Protein AF-A0A967BHJ8-F1 (afdb_monomer_lite)

Secondary structure (DSSP, 8-state):
-EEEPPEEE--TTSPPEEE--EEE-SSPPBHHHHHHHHHTTTTT-GGG--S-EEETTEEEPHHHHHHHSB-TTSSBS-TT-BTTBPPTT-TTSBP-S--HHHHHHHHHHTT-BPPPHHHHHHHS-STT-HHHHHTS--SSSS---TT-SS-B-TTS-BSTTTSSEEEEEEE-SSSEEEES--TTS-GGGGG--EEE-TT---TTEE---EE-SSPPPHHHHS---------TT--PPPHHHHHHHHHTT---------EEEEEE---SSEEEEEEEEE-SSTT-EEEEEEEEESSSPSSEEEEEEE--GGGGT-SSGGG---HHHHHHHHHT-EEEEEE-TTSGGGTTTSPPPPSHHHHHHHHHHHHHHHHHHHHHHHT-TTEEEEEEEEEEETHHHHTHHHHHHH----SEEEEES----HHHHTTS-GGG-GGGTGGG--S-EEEEEETT-SSS-IIIIIHHHHHH--S-GGGEEEEEESBSSSBS-HHHHHHHHHHHHHHHH-PPP-

Radius of gyration: 25.32 Å; chains: 1; bounding box: 64×52×64 Å

Foldseek 3Di:
DFKQAWDWDDDQPGDTDTDHIWFWDQWFAFQLLLLVCVVVVLLPDCVLQPDFDADPVGTDDSVRLQQLQADPDSHHDAPPDPPSGRDPPRRQWHFARDFLRSQSSSCSVVVFGFAFPGRLCSQAPPPPQPPLLVQAQAQDPAADGIPPTPNATPRGRTRLAARAWAFHQAAEPAATWTARHYNNHDRCRNVDTAGDHRSGGPRRYGHITIHGPDDDDCVSRYHDYPPFFQLVPPDADDPVVVVVLLVLLDADDDFFCKDFPDWDPPDPFWIKTWMWTAFRDDRDIKIKIKTAGDVAAFLFQEEEEDEAPCQLQAQAPVPDDDPPQVVQSVQRHMYMYIQQQSGHVNVRNHDDDDDQVSVSVSVSRRLRSVVSVLVVLVVDPRHDQQRYEYEYEHVRLQQVLVNQLNDPSHQEYERFLYWHFPSPQVRHDSSRHSLNRQLSRAHQYEYEFECAAPRAHCRRIVCSSQVSHVYPPVRYDYHYAHDYSGHPPVVVVVVVVQVRSCVRNNRRDD

Sequence (510 aa):
MLHVPAGQYGFRNEEPVDVPAFWLDKYEVSNRQYKEFVAAGGYENRDYWKHVFEDEDGDLSWEETMARFVDSTGRSGPANWSLGTYPEGKDDYPVGGVSWYEAAAYAEFAGKSLPTVYHWRLAAPWTPFGDMLLQSNFGSDGPVEIGSLRGIGQYGHFDMAGNVNEWCWNRAEDGRYLLGGSWEEPSYTFSHNYARSPLERQPDMGFRCTVYPTPPTTELTNSVGAERHDFAGVEPVSDEAFAIYRGLFEYEPLDLEARVESVDDSSRYWRRETVSFRAAYGDERVLAHIFLPRDISPPYQTVVYSPSAVAYLHSSIEAMRSDLAFFIPRSGRALVWPAYEGTLERGGGGNRPGGNRARRDLYIHKVNDLQRTLDYLETRDDIDSDKL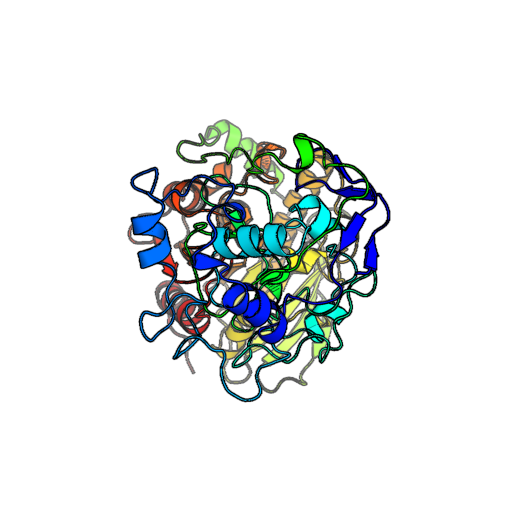AYMGLSAGSEYGPLYTGIEKRFQAVALVAGGFDDSHMLDESAEMNPWNYAPRVTTPTLMINGLSDYGLPVDTAQKPMFDLLGVPPEHKRHVLLEGGHVPNDLNSVMREILDWYDLYLGPVRR

Structure (mmCIF, N/CA/C/O backbone):
data_AF-A0A967BHJ8-F1
#
_entry.id   AF-A0A967BHJ8-F1
#
loop_
_atom_site.group_PDB
_atom_site.id
_atom_site.type_symbol
_atom_site.label_atom_id
_atom_site.label_alt_id
_atom_site.label_comp_id
_atom_site.label_asym_id
_atom_site.label_entity_id
_atom_site.label_seq_id
_atom_site.pdbx_PDB_ins_code
_atom_site.Cartn_x
_atom_site.Cartn_y
_atom_site.Cartn_z
_atom_site.occupancy
_atom_site.B_iso_or_equiv
_atom_site.auth_seq_id
_atom_site.auth_comp_id
_atom_site.auth_asym_id
_atom_site.auth_atom_id
_atom_site.pdbx_PDB_model_num
ATOM 1 N N . MET A 1 1 ? 2.381 -5.930 -32.961 1.00 94.06 1 MET A N 1
ATOM 2 C CA . MET A 1 1 ? 2.162 -4.717 -32.149 1.00 94.06 1 MET A CA 1
ATOM 3 C C . MET A 1 1 ? 0.714 -4.291 -32.256 1.00 94.06 1 MET A C 1
ATOM 5 O O . MET A 1 1 ? 0.075 -4.610 -33.255 1.00 94.06 1 MET A O 1
ATOM 9 N N . LEU A 1 2 ? 0.208 -3.611 -31.238 1.00 96.69 2 LEU A N 1
ATOM 10 C CA . LEU A 1 2 ? -1.142 -3.069 -31.158 1.00 96.69 2 LEU A CA 1
ATOM 11 C C . LEU A 1 2 ? -1.062 -1.550 -31.013 1.00 96.69 2 LEU A C 1
ATOM 13 O O . LEU A 1 2 ? -0.107 -1.027 -30.445 1.00 96.69 2 LEU A O 1
ATOM 17 N N . HIS A 1 3 ? -2.047 -0.857 -31.573 1.00 96.69 3 HIS A N 1
ATOM 18 C CA . HIS A 1 3 ? -2.125 0.596 -31.525 1.00 96.69 3 HIS A CA 1
ATOM 19 C C . HIS A 1 3 ? -2.747 1.046 -30.202 1.00 96.69 3 HIS A C 1
ATOM 21 O O . HIS A 1 3 ? -3.874 0.653 -29.890 1.00 96.69 3 HIS A O 1
ATOM 27 N N . VAL A 1 4 ? -2.049 1.914 -29.475 1.00 95.44 4 VAL A N 1
ATOM 28 C CA . VAL A 1 4 ? -2.572 2.611 -28.297 1.00 95.44 4 VAL A CA 1
ATOM 29 C C . VAL A 1 4 ? -2.883 4.052 -28.707 1.00 95.44 4 VAL A C 1
ATOM 31 O O . VAL A 1 4 ? -1.985 4.749 -29.190 1.00 95.44 4 VAL A O 1
ATOM 34 N N . PRO A 1 5 ? -4.146 4.504 -28.591 1.00 94.25 5 PRO A N 1
ATOM 35 C CA . PRO A 1 5 ? -4.511 5.872 -28.931 1.00 94.25 5 PRO A CA 1
ATOM 36 C C . PRO A 1 5 ? -3.824 6.873 -28.001 1.00 94.25 5 PRO A C 1
ATOM 38 O O . PRO A 1 5 ? -3.446 6.539 -26.880 1.00 94.25 5 PRO A O 1
ATOM 41 N N . ALA A 1 6 ? -3.699 8.113 -28.473 1.00 94.44 6 ALA A N 1
ATOM 42 C CA . ALA A 1 6 ? -3.206 9.202 -27.646 1.00 94.44 6 ALA A CA 1
ATOM 43 C C . ALA A 1 6 ? -4.105 9.391 -26.415 1.00 94.44 6 ALA A C 1
ATOM 45 O O . ALA A 1 6 ? -5.324 9.201 -26.486 1.00 94.44 6 ALA A O 1
ATOM 46 N N . GLY A 1 7 ? -3.500 9.795 -25.308 1.00 92.12 7 GLY A N 1
ATOM 47 C CA . GLY A 1 7 ? -4.186 10.017 -24.044 1.00 92.12 7 GLY A CA 1
ATOM 48 C C . GLY A 1 7 ? -3.348 10.874 -23.113 1.00 92.12 7 GLY A C 1
ATOM 49 O O . GLY A 1 7 ? -2.358 11.470 -23.528 1.00 92.12 7 GLY A O 1
ATOM 50 N N . GLN A 1 8 ? -3.750 10.919 -21.851 1.00 89.19 8 GLN A N 1
ATOM 51 C CA . GLN A 1 8 ? -3.009 11.603 -20.802 1.00 89.19 8 GLN A CA 1
ATOM 52 C C . GLN A 1 8 ? -2.720 10.629 -19.671 1.00 89.19 8 GLN A C 1
ATOM 54 O O . GLN A 1 8 ? -3.568 9.799 -19.330 1.00 89.19 8 GLN A O 1
ATOM 59 N N . TYR A 1 9 ? -1.529 10.736 -19.094 1.00 84.31 9 TYR A N 1
ATOM 60 C CA . TYR A 1 9 ? -1.168 10.006 -17.888 1.00 84.31 9 TYR A CA 1
ATOM 61 C C . TYR A 1 9 ? -0.362 10.912 -16.964 1.00 84.31 9 TYR A C 1
ATOM 63 O O . TYR A 1 9 ? 0.607 11.530 -17.395 1.00 84.31 9 TYR A O 1
ATOM 71 N N . GLY A 1 10 ? -0.764 10.973 -15.699 1.00 75.00 10 GLY A N 1
ATOM 72 C CA . GLY A 1 10 ? -0.022 11.642 -14.637 1.00 75.00 10 GLY A CA 1
ATOM 73 C C . GLY A 1 10 ? 0.245 10.661 -13.508 1.00 75.00 10 GLY A C 1
ATOM 74 O O . GLY A 1 10 ? -0.606 9.818 -13.198 1.00 75.00 10 GLY A O 1
ATOM 75 N N . PHE A 1 11 ? 1.421 10.765 -12.896 1.00 69.25 11 PHE A N 1
ATOM 76 C CA . PHE A 1 11 ? 1.646 10.146 -11.597 1.00 69.25 11 PHE A CA 1
ATOM 77 C C . PHE A 1 11 ? 0.782 10.834 -10.535 1.00 69.25 11 PHE A C 1
ATOM 79 O O . PHE A 1 11 ? 0.251 11.927 -10.737 1.00 69.25 11 PHE A O 1
ATOM 86 N N . ARG A 1 12 ? 0.569 10.159 -9.404 1.00 54.91 12 ARG A N 1
ATOM 87 C CA . ARG A 1 12 ? -0.227 10.716 -8.305 1.00 54.91 12 ARG A CA 1
ATOM 88 C C . ARG A 1 12 ? 0.450 12.016 -7.836 1.00 54.91 12 ARG A C 1
ATOM 90 O O . ARG A 1 12 ? 1.607 11.966 -7.452 1.00 54.91 12 ARG A O 1
ATOM 97 N N . ASN A 1 13 ? -0.281 13.134 -7.886 1.00 49.84 13 ASN A N 1
ATOM 98 C CA . ASN A 1 13 ? 0.173 14.511 -7.599 1.00 49.84 13 ASN A CA 1
ATOM 99 C C . ASN A 1 13 ? 1.060 15.184 -8.659 1.00 49.84 13 ASN A C 1
ATOM 101 O O . ASN A 1 13 ? 1.624 16.242 -8.395 1.00 49.84 13 ASN A O 1
ATOM 105 N N . GLU A 1 14 ? 1.128 14.636 -9.869 1.00 64.31 14 GLU A N 1
ATOM 106 C CA . GLU A 1 14 ? 1.713 15.321 -11.022 1.00 64.31 14 GLU A CA 1
ATOM 107 C C . GLU A 1 14 ? 0.614 15.734 -12.006 1.00 64.31 14 GLU A C 1
ATOM 109 O O . GLU A 1 14 ? -0.408 15.053 -12.152 1.00 64.31 14 GLU A O 1
ATOM 114 N N . GLU A 1 15 ? 0.818 16.859 -12.693 1.00 71.88 15 GLU A N 1
ATOM 115 C CA . GLU A 1 15 ? -0.051 17.236 -13.806 1.00 71.88 15 GLU A CA 1
ATOM 116 C C . GLU A 1 15 ? 0.023 16.153 -14.898 1.00 71.88 15 GLU A C 1
ATOM 118 O O . GLU A 1 15 ? 1.123 15.722 -15.258 1.00 71.88 15 GLU A O 1
ATOM 123 N N . PRO A 1 16 ? -1.118 15.675 -15.428 1.00 82.81 16 PRO A N 1
ATOM 124 C CA . PRO A 1 16 ? -1.109 14.674 -16.482 1.00 82.81 16 PRO A CA 1
ATOM 125 C C . PRO A 1 16 ? -0.344 15.149 -17.716 1.00 82.81 16 PRO A C 1
ATOM 127 O O . PRO A 1 16 ? -0.600 16.229 -18.247 1.00 82.81 16 PRO A O 1
ATOM 130 N N . VAL A 1 17 ? 0.544 14.293 -18.212 1.00 87.56 17 VAL A N 1
ATOM 131 C CA . VAL A 1 17 ? 1.332 14.548 -19.417 1.00 87.56 17 VAL A CA 1
ATOM 132 C C . VAL A 1 17 ? 0.597 13.995 -20.633 1.00 87.56 17 VAL A C 1
ATOM 134 O O . VAL A 1 17 ? 0.037 12.894 -20.590 1.00 87.56 17 VAL A O 1
ATOM 137 N N . ASP A 1 18 ? 0.620 14.741 -21.739 1.00 93.50 18 ASP A N 1
ATOM 138 C CA . ASP A 1 18 ? 0.126 14.266 -23.030 1.00 93.50 18 ASP A CA 1
ATOM 139 C C . ASP A 1 18 ? 1.018 13.139 -23.566 1.00 93.50 18 ASP A C 1
ATOM 141 O O . ASP A 1 18 ? 2.214 13.309 -23.812 1.00 93.50 18 ASP A O 1
ATOM 145 N N . VAL A 1 19 ? 0.409 11.981 -23.811 1.00 95.25 19 VAL A N 1
ATOM 146 C CA . VAL A 1 19 ? 1.059 10.806 -24.390 1.00 95.25 19 VAL A CA 1
ATOM 147 C C . VAL A 1 19 ? 0.528 10.621 -25.816 1.00 95.25 19 VAL A C 1
ATOM 149 O O . VAL A 1 19 ? -0.636 10.241 -25.994 1.00 95.25 19 VAL A O 1
ATOM 152 N N . PRO A 1 20 ? 1.335 10.891 -26.861 1.00 95.88 20 PRO A N 1
ATOM 153 C CA . PRO A 1 20 ? 0.940 10.655 -28.247 1.00 95.88 20 PRO A CA 1
ATOM 154 C C . PRO A 1 20 ? 0.624 9.182 -28.522 1.00 95.88 20 PRO A C 1
ATOM 156 O O . PRO A 1 20 ? 1.089 8.289 -27.820 1.00 95.88 20 PRO A O 1
ATOM 159 N N . ALA A 1 21 ? -0.135 8.915 -29.586 1.00 96.88 21 ALA A N 1
ATOM 160 C CA . ALA A 1 21 ? -0.437 7.547 -29.998 1.00 96.88 21 ALA A CA 1
ATOM 161 C C . ALA A 1 21 ? 0.841 6.780 -30.378 1.00 96.88 21 ALA A C 1
ATOM 163 O O . ALA A 1 21 ? 1.741 7.324 -31.025 1.00 96.88 21 ALA A O 1
ATOM 164 N N . PHE A 1 22 ? 0.897 5.498 -30.024 1.00 97.69 22 PHE A N 1
ATOM 165 C CA . PHE A 1 22 ? 2.076 4.651 -30.204 1.00 97.69 22 PHE A CA 1
ATOM 166 C C . PHE A 1 22 ? 1.687 3.196 -30.477 1.00 97.69 22 PHE A C 1
ATOM 168 O O . PHE A 1 22 ? 0.515 2.816 -30.416 1.00 97.69 22 PHE A O 1
ATOM 175 N N . TRP A 1 23 ? 2.681 2.374 -30.807 1.00 98.31 23 TRP A N 1
ATOM 176 C CA . TRP A 1 23 ? 2.507 0.942 -31.020 1.00 98.31 23 TRP A CA 1
ATOM 177 C C . TRP A 1 23 ? 3.265 0.168 -29.956 1.00 98.31 23 TRP A C 1
ATOM 179 O O . TRP A 1 23 ? 4.470 0.338 -29.837 1.00 98.31 23 TRP A O 1
ATOM 189 N N . LEU A 1 24 ? 2.596 -0.729 -29.240 1.00 98.19 24 LEU A N 1
ATOM 190 C CA . LEU A 1 24 ? 3.217 -1.575 -28.218 1.00 98.19 24 LEU A CA 1
ATOM 191 C C . LEU A 1 24 ? 3.176 -3.042 -28.653 1.00 98.19 24 LEU A C 1
ATOM 193 O O . LEU A 1 24 ? 2.256 -3.480 -29.354 1.00 98.19 24 LEU A O 1
ATOM 197 N N . ASP A 1 25 ? 4.197 -3.821 -28.308 1.00 98.25 25 ASP A N 1
ATOM 198 C CA . ASP A 1 25 ? 4.182 -5.257 -28.562 1.00 98.25 25 ASP A CA 1
ATOM 199 C C . ASP A 1 25 ? 2.998 -5.927 -27.854 1.00 98.25 25 ASP A C 1
ATOM 201 O O . ASP A 1 25 ? 2.635 -5.605 -26.724 1.00 98.25 25 ASP A O 1
ATOM 205 N N . LYS A 1 26 ? 2.358 -6.857 -28.575 1.00 96.88 26 LYS A N 1
ATOM 206 C CA . LYS A 1 26 ? 1.151 -7.547 -28.098 1.00 96.88 26 LYS A CA 1
ATOM 207 C C . LYS A 1 26 ? 1.446 -8.414 -26.867 1.00 96.88 26 LYS A C 1
ATOM 209 O O . LYS A 1 26 ? 0.574 -8.555 -26.014 1.00 96.88 26 LYS A O 1
ATOM 214 N N . TYR A 1 27 ? 2.652 -8.968 -26.824 1.00 97.50 27 TYR A N 1
ATOM 215 C CA . TYR A 1 27 ? 3.169 -9.888 -25.821 1.00 97.50 27 TYR A CA 1
ATOM 216 C C . TYR A 1 27 ? 4.530 -9.388 -25.332 1.00 97.50 27 TYR A C 1
ATOM 218 O O . TYR A 1 27 ? 5.153 -8.556 -26.001 1.00 97.50 27 TYR A O 1
ATOM 226 N N . GLU A 1 28 ? 4.997 -9.936 -24.216 1.00 98.31 28 GLU A N 1
ATOM 227 C CA . GLU A 1 28 ? 6.398 -9.854 -23.796 1.00 98.31 28 GLU A CA 1
ATOM 228 C C . GLU A 1 28 ? 7.326 -10.433 -24.879 1.00 98.31 28 GLU A C 1
ATOM 230 O O . GLU A 1 28 ? 6.911 -11.245 -25.716 1.00 98.31 28 GLU A O 1
ATOM 235 N N . VAL A 1 29 ? 8.597 -10.022 -24.880 1.00 98.75 29 VAL A N 1
ATOM 236 C CA . VAL A 1 29 ? 9.601 -10.636 -25.760 1.00 98.75 29 VAL A CA 1
ATOM 237 C C . VAL A 1 29 ? 9.790 -12.094 -25.346 1.00 98.75 29 VAL A C 1
ATOM 239 O O . VAL A 1 29 ? 10.096 -12.384 -24.196 1.00 98.75 29 VAL A O 1
ATOM 242 N N . SER A 1 30 ? 9.618 -13.022 -26.284 1.00 98.75 30 SER A N 1
ATOM 243 C CA . SER A 1 30 ? 9.802 -14.456 -26.029 1.00 98.75 30 SER A CA 1
ATOM 244 C C . SER A 1 30 ? 11.276 -14.862 -25.988 1.00 98.75 30 SER A C 1
ATOM 246 O O . SER A 1 30 ? 12.132 -14.240 -26.628 1.00 98.75 30 SER A O 1
ATOM 248 N N . ASN A 1 31 ? 11.572 -15.984 -25.328 1.00 98.75 31 ASN A N 1
ATOM 249 C CA . ASN A 1 31 ? 12.895 -16.610 -25.368 1.00 98.75 31 ASN A CA 1
ATOM 250 C C . ASN A 1 31 ? 13.366 -16.886 -26.802 1.00 98.75 31 ASN A C 1
ATOM 252 O O . ASN A 1 31 ? 14.536 -16.670 -27.123 1.00 98.75 31 ASN A O 1
ATOM 256 N N . ARG A 1 32 ? 12.460 -17.326 -27.683 1.00 98.62 32 ARG A N 1
ATOM 257 C CA . ARG A 1 32 ? 12.739 -17.539 -29.107 1.00 98.62 32 ARG A CA 1
ATOM 258 C C . ARG A 1 32 ? 13.212 -16.263 -29.800 1.00 98.62 32 ARG A C 1
ATOM 260 O O . ARG A 1 32 ? 14.236 -16.296 -30.474 1.00 98.62 32 ARG A O 1
ATOM 267 N N . GLN A 1 33 ? 12.518 -15.147 -29.598 1.00 98.75 33 GLN A N 1
ATOM 268 C CA . GLN A 1 33 ? 12.913 -13.858 -30.173 1.00 98.75 33 GLN A CA 1
ATOM 269 C C . GLN A 1 33 ? 14.242 -13.362 -29.593 1.00 98.75 33 GLN A C 1
ATOM 271 O O . GLN A 1 33 ? 15.132 -12.949 -30.333 1.00 98.75 33 GLN A O 1
ATOM 276 N N . TYR A 1 34 ? 14.432 -13.464 -28.276 1.00 98.81 34 TYR A N 1
ATOM 277 C CA . TYR A 1 34 ? 15.694 -13.069 -27.647 1.00 98.81 34 TYR A CA 1
ATOM 278 C C . TYR A 1 34 ? 16.874 -13.941 -28.112 1.00 98.81 34 TYR A C 1
ATOM 280 O O . TYR A 1 34 ? 18.003 -13.473 -28.260 1.00 98.81 34 TYR A O 1
ATOM 288 N N . LYS A 1 35 ? 16.624 -15.216 -28.429 1.00 98.56 35 LYS A N 1
ATOM 289 C CA . LYS A 1 35 ? 17.639 -16.117 -28.985 1.00 98.56 35 LYS A CA 1
ATOM 290 C C . LYS A 1 35 ? 18.116 -15.674 -30.367 1.00 98.56 35 LYS A C 1
ATOM 292 O O . LYS A 1 35 ? 19.287 -15.885 -30.677 1.00 98.56 35 LYS A O 1
ATOM 297 N N . GLU A 1 36 ? 17.258 -15.052 -31.173 1.00 98.62 36 GLU A N 1
ATOM 298 C CA . GLU A 1 36 ? 17.650 -14.460 -32.459 1.00 98.62 36 GLU A CA 1
ATOM 299 C C . GLU A 1 36 ? 18.644 -13.308 -32.257 1.00 98.62 36 GLU A C 1
ATOM 301 O O . GLU A 1 36 ? 19.649 -13.249 -32.963 1.00 98.62 36 GLU A O 1
ATOM 306 N N . PHE A 1 37 ? 18.431 -12.462 -31.242 1.00 98.62 37 PHE A N 1
ATOM 307 C CA . PHE A 1 37 ? 19.374 -11.407 -30.846 1.00 98.62 37 PHE A CA 1
ATOM 308 C C . PHE A 1 37 ? 20.732 -11.981 -30.418 1.00 98.62 37 PHE A C 1
ATOM 310 O O . PHE A 1 37 ? 21.772 -11.563 -30.929 1.00 98.62 37 PHE A O 1
ATOM 317 N N . VAL A 1 38 ? 20.735 -12.997 -29.548 1.00 98.31 38 VAL A N 1
ATOM 318 C CA . VAL A 1 38 ? 21.971 -13.690 -29.137 1.00 98.31 38 VAL A CA 1
ATOM 319 C C . VAL A 1 38 ? 22.689 -14.283 -30.357 1.00 98.31 38 VAL A C 1
ATOM 321 O O . VAL A 1 38 ? 23.889 -14.091 -30.530 1.00 98.31 38 VAL A O 1
ATOM 324 N N . ALA A 1 39 ? 21.960 -14.976 -31.237 1.00 97.62 39 ALA A N 1
ATOM 325 C CA . ALA A 1 39 ? 22.525 -15.611 -32.429 1.00 97.62 39 ALA A CA 1
ATOM 326 C C . ALA A 1 39 ? 23.065 -14.604 -33.461 1.00 97.62 39 ALA A C 1
ATOM 328 O O . ALA A 1 39 ? 23.966 -14.943 -34.228 1.00 97.62 39 ALA A O 1
ATOM 329 N N . ALA A 1 40 ? 22.542 -13.376 -33.468 1.00 97.88 40 ALA A N 1
ATOM 330 C CA . ALA A 1 40 ? 23.008 -12.278 -34.309 1.00 97.88 40 ALA A CA 1
ATOM 331 C C . ALA A 1 40 ? 24.256 -11.558 -33.756 1.00 97.88 40 ALA A C 1
ATOM 333 O O . ALA A 1 40 ? 24.681 -10.555 -34.329 1.00 97.88 40 ALA A O 1
ATOM 334 N N . GLY A 1 41 ? 24.857 -12.061 -32.673 1.00 97.25 41 GLY A N 1
ATOM 335 C CA . GLY A 1 41 ? 26.022 -11.445 -32.038 1.00 97.25 41 GLY A CA 1
ATOM 336 C C . GLY A 1 41 ? 25.655 -10.270 -31.131 1.00 97.25 41 GLY A C 1
ATOM 337 O O . GLY A 1 41 ? 26.396 -9.290 -31.048 1.00 97.25 41 GLY A O 1
ATOM 338 N N . GLY A 1 42 ? 24.476 -10.323 -30.504 1.00 97.56 42 GLY A N 1
ATOM 339 C CA . GLY A 1 42 ? 23.935 -9.237 -29.689 1.00 97.56 42 GLY A CA 1
ATOM 340 C C . GLY A 1 42 ? 24.849 -8.776 -28.550 1.00 97.56 42 GLY A C 1
ATOM 341 O O . GLY A 1 42 ? 24.885 -7.587 -28.247 1.00 97.56 42 GLY A O 1
ATOM 342 N N . TYR A 1 43 ? 25.635 -9.688 -27.968 1.00 97.50 43 TYR A N 1
ATOM 343 C CA . TYR A 1 43 ? 26.561 -9.402 -26.861 1.00 97.50 43 TYR A CA 1
ATOM 344 C C . TYR A 1 43 ? 27.967 -9.016 -27.337 1.00 97.50 43 TYR A C 1
ATOM 346 O O . TYR A 1 43 ? 28.783 -8.529 -26.562 1.00 97.50 43 TYR A O 1
ATOM 354 N N . GLU A 1 44 ? 28.267 -9.216 -28.616 1.00 96.69 44 GLU A N 1
ATOM 355 C CA . GLU A 1 44 ? 29.546 -8.877 -29.233 1.00 96.69 44 GLU A CA 1
ATOM 356 C C . GLU A 1 44 ? 29.474 -7.550 -29.997 1.00 96.69 44 GLU A C 1
ATOM 358 O O . GLU A 1 44 ? 30.488 -6.865 -30.168 1.00 96.69 44 GLU A O 1
ATOM 363 N N . ASN A 1 45 ? 28.282 -7.167 -30.454 1.00 96.94 45 ASN A N 1
ATOM 364 C CA . ASN A 1 45 ? 28.073 -5.958 -31.229 1.00 96.94 45 ASN A CA 1
ATOM 365 C C . ASN A 1 45 ? 27.758 -4.750 -30.334 1.00 96.94 45 ASN A C 1
ATOM 367 O O . ASN A 1 45 ? 26.610 -4.520 -29.955 1.00 96.94 45 ASN A O 1
ATOM 371 N N . ARG A 1 46 ? 28.778 -3.922 -30.081 1.00 96.38 46 ARG A N 1
ATOM 372 C CA . ARG A 1 46 ? 28.668 -2.675 -29.300 1.00 96.38 46 ARG A CA 1
ATOM 373 C C . ARG A 1 46 ? 27.658 -1.676 -29.857 1.00 96.38 46 ARG A C 1
ATOM 375 O O . ARG A 1 46 ? 27.174 -0.839 -29.101 1.00 96.38 46 ARG A O 1
ATOM 382 N N . ASP A 1 47 ? 27.313 -1.752 -31.143 1.00 96.69 47 ASP A N 1
ATOM 383 C CA . ASP A 1 47 ? 26.381 -0.799 -31.745 1.00 96.69 47 ASP A CA 1
ATOM 384 C C . ASP A 1 47 ? 24.979 -0.885 -31.138 1.00 96.69 47 ASP A C 1
ATOM 386 O O . ASP A 1 47 ? 24.256 0.106 -31.199 1.00 96.69 47 ASP A O 1
ATOM 390 N N . TYR A 1 48 ? 24.599 -2.005 -30.520 1.00 97.44 48 TYR A N 1
ATOM 391 C CA . TYR A 1 48 ? 23.305 -2.133 -29.843 1.00 97.44 48 TYR A CA 1
ATOM 392 C C . TYR A 1 48 ? 23.277 -1.492 -28.452 1.00 97.44 48 TYR A C 1
ATOM 394 O O . TYR A 1 48 ? 22.212 -1.243 -27.905 1.00 97.44 48 TYR A O 1
ATOM 402 N N . TRP A 1 49 ? 24.427 -1.165 -27.873 1.00 97.38 49 TRP A N 1
ATOM 403 C CA . TRP A 1 49 ? 24.519 -0.798 -26.466 1.00 97.38 49 TRP A CA 1
ATOM 404 C C . TRP A 1 49 ? 24.791 0.694 -26.331 1.00 97.38 49 TRP A C 1
ATOM 406 O O . TRP A 1 49 ? 25.930 1.154 -26.277 1.00 97.38 49 TRP A O 1
ATOM 416 N N . LYS A 1 50 ? 23.704 1.466 -26.344 1.00 95.81 50 LYS A N 1
ATOM 417 C CA . LYS A 1 50 ? 23.738 2.934 -26.440 1.00 95.81 50 LYS A CA 1
ATOM 418 C C . LYS A 1 50 ? 23.866 3.664 -25.103 1.00 95.81 50 LYS A C 1
ATOM 420 O O . LYS A 1 50 ? 23.965 4.889 -25.098 1.00 95.81 50 LYS A O 1
ATOM 425 N N . HIS A 1 51 ? 23.835 2.944 -23.989 1.00 93.75 51 HIS A N 1
ATOM 426 C CA . HIS A 1 51 ? 23.750 3.524 -22.652 1.00 93.75 51 HIS A CA 1
ATOM 427 C C . HIS A 1 51 ? 25.036 3.306 -21.859 1.00 93.75 51 HIS A C 1
ATOM 429 O O . HIS A 1 51 ? 25.690 2.277 -22.008 1.00 93.75 51 HIS A O 1
ATOM 435 N N . VAL A 1 52 ? 25.372 4.279 -21.009 1.00 91.62 52 VAL A N 1
ATOM 436 C CA . VAL A 1 52 ? 26.456 4.146 -20.030 1.00 91.62 52 VAL A CA 1
ATOM 437 C C . VAL A 1 52 ? 26.028 3.132 -18.973 1.00 91.62 52 VAL A C 1
ATOM 439 O O . VAL A 1 52 ? 24.900 3.186 -18.472 1.00 91.62 52 VAL A O 1
ATOM 442 N N . PHE A 1 53 ? 26.907 2.175 -18.692 1.00 93.94 53 PHE A N 1
ATOM 443 C CA . PHE A 1 53 ? 26.702 1.179 -17.649 1.00 93.94 53 PHE A CA 1
ATOM 444 C C . PHE A 1 53 ?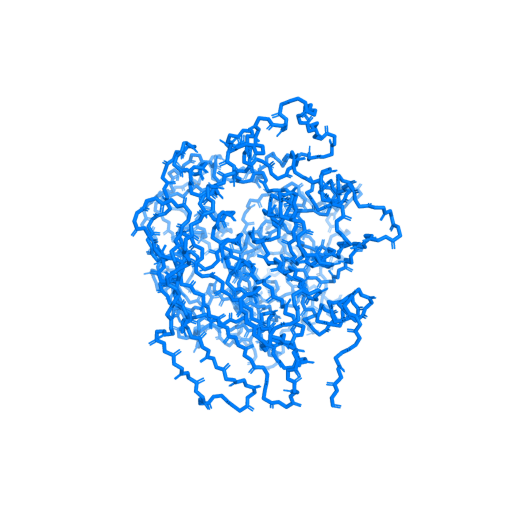 27.104 1.770 -16.310 1.00 93.94 53 PHE A C 1
ATOM 446 O O . PHE A 1 53 ? 28.169 2.368 -16.220 1.00 93.94 53 PHE A O 1
ATOM 453 N N . GLU A 1 54 ? 26.274 1.596 -15.292 1.00 87.56 54 GLU A N 1
ATOM 454 C CA . GLU A 1 54 ? 26.482 2.182 -13.970 1.00 87.56 54 GLU A CA 1
ATOM 455 C C . GLU A 1 54 ? 26.117 1.143 -12.900 1.00 87.56 54 GLU A C 1
ATOM 457 O O . GLU A 1 54 ? 25.124 0.419 -13.048 1.00 87.56 54 GLU A O 1
ATOM 462 N N . ASP A 1 55 ? 26.909 1.072 -11.831 1.00 82.88 55 ASP A N 1
ATOM 463 C CA . ASP A 1 55 ? 26.534 0.450 -10.559 1.00 82.88 55 ASP A CA 1
ATOM 464 C C . ASP A 1 55 ? 26.664 1.442 -9.390 1.00 82.88 55 ASP A C 1
ATOM 466 O O . ASP A 1 55 ? 26.742 2.654 -9.588 1.00 82.88 55 ASP A O 1
ATOM 470 N N . GLU A 1 56 ? 26.616 0.933 -8.160 1.00 74.75 56 GLU A N 1
ATOM 471 C CA . GLU A 1 56 ? 26.736 1.733 -6.938 1.00 74.75 56 GLU A CA 1
ATOM 472 C C . GLU A 1 56 ? 28.097 2.442 -6.792 1.00 74.75 56 GLU A C 1
ATOM 474 O O . GLU A 1 56 ? 28.168 3.484 -6.137 1.00 74.75 56 GLU A O 1
ATOM 479 N N . ASP A 1 57 ? 29.150 1.936 -7.447 1.00 79.06 57 ASP A N 1
ATOM 480 C CA . ASP A 1 57 ? 30.509 2.486 -7.413 1.00 79.06 57 ASP A CA 1
ATOM 481 C C . ASP A 1 57 ? 30.812 3.421 -8.608 1.00 79.06 57 ASP A C 1
ATOM 483 O O . ASP A 1 57 ? 31.856 4.087 -8.628 1.00 79.06 57 ASP A O 1
ATOM 487 N N . GLY A 1 58 ? 29.898 3.519 -9.584 1.00 84.75 58 GLY A N 1
ATOM 488 C CA . GLY A 1 58 ? 29.961 4.436 -10.727 1.00 84.75 58 GLY A CA 1
ATOM 489 C C . GLY A 1 58 ? 29.931 3.744 -12.094 1.00 84.75 58 GLY A C 1
ATOM 490 O O . GLY A 1 58 ? 29.340 2.679 -12.264 1.00 84.75 58 GLY A O 1
ATOM 491 N N . ASP A 1 59 ? 30.537 4.389 -13.094 1.00 92.69 59 ASP A N 1
ATOM 492 C CA . ASP A 1 59 ? 30.537 3.914 -14.481 1.00 92.69 59 ASP A CA 1
ATOM 493 C C . ASP A 1 59 ? 31.317 2.596 -14.638 1.00 92.69 59 ASP A C 1
ATOM 495 O O . ASP A 1 59 ? 32.473 2.478 -14.223 1.00 92.69 59 ASP A O 1
ATOM 499 N N . LEU A 1 60 ? 30.721 1.636 -15.343 1.00 92.94 60 LEU A N 1
ATOM 500 C CA . LEU A 1 60 ? 31.329 0.356 -15.694 1.00 92.94 60 LEU A CA 1
ATOM 501 C C . LEU A 1 60 ? 31.821 0.340 -17.139 1.00 92.94 60 LEU A C 1
ATOM 503 O O . LEU A 1 60 ? 31.176 0.845 -18.065 1.00 92.94 60 LEU A O 1
ATOM 507 N N . SER A 1 61 ? 32.954 -0.326 -17.366 1.00 95.12 61 SER A N 1
ATOM 508 C CA . SER A 1 61 ? 33.418 -0.594 -18.725 1.00 95.12 61 SER A CA 1
ATOM 509 C C . SER A 1 61 ? 32.539 -1.626 -19.434 1.00 95.12 61 SER A C 1
ATOM 511 O O . SER A 1 61 ? 31.822 -2.432 -18.830 1.00 95.12 61 SER A O 1
ATOM 513 N N . TRP A 1 62 ? 32.640 -1.632 -20.763 1.00 93.88 62 TRP A N 1
ATOM 514 C CA . TRP A 1 62 ? 32.023 -2.648 -21.609 1.00 93.88 62 TRP A CA 1
ATOM 515 C C . TRP A 1 62 ? 32.437 -4.063 -21.191 1.00 93.88 62 TRP A C 1
ATOM 517 O O . TRP A 1 62 ? 31.603 -4.956 -21.071 1.00 93.88 62 TRP A O 1
ATOM 527 N N . GLU A 1 63 ? 33.736 -4.269 -20.980 1.00 94.94 63 GLU A N 1
ATOM 528 C CA . GLU A 1 63 ? 34.319 -5.565 -20.657 1.00 94.94 63 GLU A CA 1
ATOM 529 C C . GLU A 1 63 ? 33.833 -6.082 -19.300 1.00 94.94 63 GLU A C 1
ATOM 531 O O . GLU A 1 63 ? 33.450 -7.248 -19.197 1.00 94.94 63 GLU A O 1
ATOM 536 N N . GLU A 1 64 ? 33.795 -5.217 -18.282 1.00 94.94 64 GLU A N 1
ATOM 537 C CA . GLU A 1 64 ? 33.255 -5.554 -16.960 1.00 94.94 64 GLU A CA 1
ATOM 538 C C . GLU A 1 64 ? 31.773 -5.912 -17.043 1.00 94.94 64 GLU A C 1
ATOM 540 O O . GLU A 1 64 ? 31.339 -6.905 -16.461 1.00 94.94 64 GLU A O 1
ATOM 545 N N . THR A 1 65 ? 31.005 -5.145 -17.814 1.00 94.81 65 THR A N 1
ATOM 546 C CA . THR A 1 65 ? 29.565 -5.359 -17.962 1.00 94.81 65 THR A CA 1
ATOM 547 C C . THR A 1 65 ? 29.263 -6.668 -18.689 1.00 94.81 65 THR A C 1
ATOM 549 O O . THR A 1 65 ? 28.488 -7.487 -18.197 1.00 94.81 65 THR A O 1
ATOM 552 N N . MET A 1 66 ? 29.915 -6.935 -19.825 1.00 96.44 66 MET A N 1
ATOM 553 C CA . MET A 1 66 ? 29.701 -8.184 -20.565 1.00 96.44 66 MET A CA 1
ATOM 554 C C . MET A 1 66 ? 30.143 -9.419 -19.770 1.00 96.44 66 MET A C 1
ATOM 556 O O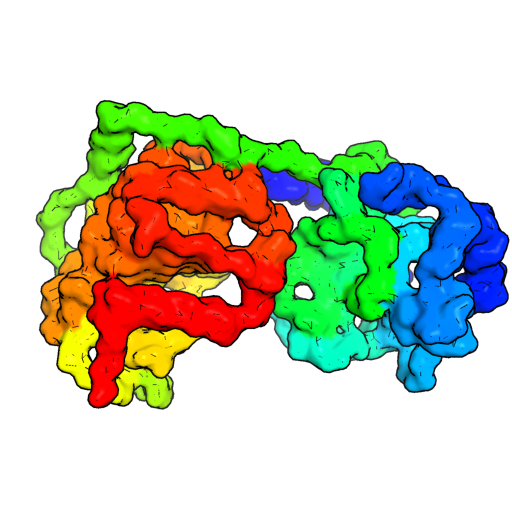 . MET A 1 66 ? 29.549 -10.483 -19.926 1.00 96.44 66 MET A O 1
ATOM 560 N N . ALA A 1 67 ? 31.136 -9.287 -18.883 1.00 95.56 67 ALA A N 1
ATOM 561 C CA . ALA A 1 67 ? 31.518 -10.359 -17.965 1.00 95.56 67 ALA A CA 1
ATOM 562 C C . ALA A 1 67 ? 30.437 -10.655 -16.906 1.00 95.56 67 ALA A C 1
ATOM 564 O O . ALA A 1 67 ? 30.350 -11.791 -16.438 1.00 95.56 67 ALA A O 1
ATOM 565 N N . ARG A 1 68 ? 29.604 -9.665 -16.547 1.00 95.12 68 ARG A N 1
ATOM 566 C CA . ARG A 1 68 ? 28.425 -9.846 -15.680 1.00 95.12 68 ARG A CA 1
ATOM 567 C C . ARG A 1 68 ? 27.233 -10.425 -16.450 1.00 95.12 68 ARG A C 1
ATOM 569 O O . ARG A 1 68 ? 26.420 -11.138 -15.866 1.00 95.12 68 ARG A O 1
ATOM 576 N N . PHE A 1 69 ? 27.123 -10.153 -17.751 1.00 97.69 69 PHE A N 1
ATOM 577 C CA . PHE A 1 69 ? 25.977 -10.564 -18.564 1.00 97.69 69 PHE A CA 1
ATOM 578 C C . PHE A 1 69 ? 26.122 -11.958 -19.176 1.00 97.69 69 PHE A C 1
ATOM 580 O O . PHE A 1 69 ? 26.092 -12.158 -20.395 1.00 97.69 69 PHE A O 1
ATOM 587 N N . VAL A 1 70 ? 26.256 -12.937 -18.284 1.00 98.19 70 VAL A N 1
ATOM 588 C CA . VAL A 1 70 ? 26.417 -14.349 -18.620 1.00 98.19 70 VAL A CA 1
ATOM 589 C C . VAL A 1 70 ? 25.319 -15.218 -18.012 1.00 98.19 70 VAL A C 1
ATOM 591 O O . VAL A 1 70 ? 24.763 -14.931 -16.952 1.00 98.19 70 VAL A O 1
ATOM 594 N N . ASP A 1 71 ? 25.014 -16.301 -18.707 1.00 97.75 71 ASP A N 1
ATOM 595 C CA . ASP A 1 71 ? 24.118 -17.359 -18.288 1.00 97.75 71 ASP A CA 1
ATOM 596 C C . ASP A 1 71 ? 24.720 -18.207 -17.156 1.00 97.75 71 ASP A C 1
ATOM 598 O O . ASP A 1 71 ? 25.878 -18.040 -16.756 1.00 97.75 71 ASP A O 1
ATOM 602 N N . SER A 1 72 ? 23.954 -19.186 -16.670 1.00 96.06 72 SER A N 1
ATOM 603 C CA . SER A 1 72 ? 24.370 -20.088 -15.581 1.00 96.06 72 SER A CA 1
ATOM 604 C C . SER A 1 72 ? 25.649 -20.899 -15.854 1.00 96.06 72 SER A C 1
ATOM 606 O O . SER A 1 72 ? 26.192 -21.530 -14.946 1.00 96.06 72 SER A O 1
ATOM 608 N N . THR A 1 73 ? 26.144 -20.905 -17.094 1.00 96.69 73 THR A N 1
ATOM 609 C CA . THR A 1 73 ? 27.347 -21.625 -17.533 1.00 96.69 73 THR A CA 1
ATOM 610 C C . THR A 1 73 ? 28.508 -20.699 -17.890 1.00 96.69 73 THR A C 1
ATOM 612 O O . THR A 1 73 ? 29.556 -21.179 -18.325 1.00 96.69 73 THR A O 1
ATOM 615 N N . GLY A 1 74 ? 28.343 -19.386 -17.702 1.00 96.31 74 GLY A N 1
ATOM 616 C CA . GLY A 1 74 ? 29.354 -18.378 -18.011 1.00 96.31 74 GLY A CA 1
ATOM 617 C C . GLY A 1 74 ? 29.406 -17.967 -19.485 1.00 96.31 74 GLY A C 1
ATOM 618 O O . GLY A 1 74 ? 30.406 -17.399 -19.918 1.00 96.31 74 GLY A O 1
ATOM 619 N N . ARG A 1 75 ? 28.373 -18.269 -20.282 1.00 96.38 75 ARG A N 1
ATOM 620 C CA . ARG A 1 75 ? 28.262 -17.826 -21.686 1.00 96.38 75 ARG A CA 1
ATOM 621 C C . ARG A 1 75 ? 27.370 -16.602 -21.780 1.00 96.38 75 ARG A C 1
ATOM 623 O O . ARG A 1 75 ? 26.440 -16.487 -21.003 1.00 96.38 75 ARG A O 1
ATOM 630 N N . SER A 1 76 ? 27.583 -15.727 -22.754 1.00 96.62 76 SER A N 1
ATOM 631 C CA . SER A 1 76 ? 26.727 -14.551 -22.945 1.00 96.62 76 SER A CA 1
ATOM 632 C C . SER A 1 76 ? 25.249 -14.926 -23.121 1.00 96.62 76 SER A C 1
ATOM 634 O O . SER A 1 76 ? 24.918 -15.807 -23.922 1.00 96.62 76 SER A O 1
ATOM 636 N N . GLY A 1 77 ? 24.369 -14.266 -22.365 1.00 97.19 77 GLY A N 1
ATOM 637 C CA . GLY A 1 77 ? 22.929 -14.519 -22.393 1.00 97.19 77 GLY A CA 1
ATOM 638 C C . GLY A 1 77 ? 22.203 -14.185 -21.081 1.00 97.19 77 GLY A C 1
ATOM 639 O O . GLY A 1 77 ? 22.840 -13.772 -20.103 1.00 97.19 77 GLY A O 1
ATOM 640 N N . PRO A 1 78 ? 20.871 -14.386 -21.048 1.00 98.31 78 PRO A N 1
ATOM 641 C CA . PRO A 1 78 ? 20.050 -14.223 -19.848 1.00 98.31 78 PRO A CA 1
ATOM 642 C C . PRO A 1 78 ? 20.508 -15.111 -18.683 1.00 98.31 78 PRO A C 1
ATOM 644 O O . PRO A 1 78 ? 20.983 -16.230 -18.885 1.00 98.31 78 PRO A O 1
ATOM 647 N N . ALA A 1 79 ? 20.352 -14.635 -17.446 1.00 97.44 79 ALA A N 1
ATOM 648 C CA . ALA A 1 79 ? 20.921 -15.274 -16.251 1.00 97.44 79 ALA A CA 1
ATOM 649 C C . ALA A 1 79 ? 20.348 -16.669 -15.974 1.00 97.44 79 ALA A C 1
ATOM 651 O O . ALA A 1 79 ? 21.041 -17.555 -15.476 1.00 97.44 79 ALA A O 1
ATOM 652 N N . ASN A 1 80 ? 19.079 -16.865 -16.318 1.00 92.81 80 ASN A N 1
ATOM 653 C CA . ASN A 1 80 ? 18.335 -18.108 -16.139 1.00 92.81 80 ASN A CA 1
ATOM 654 C C . ASN A 1 80 ? 18.502 -19.093 -17.315 1.00 92.81 80 ASN A C 1
ATOM 656 O O . ASN A 1 80 ? 17.885 -20.159 -17.311 1.00 92.81 80 ASN A O 1
ATOM 660 N N . TRP A 1 81 ? 19.310 -18.762 -18.324 1.00 97.88 81 TRP A N 1
ATOM 661 C CA . TRP A 1 81 ? 19.639 -19.669 -19.424 1.00 97.88 81 TRP A CA 1
ATOM 662 C C . TRP A 1 81 ? 20.823 -20.574 -19.072 1.00 97.88 81 TRP A C 1
ATOM 664 O O . TRP A 1 81 ? 21.510 -20.393 -18.062 1.00 97.88 81 TRP A O 1
ATOM 674 N N . SER A 1 82 ? 21.064 -21.582 -19.909 1.00 97.12 82 SER A N 1
ATOM 675 C CA . SER A 1 82 ? 22.196 -22.496 -19.767 1.00 97.12 82 SER A CA 1
ATOM 676 C C . SER A 1 82 ? 22.756 -22.882 -21.129 1.00 97.12 82 SER A C 1
ATOM 678 O O . SER A 1 82 ? 22.007 -23.089 -22.084 1.00 97.12 82 SER A O 1
ATOM 680 N N . LEU A 1 83 ? 24.082 -23.007 -21.231 1.00 95.31 83 LEU A N 1
ATOM 681 C CA . LEU A 1 83 ? 24.775 -23.390 -22.464 1.00 95.31 83 LEU A CA 1
ATOM 682 C C . LEU A 1 83 ? 24.411 -22.490 -23.665 1.00 95.31 83 LEU A C 1
ATOM 684 O O . LEU A 1 83 ? 24.398 -22.928 -24.816 1.00 95.31 83 LEU A O 1
ATOM 688 N N . GLY A 1 84 ? 24.141 -21.214 -23.388 1.00 94.31 84 GLY A N 1
ATOM 689 C CA . GLY A 1 84 ? 23.763 -20.175 -24.335 1.00 94.31 84 GLY A CA 1
ATOM 690 C C . GLY A 1 84 ? 22.317 -20.261 -24.816 1.00 94.31 84 GLY A C 1
ATOM 691 O O . GLY A 1 84 ? 22.008 -19.667 -25.847 1.00 94.31 84 GLY A O 1
ATOM 692 N N . THR A 1 85 ? 21.432 -21.029 -24.172 1.00 97.19 85 THR A N 1
ATOM 693 C CA . THR A 1 85 ? 20.048 -21.227 -24.631 1.00 97.19 85 THR A CA 1
ATOM 694 C C . THR A 1 85 ? 19.034 -21.320 -23.487 1.00 97.19 85 THR A C 1
ATOM 696 O O . THR A 1 85 ? 19.385 -21.640 -22.353 1.00 97.19 85 THR A O 1
ATOM 699 N N . TYR A 1 86 ? 17.768 -21.039 -23.798 1.00 96.81 86 TYR A N 1
ATOM 700 C CA . TYR A 1 86 ? 16.641 -21.206 -22.877 1.00 96.81 86 TYR A CA 1
ATOM 701 C C . TYR A 1 86 ? 16.317 -22.693 -22.629 1.00 96.81 86 TYR A C 1
ATOM 703 O O . TYR A 1 86 ? 16.701 -23.543 -23.441 1.00 96.81 86 TYR A O 1
ATOM 711 N N . PRO A 1 87 ? 15.599 -23.028 -21.537 1.00 94.44 87 PRO A N 1
ATOM 712 C CA . PRO A 1 87 ? 15.169 -24.400 -21.259 1.00 94.44 87 PRO A CA 1
ATOM 713 C C . PRO A 1 87 ? 14.307 -25.005 -22.379 1.00 94.44 87 PRO A C 1
ATOM 715 O O . PRO A 1 87 ? 13.500 -24.317 -22.997 1.00 94.44 87 PRO A O 1
ATOM 718 N N . GLU A 1 88 ? 14.442 -26.309 -22.622 1.00 95.25 88 GLU A N 1
ATOM 719 C CA . GLU A 1 88 ? 13.699 -27.009 -23.679 1.00 95.25 88 GLU A CA 1
ATOM 720 C C . GLU A 1 88 ? 12.173 -26.843 -23.525 1.00 95.25 88 GLU A C 1
ATOM 722 O O . GLU A 1 88 ? 11.626 -26.987 -22.430 1.00 95.25 88 GLU A O 1
ATOM 727 N N . GLY A 1 89 ? 11.485 -26.524 -24.628 1.00 96.56 89 GLY A N 1
ATOM 728 C CA . GLY A 1 89 ? 10.034 -26.307 -24.655 1.00 96.56 89 GLY A CA 1
ATOM 729 C C . GLY A 1 89 ? 9.571 -24.961 -24.084 1.00 96.56 89 GLY A C 1
ATOM 730 O O . GLY A 1 89 ? 8.376 -24.786 -23.841 1.00 96.56 89 GLY A O 1
ATOM 731 N N . LYS A 1 90 ? 10.494 -24.021 -23.832 1.00 97.38 90 LYS A N 1
ATOM 732 C CA . LYS A 1 90 ? 10.202 -22.662 -23.339 1.00 97.38 90 LYS A CA 1
ATOM 733 C C . LYS A 1 90 ? 10.361 -21.579 -24.410 1.00 97.38 90 LYS A C 1
ATOM 735 O O . LYS A 1 90 ? 10.539 -20.408 -24.081 1.00 97.38 90 LYS A O 1
ATOM 740 N N . ASP A 1 91 ? 10.283 -21.964 -25.679 1.00 98.06 91 ASP A N 1
ATOM 741 C CA . ASP A 1 91 ? 10.454 -21.103 -26.853 1.00 98.06 91 ASP A CA 1
ATOM 742 C C . ASP A 1 91 ? 9.521 -19.883 -26.799 1.00 98.06 91 ASP A C 1
ATOM 744 O O . ASP A 1 91 ? 9.962 -18.751 -27.005 1.00 98.06 91 ASP A O 1
ATOM 748 N N . ASP A 1 92 ? 8.257 -20.129 -26.443 1.00 98.19 92 ASP A N 1
ATOM 749 C CA . ASP A 1 92 ? 7.168 -19.145 -26.398 1.00 98.19 92 ASP A CA 1
ATOM 750 C C . ASP A 1 92 ? 6.843 -18.661 -24.982 1.00 98.19 92 ASP A C 1
ATOM 752 O O . ASP A 1 92 ? 5.770 -18.141 -24.706 1.00 98.19 92 ASP A O 1
ATOM 756 N N . TYR A 1 93 ? 7.796 -18.797 -24.067 1.00 98.44 93 TYR A N 1
ATOM 757 C CA . TYR A 1 93 ? 7.729 -18.173 -22.749 1.00 98.44 93 TYR A CA 1
ATOM 758 C C . TYR A 1 93 ? 8.417 -16.811 -22.810 1.00 98.44 93 TYR A C 1
ATOM 760 O O . TYR A 1 93 ? 9.329 -16.643 -23.634 1.00 98.44 93 TYR A O 1
ATOM 768 N N . PRO A 1 94 ? 8.022 -15.846 -21.961 1.00 98.44 94 PRO A N 1
ATOM 769 C CA . PRO A 1 94 ? 8.723 -14.575 -21.892 1.00 98.44 94 PRO A CA 1
ATOM 770 C C . PRO A 1 94 ? 10.196 -14.812 -21.551 1.00 98.44 94 PRO A C 1
ATOM 772 O O . PRO A 1 94 ? 10.545 -15.718 -20.783 1.00 98.44 94 PRO A O 1
ATOM 775 N N . VAL A 1 95 ? 11.072 -14.000 -22.138 1.00 98.62 95 VAL A N 1
ATOM 776 C CA . VAL A 1 95 ? 12.448 -13.912 -21.670 1.00 98.62 95 VAL A CA 1
ATOM 777 C C . VAL A 1 95 ? 12.436 -13.237 -20.301 1.00 98.62 95 VAL A C 1
ATOM 779 O O . VAL A 1 95 ? 11.858 -12.167 -20.125 1.00 98.62 95 VAL A O 1
ATOM 782 N N . GLY A 1 96 ? 13.064 -13.896 -19.338 1.00 97.00 96 GLY A N 1
ATOM 783 C CA . GLY A 1 96 ? 13.342 -13.362 -18.011 1.00 97.00 96 GLY A CA 1
ATOM 784 C C . GLY A 1 96 ? 14.843 -13.409 -17.740 1.00 97.00 96 GLY A C 1
ATOM 785 O O . GLY A 1 96 ? 15.597 -13.913 -18.575 1.00 97.00 96 GLY A O 1
ATOM 786 N N . GLY A 1 97 ? 15.303 -12.929 -16.586 1.00 96.75 97 GLY A N 1
ATOM 787 C CA . GLY A 1 97 ? 16.727 -12.970 -16.245 1.00 96.75 97 GLY A CA 1
ATOM 788 C C . GLY A 1 97 ? 17.583 -11.995 -17.054 1.00 96.75 97 GLY A C 1
ATOM 789 O O . GLY A 1 97 ? 18.772 -12.257 -17.258 1.00 96.75 97 GLY A O 1
ATOM 790 N N . VAL A 1 98 ? 16.984 -10.910 -17.548 1.00 98.44 98 VAL A N 1
ATOM 791 C CA . VAL A 1 98 ? 17.658 -9.886 -18.357 1.00 98.44 98 VAL A CA 1
ATOM 792 C C . VAL A 1 98 ? 17.678 -8.546 -17.635 1.00 98.44 98 VAL A C 1
ATOM 794 O O . VAL A 1 98 ? 16.715 -8.159 -16.975 1.00 98.44 98 VAL A O 1
ATOM 797 N N . SER A 1 99 ? 18.792 -7.837 -17.779 1.00 98.38 99 SER A N 1
ATOM 798 C CA . SER A 1 99 ? 18.974 -6.492 -17.238 1.00 98.38 99 SER A CA 1
ATOM 799 C C . SER A 1 99 ? 18.243 -5.447 -18.077 1.00 98.38 99 SER A C 1
ATOM 801 O O . SER A 1 99 ? 17.885 -5.690 -19.236 1.00 98.38 99 SER A O 1
ATOM 803 N N . TRP A 1 100 ? 18.094 -4.238 -17.533 1.00 98.31 100 TRP A N 1
ATOM 804 C CA . TRP A 1 100 ? 17.582 -3.105 -18.303 1.00 98.31 100 TRP A CA 1
ATOM 805 C C . TRP A 1 100 ? 18.463 -2.817 -19.529 1.00 98.31 100 TRP A C 1
ATOM 807 O O . TRP A 1 100 ? 17.960 -2.541 -20.618 1.00 98.31 100 TRP A O 1
ATOM 817 N N . TYR A 1 101 ? 19.785 -2.933 -19.371 1.00 98.50 101 TYR A N 1
ATOM 818 C CA . TYR A 1 101 ? 20.746 -2.725 -20.454 1.00 98.50 101 TYR A CA 1
ATOM 819 C C . TYR A 1 101 ? 20.605 -3.757 -21.575 1.00 98.50 101 TYR A C 1
ATOM 821 O O . TYR A 1 101 ? 20.647 -3.396 -22.749 1.00 98.50 101 TYR A O 1
ATOM 829 N N . GLU A 1 102 ? 20.401 -5.026 -21.222 1.00 98.75 102 GLU A N 1
ATOM 830 C CA . GLU A 1 102 ? 20.123 -6.102 -22.178 1.00 98.75 102 GLU A CA 1
ATOM 831 C C . GLU A 1 102 ? 18.799 -5.891 -22.917 1.00 98.75 102 GLU A C 1
ATOM 833 O O . GLU A 1 102 ? 18.743 -6.030 -24.140 1.00 98.75 102 GLU A O 1
ATOM 838 N N . ALA A 1 103 ? 17.748 -5.494 -22.196 1.00 98.81 103 ALA A N 1
ATOM 839 C CA . ALA A 1 103 ? 16.452 -5.165 -22.780 1.00 98.81 103 ALA A CA 1
ATOM 840 C C . ALA A 1 103 ? 16.551 -3.981 -23.763 1.00 98.81 103 ALA A C 1
ATOM 842 O O . ALA A 1 103 ? 15.996 -4.032 -24.865 1.00 98.81 103 ALA A O 1
ATOM 843 N N . ALA A 1 104 ? 17.304 -2.936 -23.403 1.00 98.62 104 ALA A N 1
ATOM 844 C CA . ALA A 1 104 ? 17.567 -1.791 -24.270 1.00 98.62 104 ALA A CA 1
ATOM 845 C C . ALA A 1 104 ? 18.380 -2.187 -25.515 1.00 98.62 104 ALA A C 1
ATOM 847 O O . ALA A 1 104 ? 18.023 -1.795 -26.626 1.00 98.62 104 ALA A O 1
ATOM 848 N N . ALA A 1 105 ? 19.414 -3.021 -25.362 1.00 98.75 105 ALA A N 1
ATOM 849 C CA . ALA A 1 105 ? 20.216 -3.502 -26.486 1.00 98.75 105 ALA A CA 1
ATOM 850 C C . ALA A 1 105 ? 19.409 -4.377 -27.456 1.00 98.75 105 ALA A C 1
ATOM 852 O O . ALA A 1 105 ? 19.520 -4.230 -28.676 1.00 98.75 105 ALA A O 1
ATOM 853 N N . TYR A 1 106 ? 18.534 -5.240 -26.935 1.00 98.88 106 TYR A N 1
ATOM 854 C CA . TYR A 1 106 ? 17.587 -5.970 -27.771 1.00 98.88 106 TYR A CA 1
ATOM 855 C C . TYR A 1 106 ? 16.642 -5.015 -28.515 1.00 98.88 106 TYR A C 1
ATOM 857 O O . TYR A 1 106 ? 16.372 -5.217 -29.700 1.00 98.88 106 TYR A O 1
ATOM 865 N N . ALA A 1 107 ? 16.121 -3.981 -27.844 1.00 98.62 107 ALA A N 1
ATOM 866 C CA . ALA A 1 107 ? 15.219 -3.024 -28.479 1.00 98.62 107 ALA A CA 1
ATOM 867 C C . ALA A 1 107 ? 15.906 -2.311 -29.657 1.00 98.62 107 ALA A C 1
ATOM 869 O O . ALA A 1 107 ? 15.312 -2.222 -30.732 1.00 98.62 107 ALA A O 1
ATOM 870 N N . GLU A 1 108 ? 17.173 -1.917 -29.500 1.00 98.44 108 GLU A N 1
ATOM 871 C CA . GLU A 1 108 ? 18.008 -1.371 -30.580 1.00 98.44 108 GLU A CA 1
ATOM 872 C C . GLU A 1 108 ? 18.192 -2.373 -31.729 1.00 98.44 108 GLU A C 1
ATOM 874 O O . GLU A 1 108 ? 17.971 -2.031 -32.893 1.00 98.44 108 GLU A O 1
ATOM 879 N N . PHE A 1 109 ? 18.518 -3.634 -31.422 1.00 98.69 109 PHE A N 1
ATOM 880 C CA . PHE A 1 109 ? 18.608 -4.708 -32.419 1.00 98.69 109 PHE A CA 1
ATOM 881 C C . PHE A 1 109 ? 17.301 -4.885 -33.207 1.00 98.69 109 PHE A C 1
ATOM 883 O O . PHE A 1 109 ? 17.320 -5.047 -34.428 1.00 98.69 109 PHE A O 1
ATOM 890 N N . ALA A 1 110 ? 16.161 -4.815 -32.521 1.00 98.38 110 ALA A N 1
ATOM 891 C CA . ALA A 1 110 ? 14.841 -4.966 -33.119 1.00 98.38 110 ALA A CA 1
ATOM 892 C C . ALA A 1 110 ? 14.350 -3.707 -33.862 1.00 98.38 110 ALA A C 1
ATOM 894 O O . ALA A 1 110 ? 13.274 -3.750 -34.467 1.00 98.38 110 ALA A O 1
ATOM 895 N N . GLY A 1 111 ? 15.092 -2.591 -33.817 1.00 97.56 111 GLY A N 1
ATOM 896 C CA . GLY A 1 111 ? 14.659 -1.302 -34.365 1.00 97.56 111 GLY A CA 1
ATOM 897 C C . GLY A 1 111 ? 13.451 -0.713 -33.626 1.00 97.56 111 GLY A C 1
ATOM 898 O O . GLY A 1 111 ? 12.567 -0.118 -34.247 1.00 97.56 111 GLY A O 1
ATOM 899 N N . LYS A 1 112 ? 13.379 -0.939 -32.314 1.00 97.94 112 LYS A N 1
ATOM 900 C CA . LYS A 1 112 ? 12.298 -0.534 -31.408 1.00 97.94 112 LYS A CA 1
ATOM 901 C C . LYS A 1 112 ? 12.866 0.250 -30.217 1.00 97.94 112 LYS A C 1
ATOM 903 O O . LYS A 1 112 ? 14.039 0.601 -30.181 1.00 97.94 112 LYS A O 1
ATOM 908 N N . SER A 1 113 ? 12.031 0.525 -29.221 1.00 98.06 113 SER A N 1
ATOM 909 C CA . SER A 1 113 ? 12.444 1.106 -27.939 1.00 98.06 113 SER A CA 1
ATOM 910 C C . SER A 1 113 ? 11.763 0.390 -26.773 1.00 98.06 113 SER A C 1
ATOM 912 O O . SER A 1 113 ? 10.793 -0.345 -26.974 1.00 98.06 113 SER A O 1
ATOM 914 N N . LEU A 1 114 ? 12.236 0.618 -25.546 1.00 98.25 114 LEU A N 1
ATOM 915 C CA . LEU A 1 114 ? 11.462 0.292 -24.345 1.00 98.25 114 LEU A CA 1
ATOM 916 C C . LEU A 1 114 ? 10.317 1.308 -24.162 1.00 98.25 114 LEU A C 1
ATOM 918 O O . LEU A 1 114 ? 10.483 2.486 -24.511 1.00 98.25 114 LEU A O 1
ATOM 922 N N . PRO A 1 115 ? 9.147 0.889 -23.646 1.00 97.69 115 PRO A N 1
ATOM 923 C CA . PRO A 1 115 ? 8.087 1.823 -23.290 1.00 97.69 115 PRO A CA 1
ATOM 924 C C . PRO A 1 115 ? 8.561 2.752 -22.177 1.00 97.69 115 PRO A C 1
ATOM 926 O O . PRO A 1 115 ? 9.238 2.328 -21.245 1.00 97.69 115 PRO A O 1
ATOM 929 N N . THR A 1 116 ? 8.199 4.031 -22.254 1.00 96.31 116 THR A N 1
ATOM 930 C CA . THR A 1 116 ? 8.271 4.884 -21.062 1.00 96.31 116 THR A CA 1
ATOM 931 C C . THR A 1 116 ? 7.182 4.456 -20.080 1.00 96.31 116 THR A C 1
ATOM 933 O O . THR A 1 116 ? 6.182 3.856 -20.482 1.00 96.31 116 THR A O 1
ATOM 936 N N . VAL A 1 117 ? 7.340 4.789 -18.804 1.00 92.94 117 VAL A N 1
ATOM 937 C CA . VAL A 1 117 ? 6.338 4.505 -17.765 1.00 92.94 117 VAL A CA 1
ATOM 938 C C . VAL A 1 117 ? 4.960 5.069 -18.122 1.00 92.94 117 VAL A C 1
ATOM 940 O O . VAL A 1 117 ? 3.950 4.408 -17.904 1.00 92.94 117 VAL A O 1
ATOM 943 N N . TYR A 1 118 ? 4.922 6.239 -18.764 1.00 93.62 118 TYR A N 1
ATOM 944 C CA . TYR A 1 118 ? 3.702 6.879 -19.255 1.00 93.62 118 TYR A CA 1
ATOM 945 C C . TYR A 1 118 ? 3.020 6.051 -20.349 1.00 93.62 118 TYR A C 1
ATOM 947 O O . TYR A 1 118 ? 1.818 5.802 -20.285 1.00 93.62 118 TYR A O 1
ATOM 955 N N . HIS A 1 119 ? 3.786 5.579 -21.339 1.00 95.50 119 HIS A N 1
ATOM 956 C CA . HIS A 1 119 ? 3.257 4.726 -22.403 1.00 95.50 119 HIS A CA 1
ATOM 957 C C . HIS A 1 119 ? 2.784 3.379 -21.844 1.00 95.50 119 HIS A C 1
ATOM 959 O O . HIS A 1 119 ? 1.693 2.919 -22.175 1.00 95.50 119 HIS A O 1
ATOM 965 N N . TRP A 1 120 ? 3.569 2.762 -20.957 1.00 94.94 120 TRP A N 1
ATOM 966 C CA . TRP A 1 120 ? 3.209 1.493 -20.331 1.00 94.94 120 TRP A CA 1
ATOM 967 C C . TRP A 1 120 ? 1.896 1.612 -19.551 1.00 94.94 120 TRP A C 1
ATOM 969 O O . TRP A 1 120 ? 0.957 0.851 -19.787 1.00 94.94 120 TRP A O 1
ATOM 979 N N . ARG A 1 121 ? 1.781 2.635 -18.694 1.00 90.06 121 ARG A N 1
ATOM 980 C CA . ARG A 1 121 ? 0.585 2.879 -17.878 1.00 90.06 121 ARG A CA 1
ATOM 981 C C . ARG A 1 121 ? -0.627 3.298 -18.693 1.00 90.06 121 ARG A C 1
ATOM 983 O O . ARG A 1 121 ? -1.742 2.933 -18.333 1.00 90.06 121 ARG A O 1
ATOM 990 N N . LEU A 1 122 ? -0.439 4.005 -19.806 1.00 90.38 122 LEU A N 1
ATOM 991 C CA . LEU A 1 122 ? -1.547 4.288 -20.711 1.00 90.38 122 LEU A CA 1
ATOM 992 C C . LEU A 1 122 ? -2.062 3.008 -21.383 1.00 90.38 122 LEU A C 1
ATOM 994 O O . LEU A 1 122 ? -3.264 2.889 -21.595 1.00 90.38 122 LEU A O 1
ATOM 998 N N . ALA A 1 123 ? -1.188 2.043 -21.692 1.00 90.94 123 ALA A N 1
ATOM 999 C CA . ALA A 1 123 ? -1.575 0.756 -22.274 1.00 90.94 123 ALA A CA 1
ATOM 1000 C C . ALA A 1 123 ? -2.188 -0.226 -21.254 1.00 90.94 123 ALA A C 1
ATOM 1002 O O . ALA A 1 123 ? -3.033 -1.044 -21.636 1.00 90.94 123 ALA A O 1
ATOM 1003 N N . ALA A 1 124 ? -1.788 -0.114 -19.984 1.00 86.94 124 ALA A N 1
ATOM 1004 C CA . ALA A 1 124 ? -2.274 -0.886 -18.841 1.00 86.94 124 ALA A CA 1
ATOM 1005 C C . ALA A 1 124 ? -2.714 0.034 -17.677 1.00 86.94 124 ALA A C 1
ATOM 1007 O O . ALA A 1 124 ? -2.019 0.122 -16.658 1.00 86.94 124 ALA A O 1
ATOM 1008 N N . PRO A 1 125 ? -3.852 0.749 -17.820 1.00 74.12 125 PRO A N 1
ATOM 1009 C CA . PRO A 1 125 ? -4.340 1.643 -16.776 1.00 74.12 125 PRO A CA 1
ATOM 1010 C C . PRO A 1 125 ? -4.840 0.890 -15.537 1.00 74.12 125 PRO A C 1
ATOM 1012 O O . PRO A 1 125 ? -4.882 -0.332 -15.474 1.00 74.12 125 PRO A O 1
ATOM 1015 N N . TRP A 1 126 ? -5.235 1.651 -14.519 1.00 62.00 126 TRP A N 1
ATOM 1016 C CA . TRP A 1 126 ? -5.691 1.131 -13.227 1.00 62.00 126 TRP A CA 1
ATOM 1017 C C . TRP A 1 126 ? -7.173 0.726 -13.208 1.00 62.00 126 TRP A C 1
ATOM 1019 O O . TRP A 1 126 ? -7.602 -0.058 -12.364 1.00 62.00 126 TRP A O 1
ATOM 1029 N N . THR A 1 127 ? -7.981 1.249 -14.135 1.00 54.94 127 THR A N 1
ATOM 1030 C CA . THR A 1 127 ? -9.441 1.059 -14.184 1.00 54.94 127 THR A CA 1
ATOM 1031 C C . THR A 1 127 ? -9.917 0.643 -15.583 1.00 54.94 127 THR A C 1
ATOM 1033 O O . THR A 1 127 ? -9.517 1.302 -16.542 1.00 54.94 127 THR A O 1
ATOM 1036 N N . PRO A 1 128 ? -10.782 -0.390 -15.748 1.00 49.03 128 PRO A N 1
ATOM 1037 C CA . PRO A 1 128 ? -11.353 -1.341 -14.778 1.00 49.03 128 PRO A CA 1
ATOM 1038 C C . PRO A 1 128 ? -10.722 -2.756 -14.905 1.00 49.03 128 PRO A C 1
ATOM 1040 O O . PRO A 1 128 ? -11.028 -3.481 -15.847 1.00 49.03 128 PRO A O 1
ATOM 1043 N N . PHE A 1 129 ? -9.858 -3.168 -13.961 1.00 56.38 129 PHE A N 1
ATOM 1044 C CA . PHE A 1 129 ? -8.965 -4.344 -14.123 1.00 56.38 129 PHE A CA 1
ATOM 1045 C C . PHE A 1 129 ? -9.115 -5.473 -13.097 1.00 56.38 129 PHE A C 1
ATOM 1047 O O . PHE A 1 129 ? -8.308 -6.403 -13.109 1.00 56.38 129 PHE A O 1
ATOM 1054 N N . GLY A 1 130 ? -10.148 -5.452 -12.245 1.00 57.75 130 GLY A N 1
ATOM 1055 C CA . GLY A 1 130 ? -10.387 -6.554 -11.301 1.00 57.75 130 GLY A CA 1
ATOM 1056 C C . GLY A 1 130 ? -10.382 -7.925 -11.995 1.00 57.75 130 GLY A C 1
ATOM 1057 O O . GLY A 1 130 ? -9.739 -8.855 -11.520 1.00 57.75 130 GLY A O 1
ATOM 1058 N N . ASP A 1 131 ? -10.987 -8.014 -13.182 1.00 62.69 131 ASP A N 1
ATOM 1059 C CA . ASP A 1 131 ? -11.050 -9.256 -13.958 1.00 62.69 131 ASP A CA 1
ATOM 1060 C C . ASP A 1 131 ? -9.720 -9.632 -14.632 1.00 62.69 131 ASP A C 1
ATOM 1062 O O . ASP A 1 131 ? -9.425 -10.818 -14.757 1.00 62.69 131 ASP A O 1
ATOM 1066 N N . MET A 1 132 ? -8.897 -8.657 -15.045 1.00 75.06 132 MET A N 1
ATOM 1067 C CA . MET A 1 132 ? -7.586 -8.943 -15.647 1.00 75.06 132 MET A CA 1
ATOM 1068 C C . MET A 1 132 ? -6.653 -9.572 -14.616 1.00 75.06 132 MET A C 1
ATOM 1070 O O . MET A 1 132 ? -6.075 -10.617 -14.897 1.00 75.06 132 MET A O 1
ATOM 1074 N N . LEU A 1 133 ? -6.572 -8.992 -13.413 1.00 76.81 133 LEU A N 1
ATOM 1075 C CA . LEU A 1 133 ? -5.715 -9.503 -12.339 1.00 76.81 133 LEU A CA 1
ATOM 1076 C C . LEU A 1 133 ? -6.101 -10.926 -11.915 1.00 76.81 133 LEU A C 1
ATOM 1078 O O . LEU A 1 133 ? -5.224 -11.748 -11.672 1.00 76.81 133 LEU A O 1
ATOM 1082 N N . LEU A 1 134 ? -7.400 -11.248 -11.893 1.00 76.81 134 LEU A N 1
ATOM 1083 C CA . LEU A 1 134 ? -7.900 -12.600 -11.600 1.00 76.81 134 LEU A CA 1
ATOM 1084 C C . LEU A 1 134 ? -7.564 -13.635 -12.685 1.00 76.81 134 LEU A C 1
ATOM 1086 O O . LEU A 1 134 ? -7.680 -14.836 -12.443 1.00 76.81 134 LEU A O 1
ATOM 1090 N N . GLN A 1 135 ? -7.227 -13.184 -13.892 1.00 84.00 135 GLN A N 1
ATOM 1091 C CA . GLN A 1 135 ? -6.901 -14.024 -15.049 1.00 84.00 135 GLN A CA 1
ATOM 1092 C C . GLN A 1 135 ? -5.421 -13.916 -15.451 1.00 84.00 135 GLN A C 1
ATOM 1094 O O . GLN A 1 135 ? -5.039 -14.397 -16.523 1.00 84.00 135 GLN A O 1
ATOM 1099 N N . SER A 1 136 ? -4.623 -13.273 -14.601 1.00 89.38 136 SER A N 1
ATOM 1100 C CA . SER A 1 136 ? -3.191 -13.054 -14.745 1.00 89.38 136 SER A CA 1
ATOM 1101 C C . SER A 1 136 ? -2.386 -14.059 -13.928 1.00 89.38 136 SER A C 1
ATOM 1103 O O . SER A 1 136 ? -2.912 -14.735 -13.044 1.00 89.38 136 SER A O 1
ATOM 1105 N N . ASN A 1 137 ? -1.099 -14.173 -14.238 1.00 91.62 137 ASN A N 1
ATOM 1106 C CA . ASN A 1 137 ? -0.209 -15.137 -13.609 1.00 91.62 137 ASN A CA 1
ATOM 1107 C C . ASN A 1 137 ? 0.437 -14.518 -12.363 1.00 91.62 137 ASN A C 1
ATOM 1109 O O . ASN A 1 137 ? 1.519 -13.990 -12.473 1.00 91.62 137 ASN A O 1
ATOM 1113 N N . PHE A 1 138 ? -0.213 -14.539 -11.202 1.00 86.19 138 PHE A N 1
ATOM 1114 C CA . PHE A 1 138 ? 0.388 -14.084 -9.936 1.00 86.19 138 PHE A CA 1
ATOM 1115 C C . PHE A 1 138 ? 0.440 -15.232 -8.927 1.00 86.19 138 PHE A C 1
ATOM 1117 O O . PHE A 1 138 ? -0.473 -16.061 -8.897 1.00 86.19 138 PHE A O 1
ATOM 1124 N N . GLY A 1 139 ? 1.466 -15.254 -8.074 1.00 77.88 139 GLY A N 1
ATOM 1125 C CA . GLY A 1 139 ? 1.654 -16.265 -7.028 1.00 77.88 139 GLY A CA 1
ATOM 1126 C C . GLY A 1 139 ? 1.700 -17.716 -7.533 1.00 77.88 139 GLY A C 1
ATOM 1127 O O . GLY A 1 139 ? 1.117 -18.598 -6.898 1.00 77.88 139 GLY A O 1
ATOM 1128 N N . SER A 1 140 ? 2.330 -17.962 -8.682 1.00 81.62 140 SER A N 1
ATOM 1129 C CA . SER A 1 140 ? 2.508 -19.283 -9.296 1.00 81.62 140 SER A CA 1
ATOM 1130 C C . SER A 1 140 ? 3.962 -19.781 -9.212 1.00 81.62 140 SER A C 1
ATOM 1132 O O . SER A 1 140 ? 4.818 -19.133 -8.621 1.00 81.62 140 SER A O 1
ATOM 1134 N N . ASP A 1 141 ? 4.247 -20.959 -9.780 1.00 83.38 141 ASP A N 1
ATOM 1135 C CA . ASP A 1 141 ? 5.576 -21.598 -9.733 1.00 83.38 141 ASP A CA 1
ATOM 1136 C C . ASP A 1 141 ? 6.519 -21.164 -10.880 1.00 83.38 141 ASP A C 1
ATOM 1138 O O . ASP A 1 141 ? 7.628 -21.692 -11.010 1.00 83.38 141 ASP A O 1
ATOM 1142 N N . GLY A 1 142 ? 6.076 -20.274 -11.775 1.00 87.50 142 GLY A N 1
ATOM 1143 C CA . GLY A 1 142 ? 6.885 -19.825 -12.907 1.00 87.50 142 GLY A CA 1
ATOM 1144 C C . GLY A 1 142 ? 6.116 -19.030 -13.965 1.00 87.50 142 GLY A C 1
ATOM 1145 O O . GLY A 1 142 ? 4.880 -18.975 -13.945 1.00 87.50 142 GLY A O 1
ATOM 1146 N N . PRO A 1 143 ? 6.827 -18.468 -14.960 1.00 95.50 143 PRO A N 1
ATOM 1147 C CA . PRO A 1 143 ? 6.179 -17.823 -16.091 1.00 95.50 143 PRO A CA 1
ATOM 1148 C C . PRO A 1 143 ? 5.428 -18.861 -16.931 1.00 95.50 143 PRO A C 1
ATOM 1150 O O . PRO A 1 143 ? 5.799 -20.043 -16.970 1.00 95.50 143 PRO A O 1
ATOM 1153 N N . VAL A 1 144 ? 4.406 -18.408 -17.652 1.00 96.88 144 VAL A N 1
ATOM 1154 C CA . VAL A 1 144 ? 3.637 -19.212 -18.612 1.00 96.88 144 VAL A CA 1
ATOM 1155 C C . VAL A 1 144 ? 3.909 -18.765 -20.048 1.00 96.88 144 VAL A C 1
ATOM 1157 O O . VAL A 1 144 ? 4.545 -17.739 -20.287 1.00 96.88 144 VAL A O 1
ATOM 1160 N N . GLU A 1 145 ? 3.449 -19.558 -21.016 1.00 98.06 145 GLU A N 1
ATOM 1161 C CA . GLU A 1 145 ? 3.535 -19.210 -22.437 1.00 98.06 145 GLU A CA 1
ATOM 1162 C C . GLU A 1 145 ? 2.823 -17.875 -22.702 1.00 98.06 145 GLU A C 1
ATOM 1164 O O . GLU A 1 145 ? 1.700 -17.660 -22.227 1.00 98.06 145 GLU A O 1
ATOM 1169 N N . ILE A 1 146 ? 3.462 -16.991 -23.470 1.00 97.44 146 ILE A N 1
ATOM 1170 C CA . ILE A 1 146 ? 2.900 -15.679 -23.794 1.00 97.44 146 ILE A CA 1
ATOM 1171 C C . ILE A 1 146 ? 1.559 -15.838 -24.518 1.00 97.44 146 ILE A C 1
ATOM 1173 O O . ILE A 1 146 ? 1.394 -16.646 -25.433 1.00 97.44 146 ILE A O 1
ATOM 1177 N N . GLY A 1 147 ? 0.563 -15.063 -24.107 1.00 94.81 147 GLY A N 1
ATOM 1178 C CA . GLY A 1 147 ? -0.778 -15.084 -24.674 1.00 94.81 147 GLY A CA 1
ATOM 1179 C C . GLY A 1 147 ? -1.644 -16.272 -24.271 1.00 94.81 147 GLY A C 1
ATOM 1180 O O . GLY A 1 147 ? -2.761 -16.384 -24.781 1.00 94.81 147 GLY A O 1
ATOM 1181 N N . SER A 1 148 ? -1.168 -17.149 -23.383 1.00 94.12 148 SER A N 1
ATOM 1182 C CA . SER A 1 148 ? -1.969 -18.260 -22.851 1.00 94.12 148 SER A CA 1
ATOM 1183 C C . SER A 1 148 ? -2.992 -17.809 -21.800 1.00 94.12 148 SER A C 1
ATOM 1185 O O . SER A 1 148 ? -4.001 -18.487 -21.576 1.00 94.12 148 SER A O 1
ATOM 1187 N N . LEU A 1 149 ? -2.757 -16.650 -21.180 1.00 89.88 149 LEU A N 1
ATOM 1188 C CA . LEU A 1 149 ? -3.608 -16.068 -20.151 1.00 89.88 149 LEU A CA 1
ATOM 1189 C C . LEU A 1 149 ? -4.852 -15.396 -20.739 1.00 89.88 149 LEU A C 1
ATOM 1191 O O . LEU A 1 149 ? -4.904 -14.984 -21.899 1.00 89.88 149 LEU A O 1
ATOM 1195 N N . ARG A 1 150 ? -5.885 -15.266 -19.901 1.00 85.38 150 ARG A N 1
ATOM 1196 C CA . ARG A 1 150 ? -7.145 -14.590 -20.260 1.00 85.38 150 ARG A CA 1
ATOM 1197 C C . ARG A 1 150 ? -7.200 -13.139 -19.785 1.00 85.38 150 ARG A C 1
ATOM 1199 O O . ARG A 1 150 ? -8.161 -12.444 -20.109 1.00 85.38 150 ARG A O 1
ATOM 1206 N N . GLY A 1 151 ? -6.189 -12.686 -19.041 1.00 79.31 151 GLY A N 1
ATOM 1207 C CA . GLY A 1 151 ? -6.005 -11.289 -18.667 1.00 79.31 151 GLY A CA 1
ATOM 1208 C C . GLY A 1 151 ? -5.617 -10.454 -19.885 1.00 79.31 151 GLY A C 1
ATOM 1209 O O . GLY A 1 151 ? -4.445 -10.373 -20.244 1.00 79.31 151 GLY A O 1
ATOM 1210 N N . ILE A 1 152 ? -6.612 -9.855 -20.542 1.00 84.50 152 ILE A N 1
ATOM 1211 C CA . ILE A 1 152 ? -6.414 -9.006 -21.721 1.00 84.50 152 ILE A CA 1
ATOM 1212 C C . ILE A 1 152 ? -6.548 -7.543 -21.298 1.00 84.50 152 ILE A C 1
ATOM 1214 O O . ILE A 1 152 ? -7.594 -7.129 -20.799 1.00 84.50 152 ILE A O 1
ATOM 1218 N N . GLY A 1 153 ? -5.497 -6.757 -21.531 1.00 80.00 153 GLY A N 1
ATOM 1219 C CA . GLY A 1 153 ? -5.482 -5.319 -21.284 1.00 80.00 153 GLY A CA 1
ATOM 1220 C C . GLY A 1 153 ? -6.424 -4.551 -22.216 1.00 80.00 153 GLY A C 1
ATOM 1221 O O . GLY A 1 153 ? -6.830 -5.051 -23.265 1.00 80.00 153 GLY A O 1
ATOM 1222 N N . GLN A 1 154 ? -6.732 -3.298 -21.869 1.00 82.19 154 GLN A N 1
ATOM 1223 C CA . GLN A 1 154 ? -7.753 -2.466 -22.531 1.00 82.19 154 GLN A CA 1
ATOM 1224 C C . GLN A 1 154 ? -7.664 -2.434 -24.068 1.00 82.19 154 GLN A C 1
ATOM 1226 O O . GLN A 1 154 ? -8.687 -2.396 -24.750 1.00 82.19 154 GLN A O 1
ATOM 1231 N N . TYR A 1 155 ? -6.450 -2.453 -24.617 1.00 89.12 155 TYR A N 1
ATOM 1232 C CA . TYR A 1 155 ? -6.209 -2.378 -26.062 1.00 89.12 155 TYR A CA 1
ATOM 1233 C C . TYR A 1 155 ? -5.855 -3.726 -26.709 1.00 89.12 155 TYR A C 1
ATOM 1235 O O . TYR A 1 155 ? -5.459 -3.761 -27.872 1.00 89.12 155 TYR A O 1
ATOM 1243 N N . GLY A 1 156 ? -6.003 -4.839 -25.984 1.00 88.69 156 GLY A N 1
ATOM 1244 C CA . GLY A 1 156 ? -5.733 -6.191 -26.483 1.00 88.69 156 GLY A CA 1
ATOM 1245 C C . GLY A 1 156 ? -4.332 -6.731 -26.183 1.00 88.69 156 GLY A C 1
ATOM 1246 O O . GLY A 1 156 ? -3.958 -7.762 -26.747 1.00 88.69 156 GLY A O 1
ATOM 1247 N N . HIS A 1 157 ? -3.552 -6.043 -25.345 1.00 92.00 157 HIS A N 1
ATOM 1248 C CA . HIS A 1 157 ? -2.247 -6.517 -24.875 1.00 92.00 157 HIS A CA 1
ATOM 1249 C C . HIS A 1 157 ? -2.431 -7.670 -23.895 1.00 92.00 157 HIS A C 1
ATOM 1251 O O . HIS A 1 157 ? -3.292 -7.606 -23.021 1.00 92.00 157 HIS A O 1
ATOM 1257 N N . PHE A 1 158 ? -1.619 -8.706 -24.037 1.00 93.19 158 PHE A N 1
ATOM 1258 C CA . PHE A 1 158 ? -1.618 -9.846 -23.131 1.00 93.19 158 PHE A CA 1
ATOM 1259 C C . PHE A 1 158 ? -0.467 -9.714 -22.139 1.00 93.19 158 PHE A C 1
ATOM 1261 O O . PHE A 1 158 ? 0.518 -9.015 -22.407 1.00 93.19 158 PHE A O 1
ATOM 1268 N N . ASP A 1 159 ? -0.634 -10.383 -21.001 1.00 93.25 159 ASP A N 1
ATOM 1269 C CA . ASP A 1 159 ? 0.419 -10.660 -20.022 1.00 93.25 159 ASP A CA 1
ATOM 1270 C C . ASP A 1 159 ? 1.044 -9.418 -19.366 1.00 93.25 159 ASP A C 1
ATOM 1272 O O . ASP A 1 159 ? 2.023 -9.532 -18.653 1.00 93.25 159 ASP A O 1
ATOM 1276 N N . MET A 1 160 ? 0.447 -8.227 -19.523 1.00 91.75 160 MET A N 1
ATOM 1277 C CA . MET A 1 160 ? 0.940 -6.992 -18.877 1.00 91.75 160 MET A CA 1
ATOM 1278 C C . MET A 1 160 ? 0.851 -7.020 -17.343 1.00 91.75 160 MET A C 1
ATOM 1280 O O . MET A 1 160 ? 1.331 -6.103 -16.685 1.00 91.75 160 MET A O 1
ATOM 1284 N N . ALA A 1 161 ? 0.168 -8.015 -16.777 1.00 90.31 161 ALA A N 1
ATOM 1285 C CA . ALA A 1 161 ? 0.039 -8.194 -15.343 1.00 90.31 161 ALA A CA 1
ATOM 1286 C C . ALA A 1 161 ? 0.482 -9.607 -14.962 1.00 90.31 161 ALA A C 1
ATOM 1288 O O . ALA A 1 161 ? -0.149 -10.585 -15.384 1.00 90.31 161 ALA A O 1
ATOM 1289 N N . GLY A 1 162 ? 1.532 -9.686 -14.149 1.00 88.50 162 GLY A N 1
ATOM 1290 C CA . GLY A 1 162 ? 1.960 -10.879 -13.430 1.00 88.50 162 GLY A CA 1
ATOM 1291 C C . GLY A 1 162 ? 2.852 -11.850 -14.187 1.00 88.50 162 GLY A C 1
ATOM 1292 O O . GLY A 1 162 ? 3.529 -12.616 -13.538 1.00 88.50 162 GLY A O 1
ATOM 1293 N N . ASN A 1 163 ? 2.925 -11.896 -15.517 1.00 94.69 163 ASN A N 1
ATOM 1294 C CA . ASN A 1 163 ? 3.737 -12.953 -16.131 1.00 94.69 163 ASN A CA 1
ATOM 1295 C C . ASN A 1 163 ? 5.243 -12.718 -15.929 1.00 94.69 163 ASN A C 1
ATOM 1297 O O . ASN A 1 163 ? 5.850 -13.466 -15.176 1.00 94.69 163 ASN A O 1
ATOM 1301 N N . VAL A 1 164 ? 5.847 -11.681 -16.503 1.00 96.25 164 VAL A N 1
ATOM 1302 C CA . VAL A 1 164 ? 7.129 -11.140 -16.020 1.00 96.25 164 VAL A CA 1
ATOM 1303 C C . VAL A 1 164 ? 6.999 -9.648 -15.747 1.00 96.25 164 VAL A C 1
ATOM 1305 O O . VAL A 1 164 ? 6.191 -8.944 -16.348 1.00 96.25 164 VAL A O 1
ATOM 1308 N N . ASN A 1 165 ? 7.839 -9.162 -14.845 1.00 94.81 165 ASN A N 1
ATOM 1309 C CA . ASN A 1 165 ? 8.067 -7.745 -14.649 1.00 94.81 165 ASN A CA 1
ATOM 1310 C C . ASN A 1 165 ? 8.662 -7.125 -15.931 1.00 94.81 165 ASN A C 1
ATOM 1312 O O . ASN A 1 165 ? 9.461 -7.763 -16.615 1.00 94.81 165 ASN A O 1
ATOM 1316 N N . GLU A 1 166 ? 8.320 -5.876 -16.255 1.00 97.38 166 GLU A N 1
ATOM 1317 C CA . GLU A 1 166 ? 8.688 -5.257 -17.534 1.00 97.38 166 GLU A CA 1
ATOM 1318 C C . GLU A 1 166 ? 9.518 -3.985 -17.387 1.00 97.38 166 GLU A C 1
ATOM 1320 O O . GLU A 1 166 ? 9.049 -2.965 -16.867 1.00 97.38 166 GLU A O 1
ATOM 1325 N N . TRP A 1 167 ? 10.747 -4.031 -17.909 1.00 98.06 167 TRP A N 1
ATOM 1326 C CA . TRP A 1 167 ? 11.644 -2.879 -17.931 1.00 98.06 167 TRP A CA 1
ATOM 1327 C C . TRP A 1 167 ? 11.070 -1.722 -18.755 1.00 98.06 167 TRP A C 1
ATOM 1329 O O . TRP A 1 167 ? 10.725 -1.870 -19.931 1.00 98.06 167 TRP A O 1
ATOM 1339 N N . CYS A 1 168 ? 11.044 -0.539 -18.146 1.00 97.00 168 CYS A N 1
ATOM 1340 C CA . CYS A 1 168 ? 10.640 0.711 -18.777 1.00 97.00 168 CYS A CA 1
ATOM 1341 C C . CYS A 1 168 ? 11.838 1.642 -19.007 1.00 97.00 168 CYS A C 1
ATOM 1343 O O . CYS A 1 168 ? 12.873 1.554 -18.351 1.00 97.00 168 CYS A O 1
ATOM 1345 N N . TRP A 1 169 ? 11.695 2.578 -19.944 1.00 96.31 169 TRP A N 1
ATOM 1346 C CA . TRP A 1 169 ? 12.744 3.523 -20.328 1.00 96.31 169 TRP A CA 1
ATOM 1347 C C . TRP A 1 169 ? 13.210 4.417 -19.171 1.00 96.31 169 TRP A C 1
ATOM 1349 O O . TRP A 1 169 ? 14.403 4.675 -19.040 1.00 96.31 169 TRP A O 1
ATOM 1359 N N . ASN A 1 170 ? 12.296 4.926 -18.346 1.00 93.38 170 ASN A N 1
ATOM 1360 C CA . ASN A 1 170 ? 12.592 6.005 -17.400 1.00 93.38 170 ASN A CA 1
ATOM 1361 C C . ASN A 1 170 ? 13.501 5.554 -16.247 1.00 93.38 170 ASN A C 1
ATOM 1363 O O . ASN A 1 170 ? 13.372 4.445 -15.724 1.00 93.38 170 ASN A O 1
ATOM 1367 N N . ARG A 1 171 ? 14.403 6.451 -15.833 1.00 90.25 171 ARG A N 1
ATOM 1368 C CA . ARG A 1 171 ? 15.162 6.330 -14.581 1.00 90.25 171 ARG A CA 1
ATOM 1369 C C . ARG A 1 171 ? 14.266 6.744 -13.411 1.00 90.25 171 ARG A C 1
ATOM 1371 O O . ARG A 1 171 ? 13.467 7.662 -13.571 1.00 90.25 171 ARG A O 1
ATOM 1378 N N . ALA A 1 172 ? 14.415 6.089 -12.271 1.00 82.19 172 ALA A N 1
ATOM 1379 C CA . ALA A 1 172 ? 13.937 6.564 -10.979 1.00 82.19 172 ALA A CA 1
ATOM 1380 C C . ALA A 1 172 ? 15.094 7.214 -10.200 1.00 82.19 172 ALA A C 1
ATOM 1382 O O . ALA A 1 172 ? 16.185 7.411 -10.746 1.00 82.19 172 ALA A O 1
ATOM 1383 N N . GLU A 1 173 ? 14.873 7.562 -8.934 1.00 73.25 173 GLU A N 1
ATOM 1384 C CA . GLU A 1 173 ? 15.937 8.055 -8.052 1.00 73.25 173 GLU A CA 1
ATOM 1385 C C . GLU A 1 173 ? 17.064 7.013 -7.907 1.00 73.25 173 GLU A C 1
ATOM 1387 O O . GLU A 1 173 ? 18.234 7.315 -8.163 1.00 73.25 173 GLU A O 1
ATOM 1392 N N . ASP A 1 174 ? 16.688 5.759 -7.653 1.00 71.38 174 ASP A N 1
ATOM 1393 C CA . ASP A 1 174 ? 17.552 4.635 -7.278 1.00 71.38 174 ASP A CA 1
ATOM 1394 C C . ASP A 1 174 ? 17.547 3.465 -8.287 1.00 71.38 174 ASP A C 1
ATOM 1396 O O . ASP A 1 174 ? 17.911 2.339 -7.957 1.00 71.38 174 ASP A O 1
ATOM 1400 N N . GLY A 1 175 ? 17.181 3.703 -9.553 1.00 88.00 175 GLY A N 1
ATOM 1401 C CA . GLY A 1 175 ? 17.200 2.637 -10.558 1.00 88.00 175 GLY A CA 1
ATOM 1402 C C . GLY A 1 175 ? 16.466 2.950 -11.857 1.00 88.00 175 GLY A C 1
ATOM 1403 O O . GLY A 1 175 ? 16.387 4.100 -12.295 1.00 88.00 175 GLY A O 1
ATOM 1404 N N . ARG A 1 176 ? 15.919 1.915 -12.497 1.00 91.44 176 ARG A N 1
ATOM 1405 C CA . ARG A 1 176 ? 15.017 2.007 -13.661 1.00 91.44 176 ARG A CA 1
ATOM 1406 C C . ARG A 1 176 ? 13.674 1.388 -13.320 1.00 91.44 176 ARG A C 1
ATOM 1408 O O . ARG A 1 176 ? 13.623 0.422 -12.562 1.00 91.44 176 ARG A O 1
ATOM 1415 N N . TYR A 1 177 ? 12.604 1.926 -13.901 1.00 92.25 177 TYR A N 1
ATOM 1416 C CA . TYR A 1 177 ? 11.268 1.405 -13.636 1.00 92.25 177 TYR A CA 1
ATOM 1417 C C . TYR A 1 177 ? 11.065 -0.004 -14.182 1.00 92.25 177 TYR A C 1
ATOM 1419 O O . TYR A 1 177 ? 11.454 -0.314 -15.311 1.00 92.25 177 TYR A O 1
ATOM 1427 N N . LEU A 1 178 ? 10.378 -0.804 -13.376 1.00 91.81 178 LEU A N 1
ATOM 1428 C CA . LEU A 1 178 ? 10.003 -2.182 -13.628 1.00 91.81 178 LEU A CA 1
ATOM 1429 C C . LEU A 1 178 ? 8.529 -2.346 -13.220 1.00 91.81 178 LEU A C 1
ATOM 1431 O O . LEU A 1 178 ? 8.181 -2.132 -12.057 1.00 91.81 178 LEU A O 1
ATOM 1435 N N . LEU A 1 179 ? 7.653 -2.616 -14.191 1.00 92.69 179 LEU A N 1
ATOM 1436 C CA . LEU A 1 179 ? 6.192 -2.552 -14.018 1.00 92.69 179 LEU A CA 1
ATOM 1437 C C . LEU A 1 179 ? 5.508 -3.893 -14.322 1.00 92.69 179 LEU A C 1
ATOM 1439 O O . LEU A 1 179 ? 6.095 -4.768 -14.945 1.00 92.69 179 LEU A O 1
ATOM 1443 N N . GLY A 1 180 ? 4.238 -4.024 -13.927 1.00 90.12 180 GLY A N 1
ATOM 1444 C CA . GLY A 1 180 ? 3.383 -5.170 -14.271 1.00 90.12 180 GLY A CA 1
ATOM 1445 C C . GLY A 1 180 ? 3.296 -6.250 -13.199 1.00 90.12 180 GLY A C 1
ATOM 1446 O O . GLY A 1 180 ? 2.261 -6.916 -13.094 1.00 90.12 180 GLY A O 1
ATOM 1447 N N . GLY A 1 181 ? 4.315 -6.350 -12.349 1.00 89.19 181 GLY A N 1
ATOM 1448 C CA . GLY A 1 181 ? 4.450 -7.428 -11.381 1.00 89.19 181 GLY A CA 1
ATOM 1449 C C . GLY A 1 181 ? 4.752 -8.768 -12.052 1.00 89.19 181 GLY A C 1
ATOM 1450 O O . GLY A 1 181 ? 4.572 -8.922 -13.263 1.00 89.19 181 GLY A O 1
ATOM 1451 N N . SER A 1 182 ? 5.194 -9.748 -11.269 1.00 91.50 182 SER A N 1
ATOM 1452 C CA . SER A 1 182 ? 5.625 -11.045 -11.796 1.00 91.50 182 SER A CA 1
ATOM 1453 C C . SER A 1 182 ? 4.951 -12.261 -11.158 1.00 91.50 182 SER A C 1
ATOM 1455 O O . SER A 1 182 ? 4.113 -12.156 -10.257 1.00 91.50 182 SER A O 1
ATOM 1457 N N . TRP A 1 183 ? 5.304 -13.438 -11.683 1.00 88.31 183 TRP A N 1
ATOM 1458 C CA . TRP A 1 183 ? 4.611 -14.691 -11.413 1.00 88.31 183 TRP A CA 1
ATOM 1459 C C . TRP A 1 183 ? 4.795 -15.138 -9.971 1.00 88.31 183 TRP A C 1
ATOM 1461 O O . TRP A 1 183 ? 3.936 -15.822 -9.431 1.00 88.31 183 TRP A O 1
ATOM 1471 N N . GLU A 1 184 ? 5.875 -14.712 -9.325 1.00 82.94 184 GLU A N 1
ATOM 1472 C CA . GLU A 1 184 ? 6.157 -14.988 -7.918 1.00 82.94 184 GLU A CA 1
ATOM 1473 C C . GLU A 1 184 ? 5.553 -13.950 -6.960 1.00 82.94 184 GLU A C 1
ATOM 1475 O O . GLU A 1 184 ? 5.566 -14.142 -5.742 1.00 82.94 184 GLU A O 1
ATOM 1480 N N . GLU A 1 185 ? 4.986 -12.863 -7.484 1.00 76.75 185 GLU A N 1
ATOM 1481 C CA . GLU A 1 185 ? 4.501 -11.746 -6.683 1.00 76.75 185 GLU A CA 1
ATOM 1482 C C . GLU A 1 185 ? 2.980 -11.790 -6.440 1.00 76.75 185 GLU A C 1
ATOM 1484 O O . GLU A 1 185 ? 2.215 -12.380 -7.212 1.00 76.75 185 GLU A O 1
ATOM 1489 N N . PRO A 1 186 ? 2.486 -11.136 -5.372 1.00 71.44 186 PRO A N 1
ATOM 1490 C CA . PRO A 1 186 ? 1.056 -10.924 -5.173 1.00 71.44 186 PRO A CA 1
ATOM 1491 C C . PRO A 1 186 ? 0.451 -9.969 -6.214 1.00 71.44 186 PRO A C 1
ATOM 1493 O O . PRO A 1 186 ? 1.051 -8.962 -6.569 1.00 71.44 186 PRO A O 1
ATOM 1496 N N . SER A 1 187 ? -0.814 -10.174 -6.594 1.00 77.25 187 SER A N 1
ATOM 1497 C CA . SER A 1 187 ? -1.479 -9.402 -7.664 1.00 77.25 187 SER A CA 1
ATOM 1498 C C . SER A 1 187 ? -1.556 -7.883 -7.463 1.00 77.25 187 SER A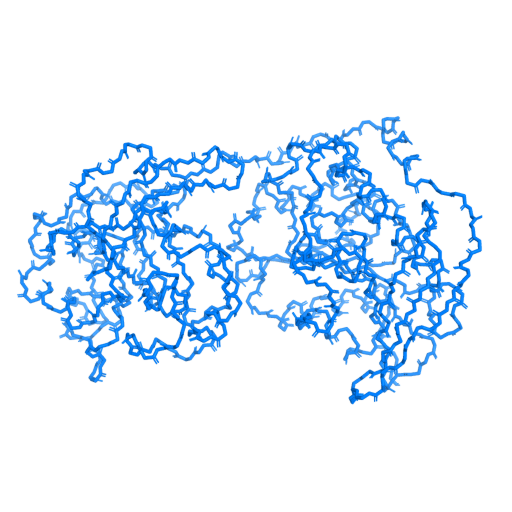 C 1
ATOM 1500 O O . SER A 1 187 ? -1.845 -7.150 -8.407 1.00 77.25 187 SER A O 1
ATOM 1502 N N . TYR A 1 188 ? -1.341 -7.379 -6.244 1.00 69.75 188 TYR A N 1
ATOM 1503 C CA . TYR A 1 188 ? -1.294 -5.938 -6.000 1.00 69.75 188 TYR A CA 1
ATOM 1504 C C . TYR A 1 188 ? -0.036 -5.275 -6.592 1.00 69.75 188 TYR A C 1
ATOM 1506 O O . TYR A 1 188 ? -0.028 -4.052 -6.754 1.00 69.75 188 TYR A O 1
ATOM 1514 N N . THR A 1 189 ? 1.017 -6.037 -6.928 1.00 75.88 189 THR A N 1
ATOM 1515 C CA . THR A 1 189 ? 2.270 -5.490 -7.476 1.00 75.88 189 THR A CA 1
ATOM 1516 C C . THR A 1 189 ? 2.117 -4.911 -8.876 1.00 75.88 189 THR A C 1
ATOM 1518 O O . THR A 1 189 ? 2.804 -3.944 -9.184 1.00 75.88 189 THR A O 1
ATOM 1521 N N . PHE A 1 190 ? 1.123 -5.352 -9.661 1.00 83.38 190 PHE A N 1
ATOM 1522 C CA . PHE A 1 190 ? 0.726 -4.715 -10.933 1.00 83.38 190 PHE A CA 1
ATOM 1523 C C . PHE A 1 190 ? 0.550 -3.194 -10.823 1.00 83.38 190 PHE A C 1
ATOM 1525 O O . PHE A 1 190 ? 0.806 -2.401 -11.735 1.00 83.38 190 PHE A O 1
ATOM 1532 N N . SER A 1 191 ? 0.046 -2.795 -9.667 1.00 74.94 191 SER A N 1
ATOM 1533 C CA . SER A 1 191 ? -0.320 -1.437 -9.345 1.00 74.94 191 SER A CA 1
ATOM 1534 C C . SER A 1 191 ? 0.934 -0.614 -8.988 1.00 74.94 191 SER A C 1
ATOM 1536 O O . SER A 1 191 ? 1.053 0.555 -9.326 1.00 74.94 191 SER A O 1
ATOM 1538 N N . HIS A 1 192 ? 1.980 -1.223 -8.445 1.00 73.94 192 HIS A N 1
ATOM 1539 C CA . HIS A 1 192 ? 3.159 -0.482 -8.015 1.00 73.94 192 HIS A CA 1
ATOM 1540 C C . HIS A 1 192 ? 4.059 -0.050 -9.179 1.00 73.94 192 HIS A C 1
ATOM 1542 O O . HIS A 1 192 ? 4.162 -0.723 -10.202 1.00 73.94 192 HIS A O 1
ATOM 1548 N N . ASN A 1 193 ? 4.699 1.112 -9.027 1.00 75.88 193 ASN A N 1
ATOM 1549 C CA . ASN A 1 193 ? 5.793 1.539 -9.892 1.00 75.88 193 ASN A CA 1
ATOM 1550 C C . ASN A 1 193 ? 7.100 1.246 -9.158 1.00 75.88 193 ASN A C 1
ATOM 1552 O O . ASN A 1 193 ? 7.533 2.070 -8.361 1.00 75.88 193 ASN A O 1
ATOM 1556 N N . TYR A 1 194 ? 7.690 0.072 -9.367 1.00 75.44 194 TYR A N 1
ATOM 1557 C CA . TYR A 1 194 ? 8.975 -0.242 -8.753 1.00 75.44 194 TYR A CA 1
ATOM 1558 C C . TYR A 1 194 ? 10.119 0.304 -9.585 1.00 75.44 194 TYR A C 1
ATOM 1560 O O . TYR A 1 194 ? 10.031 0.366 -10.811 1.00 75.44 194 TYR A O 1
ATOM 1568 N N . ALA A 1 195 ? 11.204 0.650 -8.906 1.00 85.00 195 ALA A N 1
ATOM 1569 C CA . ALA A 1 195 ? 12.503 0.809 -9.518 1.00 85.00 195 ALA A CA 1
ATOM 1570 C C . ALA A 1 195 ? 13.437 -0.286 -9.005 1.00 85.00 195 ALA A C 1
ATOM 1572 O O . ALA A 1 195 ? 13.348 -0.708 -7.851 1.00 85.00 195 ALA A O 1
ATOM 1573 N N . ARG A 1 196 ? 14.307 -0.769 -9.886 1.00 86.69 196 ARG A N 1
ATOM 1574 C CA . ARG A 1 196 ? 15.352 -1.744 -9.564 1.00 86.69 196 ARG A CA 1
ATOM 1575 C C . ARG A 1 196 ? 16.671 -1.297 -10.160 1.00 86.69 196 ARG A C 1
ATOM 1577 O O . ARG A 1 196 ? 16.682 -0.502 -11.111 1.00 86.69 196 ARG A O 1
ATOM 1584 N N . SER A 1 197 ? 17.775 -1.816 -9.627 1.00 89.94 197 SER A N 1
ATOM 1585 C CA . SER A 1 197 ? 19.078 -1.557 -10.231 1.00 89.94 197 SER A CA 1
ATOM 1586 C C . SER A 1 197 ? 19.051 -2.023 -11.692 1.00 89.94 197 SER A C 1
ATOM 1588 O O . SER A 1 197 ? 18.594 -3.134 -11.971 1.00 89.94 197 SER A O 1
ATOM 1590 N N . PRO A 1 198 ? 19.536 -1.213 -12.651 1.00 93.88 198 PRO A N 1
ATOM 1591 C CA . PRO A 1 198 ? 19.489 -1.563 -14.069 1.00 93.88 198 PRO A CA 1
ATOM 1592 C C . PRO A 1 198 ? 20.355 -2.781 -14.423 1.00 93.88 198 PRO A C 1
ATOM 1594 O O . PRO A 1 198 ? 20.281 -3.250 -15.557 1.00 93.88 198 PRO A O 1
ATOM 1597 N N . LEU A 1 199 ? 21.168 -3.277 -13.481 1.00 94.44 199 LEU A N 1
ATOM 1598 C CA . LEU A 1 199 ? 21.995 -4.479 -13.600 1.00 94.44 199 LEU A CA 1
ATOM 1599 C C . LEU A 1 199 ? 21.324 -5.747 -13.053 1.00 94.44 199 LEU A C 1
ATOM 1601 O O . LEU A 1 199 ? 21.829 -6.843 -13.310 1.00 94.44 199 LEU A O 1
ATOM 1605 N N . GLU A 1 200 ? 20.227 -5.625 -12.297 1.00 93.88 200 GLU A N 1
ATOM 1606 C CA . GLU A 1 200 ? 19.499 -6.785 -11.778 1.00 93.88 200 GLU A CA 1
ATOM 1607 C C . GLU A 1 200 ? 18.943 -7.647 -12.918 1.00 93.88 200 GLU A C 1
ATOM 1609 O O . GLU A 1 200 ? 18.525 -7.149 -13.961 1.00 93.88 200 GLU A O 1
ATOM 1614 N N . ARG A 1 201 ? 18.982 -8.968 -12.715 1.00 95.75 201 ARG A N 1
ATOM 1615 C CA . ARG A 1 201 ? 18.682 -9.999 -13.724 1.00 95.75 201 ARG A CA 1
ATOM 1616 C C . ARG A 1 201 ? 17.935 -11.178 -13.099 1.00 95.75 201 ARG A C 1
ATOM 1618 O O . ARG A 1 201 ? 18.301 -12.337 -13.313 1.00 95.75 201 ARG A O 1
ATOM 1625 N N . GLN A 1 202 ? 16.939 -10.903 -12.261 1.00 94.06 202 GLN A N 1
ATOM 1626 C CA . GLN A 1 202 ? 16.145 -11.975 -11.657 1.00 94.06 202 GLN A CA 1
ATOM 1627 C C . GLN A 1 202 ? 15.302 -12.694 -12.731 1.00 94.06 202 GLN A C 1
ATOM 1629 O O . GLN A 1 202 ? 14.968 -12.086 -13.753 1.00 94.06 202 GLN A O 1
ATOM 1634 N N . PRO A 1 203 ? 14.995 -13.999 -12.575 1.00 92.38 203 PRO A N 1
ATOM 1635 C CA . PRO A 1 203 ? 14.301 -14.786 -13.602 1.00 92.38 203 PRO A CA 1
ATOM 1636 C C . PRO A 1 203 ? 12.921 -14.256 -14.001 1.00 92.38 203 PRO A C 1
ATOM 1638 O O . PRO A 1 203 ? 12.400 -14.650 -15.042 1.00 92.38 203 PRO A O 1
ATOM 1641 N N . ASP A 1 204 ? 12.336 -13.397 -13.180 1.00 92.31 204 ASP A N 1
ATOM 1642 C CA . ASP A 1 204 ? 11.038 -12.767 -13.351 1.00 92.31 204 ASP A CA 1
ATOM 1643 C C . ASP A 1 204 ? 11.120 -11.380 -14.020 1.00 92.31 204 ASP A C 1
ATOM 1645 O O . ASP A 1 204 ? 10.085 -10.783 -14.295 1.00 92.31 204 ASP A O 1
ATOM 1649 N N . MET A 1 205 ? 12.328 -10.883 -14.318 1.00 96.50 205 MET A N 1
ATOM 1650 C CA . MET A 1 205 ? 12.580 -9.594 -14.974 1.00 96.50 205 MET A CA 1
ATOM 1651 C C . MET A 1 205 ? 12.724 -9.759 -16.486 1.00 96.50 205 MET A C 1
ATOM 1653 O O . MET A 1 205 ? 13.724 -10.299 -16.974 1.00 96.50 205 MET A O 1
ATOM 1657 N N . GLY A 1 206 ? 11.736 -9.264 -17.223 1.00 98.19 206 GLY A N 1
ATOM 1658 C CA . GLY A 1 206 ? 11.673 -9.257 -18.678 1.00 98.19 206 GLY A CA 1
ATOM 1659 C C . GLY A 1 206 ? 11.284 -7.887 -19.228 1.00 98.19 206 GLY A C 1
ATOM 1660 O O . GLY A 1 206 ? 11.547 -6.844 -18.625 1.00 98.19 206 GLY A O 1
ATOM 1661 N N . PHE A 1 207 ? 10.722 -7.868 -20.438 1.00 98.62 207 PHE A N 1
ATOM 1662 C CA . PHE A 1 207 ? 10.324 -6.629 -21.105 1.00 98.62 207 PHE A CA 1
ATOM 1663 C C . PHE A 1 207 ? 9.451 -6.879 -22.341 1.00 98.62 207 PHE A C 1
ATOM 1665 O O . PHE A 1 207 ? 9.390 -7.977 -22.904 1.00 98.62 207 PHE A O 1
ATOM 1672 N N . ARG A 1 208 ? 8.839 -5.796 -22.824 1.00 98.31 208 ARG A N 1
ATOM 1673 C CA . ARG A 1 208 ? 8.244 -5.691 -24.162 1.00 98.31 208 ARG A CA 1
ATOM 1674 C C . ARG A 1 208 ? 8.729 -4.420 -24.849 1.00 98.31 208 ARG A C 1
ATOM 1676 O O . ARG A 1 208 ? 9.194 -3.493 -24.188 1.00 98.31 208 ARG A O 1
ATOM 1683 N N . CYS A 1 209 ? 8.611 -4.352 -26.172 1.00 98.62 209 CYS A N 1
ATOM 1684 C CA . CYS A 1 209 ? 9.059 -3.183 -26.924 1.00 98.62 209 CYS A CA 1
ATOM 1685 C C . CYS A 1 209 ? 7.896 -2.347 -27.465 1.00 98.62 209 CYS A C 1
ATOM 1687 O O . CYS A 1 209 ? 6.767 -2.808 -27.641 1.00 98.62 209 CYS A O 1
ATOM 1689 N N . THR A 1 210 ? 8.209 -1.101 -27.791 1.00 98.44 210 THR A N 1
ATOM 1690 C CA . THR A 1 210 ? 7.311 -0.118 -28.392 1.00 98.44 210 THR A CA 1
ATOM 1691 C C . THR A 1 210 ? 7.938 0.505 -29.639 1.00 98.44 210 THR A C 1
ATOM 1693 O O . THR A 1 210 ? 9.157 0.489 -29.820 1.00 98.44 210 THR A O 1
ATOM 1696 N N . VAL A 1 211 ? 7.091 1.043 -30.512 1.00 98.12 211 VAL A N 1
ATOM 1697 C CA . VAL A 1 211 ? 7.459 1.833 -31.684 1.00 98.12 211 VAL A CA 1
ATOM 1698 C C . VAL A 1 211 ? 6.674 3.134 -31.635 1.00 98.12 211 VAL A C 1
ATOM 1700 O O . VAL A 1 211 ? 5.439 3.145 -31.588 1.00 98.12 211 VAL A O 1
ATOM 1703 N N . TYR A 1 212 ? 7.408 4.238 -31.696 1.00 95.75 212 TYR A N 1
ATOM 1704 C CA . TYR A 1 212 ? 6.841 5.575 -31.668 1.00 95.75 212 TYR A CA 1
ATOM 1705 C C . TYR A 1 212 ? 6.744 6.145 -33.092 1.00 95.75 212 TYR A C 1
ATOM 1707 O O . TYR A 1 212 ? 7.768 6.250 -33.770 1.00 95.75 212 TYR A O 1
ATOM 1715 N N . PRO A 1 213 ? 5.546 6.541 -33.570 1.00 92.88 213 PRO A N 1
ATOM 1716 C CA . PRO A 1 213 ? 5.396 7.240 -34.851 1.00 92.88 213 PRO A CA 1
ATOM 1717 C C . PRO A 1 213 ? 6.184 8.555 -34.906 1.00 92.88 213 PRO A C 1
ATOM 1719 O O . PRO A 1 213 ? 6.660 8.964 -35.964 1.00 92.88 213 PRO A O 1
ATOM 1722 N N . THR A 1 214 ? 6.319 9.207 -33.754 1.00 89.00 214 THR A N 1
ATOM 1723 C CA . THR A 1 214 ? 7.140 10.396 -33.525 1.00 89.00 214 THR A CA 1
ATOM 1724 C C . THR A 1 214 ? 7.990 10.163 -32.284 1.00 89.00 214 THR A C 1
ATOM 1726 O O . THR A 1 214 ? 7.445 9.631 -31.318 1.00 89.00 214 THR A O 1
ATOM 1729 N N . PRO A 1 215 ? 9.274 10.567 -32.260 1.00 91.44 215 PRO A N 1
ATOM 1730 C CA . PRO A 1 215 ? 10.104 10.424 -31.070 1.00 91.44 215 PRO A CA 1
ATOM 1731 C C . PRO A 1 215 ? 9.406 10.987 -29.821 1.00 91.44 215 PRO A C 1
ATOM 1733 O O . PRO A 1 215 ? 8.809 12.066 -29.909 1.00 91.44 215 PRO A O 1
ATOM 1736 N N . PRO A 1 216 ? 9.449 10.272 -28.684 1.00 92.19 216 PRO A N 1
ATOM 1737 C CA . PRO A 1 216 ? 8.835 10.741 -27.451 1.00 92.19 216 PRO A CA 1
ATOM 1738 C C . PRO A 1 216 ? 9.496 12.047 -26.995 1.00 92.19 216 PRO A C 1
ATOM 1740 O O . PRO A 1 216 ? 10.685 12.279 -27.225 1.00 92.19 216 PRO A O 1
ATOM 1743 N N . THR A 1 217 ? 8.708 12.920 -26.372 1.00 92.25 217 THR A N 1
ATOM 1744 C CA . THR A 1 217 ? 9.202 14.189 -25.834 1.00 92.25 217 THR A CA 1
ATOM 1745 C C . THR A 1 217 ? 10.158 13.946 -24.668 1.00 92.25 217 THR A C 1
ATOM 1747 O O . THR A 1 217 ? 10.110 12.905 -24.010 1.00 92.25 217 THR A O 1
ATOM 1750 N N . THR A 1 218 ? 10.998 14.940 -24.370 1.00 88.94 218 THR A N 1
ATOM 1751 C CA . THR A 1 218 ? 11.913 14.897 -23.222 1.00 88.94 218 THR A CA 1
ATOM 1752 C C . THR A 1 218 ? 11.171 14.593 -21.917 1.00 88.94 218 THR A C 1
ATOM 1754 O O . THR A 1 218 ? 11.626 13.755 -21.148 1.00 88.94 218 THR A O 1
ATOM 1757 N N . GLU A 1 219 ? 9.990 15.184 -21.720 1.00 88.62 219 GLU A N 1
ATOM 1758 C CA . GLU A 1 219 ? 9.106 14.959 -20.567 1.00 88.62 219 GLU A CA 1
ATOM 1759 C C . GLU A 1 219 ? 8.736 13.480 -20.371 1.00 88.62 219 GLU A C 1
ATOM 1761 O O . GLU A 1 219 ? 8.850 12.953 -19.269 1.00 88.62 219 GLU A O 1
ATOM 1766 N N . LEU A 1 220 ? 8.415 12.765 -21.455 1.00 92.69 220 LEU A N 1
ATOM 1767 C CA . LEU A 1 220 ? 8.077 11.341 -21.396 1.00 92.69 220 LEU A CA 1
ATOM 1768 C C . LEU A 1 220 ? 9.299 10.447 -21.140 1.00 92.69 220 LEU A C 1
ATOM 1770 O O . LEU A 1 220 ? 9.131 9.310 -20.703 1.00 92.69 220 LEU A O 1
ATOM 1774 N N . THR A 1 221 ? 10.514 10.926 -21.422 1.00 92.38 221 THR A N 1
ATOM 1775 C CA . THR A 1 221 ? 11.763 10.139 -21.352 1.00 92.38 221 THR A CA 1
ATOM 1776 C C . THR A 1 221 ? 12.672 10.467 -20.172 1.00 92.38 221 THR A C 1
ATOM 1778 O O . THR A 1 221 ? 13.606 9.708 -19.908 1.00 92.38 221 THR A O 1
ATOM 1781 N N . ASN A 1 222 ? 12.430 11.587 -19.491 1.00 88.31 222 ASN A N 1
ATOM 1782 C CA . ASN A 1 222 ? 13.221 12.036 -18.353 1.00 88.31 222 ASN A CA 1
ATOM 1783 C C . ASN A 1 222 ? 13.126 11.060 -17.176 1.00 88.31 222 ASN A C 1
ATOM 1785 O O . ASN A 1 222 ? 12.251 10.187 -17.130 1.00 88.31 222 ASN A O 1
ATOM 1789 N N . SER A 1 223 ? 14.042 11.219 -16.221 1.00 84.75 223 SER A N 1
ATOM 1790 C CA . SER A 1 223 ? 13.910 10.581 -14.916 1.00 84.75 223 SER A CA 1
ATOM 1791 C C . SER A 1 223 ? 12.557 10.945 -14.314 1.00 84.75 223 SER A C 1
ATOM 1793 O O . SER A 1 223 ? 12.178 12.114 -14.298 1.00 84.75 223 SER A O 1
ATOM 1795 N N . VAL A 1 224 ? 11.842 9.930 -13.851 1.00 78.06 224 VAL A N 1
ATOM 1796 C CA . VAL A 1 224 ? 10.580 10.070 -13.138 1.00 78.06 224 VAL A CA 1
ATOM 1797 C C . VAL A 1 224 ? 10.864 9.666 -11.705 1.00 78.06 224 VAL A C 1
ATOM 1799 O O . VAL A 1 224 ? 11.181 8.519 -11.416 1.00 78.06 224 VAL A O 1
ATOM 1802 N N . GLY A 1 225 ? 10.775 10.604 -10.791 1.00 66.00 225 GLY A N 1
ATOM 1803 C CA . GLY A 1 225 ? 10.893 10.347 -9.370 1.00 66.00 225 GLY A CA 1
ATOM 1804 C C . GLY A 1 225 ? 10.215 11.510 -8.696 1.00 66.00 225 GLY A C 1
ATOM 1805 O O . GLY A 1 225 ? 10.560 12.653 -8.990 1.00 66.00 225 GLY A O 1
ATOM 1806 N N . ALA A 1 226 ? 9.233 11.217 -7.849 1.00 54.06 226 ALA A N 1
ATOM 1807 C CA . ALA A 1 226 ? 8.761 12.218 -6.915 1.00 54.06 226 ALA A CA 1
ATOM 1808 C C . ALA A 1 226 ? 9.988 12.693 -6.129 1.00 54.06 226 ALA A C 1
ATOM 1810 O O . ALA A 1 226 ? 10.773 11.857 -5.676 1.00 54.06 226 ALA A O 1
ATOM 1811 N N . GLU A 1 227 ? 10.175 14.007 -5.983 1.00 54.22 227 GLU A N 1
ATOM 1812 C CA . GLU A 1 227 ? 10.943 14.506 -4.846 1.00 54.22 227 GLU A CA 1
ATOM 1813 C C . GLU A 1 227 ? 10.276 13.905 -3.613 1.00 54.22 227 GLU A C 1
ATOM 1815 O O . GLU A 1 227 ? 9.184 14.327 -3.230 1.00 54.22 227 GLU A O 1
ATOM 1820 N N . ARG A 1 228 ? 10.872 12.846 -3.061 1.00 65.50 228 ARG A N 1
ATOM 1821 C CA . ARG A 1 228 ? 10.309 12.224 -1.877 1.00 65.50 228 ARG A CA 1
ATOM 1822 C C . ARG A 1 228 ? 10.490 13.176 -0.732 1.00 65.50 228 ARG A C 1
ATOM 1824 O O . ARG A 1 228 ? 11.585 13.700 -0.511 1.00 65.50 228 ARG A O 1
ATOM 1831 N N . HIS A 1 229 ? 9.415 13.395 0.002 1.00 75.88 229 HIS A N 1
ATOM 1832 C CA . HIS A 1 229 ? 9.544 14.181 1.204 1.00 75.88 229 HIS A CA 1
ATOM 1833 C C . HIS A 1 229 ? 10.277 13.352 2.246 1.00 75.88 229 HIS A C 1
ATOM 1835 O O . HIS A 1 229 ? 9.822 12.283 2.651 1.00 75.88 229 HIS A O 1
ATOM 1841 N N . ASP A 1 230 ? 11.425 13.855 2.683 1.00 85.38 230 ASP A N 1
ATOM 1842 C CA . ASP A 1 230 ? 12.066 13.319 3.865 1.00 85.38 230 ASP A CA 1
ATOM 1843 C C . ASP A 1 230 ? 11.299 13.805 5.093 1.00 85.38 230 ASP A C 1
ATOM 1845 O O . ASP A 1 230 ? 11.406 14.964 5.498 1.00 85.38 230 ASP A O 1
ATOM 1849 N N . PHE A 1 231 ? 10.496 12.919 5.683 1.00 90.25 231 PHE A N 1
ATOM 1850 C CA . PHE A 1 231 ? 9.790 13.229 6.920 1.00 90.25 231 PHE A CA 1
ATOM 1851 C C . PHE A 1 231 ? 10.719 13.214 8.144 1.00 90.25 231 PHE A C 1
ATOM 1853 O O . PHE A 1 231 ? 10.260 13.495 9.259 1.00 90.25 231 PHE A O 1
ATOM 1860 N N . ALA A 1 232 ? 12.012 12.903 7.984 1.00 87.06 232 ALA A N 1
ATOM 1861 C CA . ALA A 1 232 ? 12.984 13.068 9.052 1.00 87.06 232 ALA A CA 1
ATOM 1862 C C . ALA A 1 232 ? 13.033 14.539 9.488 1.00 87.06 232 ALA A C 1
ATOM 1864 O O . ALA A 1 232 ? 13.398 15.442 8.740 1.00 87.06 232 ALA A O 1
ATOM 1865 N N . GLY A 1 233 ? 12.660 14.784 10.743 1.00 82.75 233 GLY A N 1
ATOM 1866 C CA . GLY A 1 233 ? 12.624 16.134 11.299 1.00 82.75 233 GLY A CA 1
ATOM 1867 C C . GLY A 1 233 ? 11.332 16.905 11.035 1.00 82.75 233 GLY A C 1
ATOM 1868 O O . GLY A 1 233 ? 11.310 18.107 11.292 1.00 82.75 233 GLY A O 1
ATOM 1869 N N . VAL A 1 234 ? 10.250 16.251 10.586 1.00 89.94 234 VAL A N 1
ATOM 1870 C CA . VAL A 1 234 ? 8.917 16.870 10.629 1.00 89.94 234 VAL A CA 1
ATOM 1871 C C . VAL A 1 234 ? 8.616 17.345 12.055 1.00 89.94 234 VAL A C 1
ATOM 1873 O O . VAL A 1 234 ? 8.760 16.593 13.019 1.00 89.94 234 VAL A O 1
ATOM 1876 N N . GLU A 1 235 ? 8.221 18.610 12.197 1.00 90.94 235 GLU A N 1
ATOM 1877 C CA . GLU A 1 235 ? 7.921 19.211 13.496 1.00 90.94 235 GLU A CA 1
ATOM 1878 C C . GLU A 1 235 ? 6.411 19.145 13.771 1.00 90.94 235 GLU A C 1
ATOM 1880 O O . GLU A 1 235 ? 5.622 19.770 13.054 1.00 90.94 235 GLU A O 1
ATOM 1885 N N . PRO A 1 236 ? 5.975 18.405 14.808 1.00 94.81 236 PRO A N 1
ATOM 1886 C CA . PRO A 1 236 ? 4.592 18.446 15.254 1.00 94.81 236 PRO A CA 1
ATOM 1887 C C . PRO A 1 236 ? 4.202 19.846 15.725 1.00 94.81 236 PRO A C 1
ATOM 1889 O O . PRO A 1 236 ? 5.018 20.603 16.255 1.00 94.81 236 PRO A O 1
ATOM 1892 N N . VAL A 1 237 ? 2.914 20.161 15.623 1.00 95.50 237 VAL A N 1
ATOM 1893 C CA . VAL A 1 237 ? 2.362 21.378 16.228 1.00 95.50 237 VAL A CA 1
ATOM 1894 C C . VAL A 1 237 ? 2.551 21.407 17.755 1.00 95.50 237 VAL A C 1
ATOM 1896 O O . VAL A 1 237 ? 2.668 20.366 18.409 1.00 95.50 237 VAL A O 1
ATOM 1899 N N . SER A 1 238 ? 2.529 22.612 18.340 1.00 96.12 238 SER A N 1
ATOM 1900 C CA . SER A 1 238 ? 2.644 22.795 19.794 1.00 96.12 238 SER A CA 1
ATOM 1901 C C . SER A 1 238 ? 1.501 22.125 20.567 1.00 96.12 238 SER A C 1
ATOM 1903 O O . SER A 1 238 ? 0.442 21.827 20.011 1.00 96.12 238 SER A O 1
ATOM 1905 N N . ASP A 1 239 ? 1.679 21.935 21.877 1.00 95.62 239 ASP A N 1
ATOM 1906 C CA . ASP A 1 239 ? 0.633 21.398 22.755 1.00 95.62 239 ASP A CA 1
ATOM 1907 C C . ASP A 1 239 ? -0.648 22.234 22.746 1.00 95.62 239 ASP A C 1
ATOM 1909 O O . ASP A 1 239 ? -1.747 21.675 22.741 1.00 95.62 239 ASP A O 1
ATOM 1913 N N . GLU A 1 240 ? -0.528 23.561 22.685 1.00 96.31 240 GLU A N 1
ATOM 1914 C CA . GLU A 1 240 ? -1.679 24.458 22.597 1.00 96.31 240 GLU A CA 1
ATOM 1915 C C . GLU A 1 240 ? -2.421 24.303 21.266 1.00 96.31 240 GLU A C 1
ATOM 1917 O O . GLU A 1 240 ? -3.651 24.255 21.251 1.00 96.31 240 GLU A O 1
ATOM 1922 N N . ALA A 1 241 ? -1.694 24.191 20.152 1.00 95.94 241 ALA A N 1
ATOM 1923 C CA . ALA A 1 241 ? -2.293 23.977 18.837 1.00 95.94 241 ALA A CA 1
ATOM 1924 C C . ALA A 1 241 ? -2.944 22.589 18.735 1.00 95.94 241 ALA A C 1
ATOM 1926 O O . ALA A 1 241 ? -4.077 22.464 18.266 1.00 95.94 241 ALA A O 1
ATOM 1927 N N . PHE A 1 242 ? -2.284 21.553 19.255 1.00 96.06 242 PHE A N 1
ATOM 1928 C CA . PHE A 1 242 ? -2.849 20.209 19.305 1.00 96.06 242 PHE A CA 1
ATOM 1929 C C . PHE A 1 242 ? -4.120 20.147 20.158 1.00 96.06 242 PHE A C 1
ATOM 1931 O O . PHE A 1 242 ? -5.06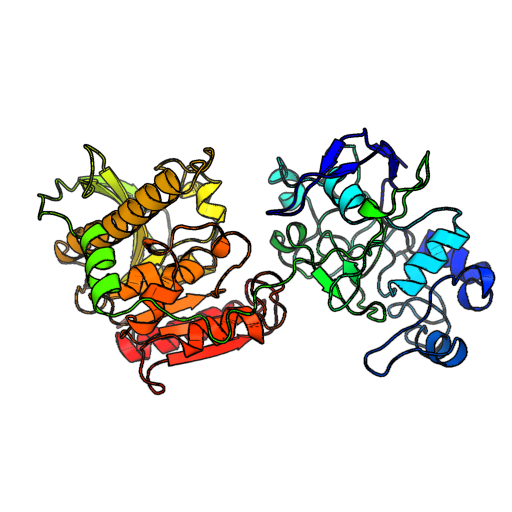6 19.450 19.797 1.00 96.06 242 PHE A O 1
ATOM 1938 N N . ALA A 1 243 ? -4.189 20.890 21.269 1.00 95.25 243 ALA A N 1
ATOM 1939 C CA . ALA A 1 243 ? -5.397 20.945 22.091 1.00 95.25 243 ALA A CA 1
ATOM 1940 C C . ALA A 1 243 ? -6.618 21.456 21.303 1.00 95.25 243 ALA A C 1
ATOM 1942 O O . ALA A 1 243 ? -7.729 20.982 21.544 1.00 95.25 243 ALA A O 1
ATOM 1943 N N . ILE A 1 244 ? -6.408 22.359 20.335 1.00 95.25 244 ILE A N 1
ATOM 1944 C CA . ILE A 1 244 ? -7.449 22.823 19.407 1.00 95.25 244 ILE A CA 1
ATOM 1945 C C . ILE A 1 244 ? -7.837 21.703 18.437 1.00 95.25 244 ILE A C 1
ATOM 1947 O O . ILE A 1 244 ? -9.025 21.442 18.266 1.00 95.25 244 ILE A O 1
ATOM 1951 N N . TYR A 1 245 ? -6.860 21.014 17.835 1.00 95.31 245 TYR A N 1
ATOM 1952 C CA . TYR A 1 245 ? -7.129 19.907 16.906 1.00 95.31 245 TYR A CA 1
ATOM 1953 C C . TYR A 1 245 ? -7.894 18.773 17.576 1.00 95.31 245 TYR A C 1
ATOM 1955 O O . TYR A 1 245 ? -8.884 18.295 17.035 1.00 95.31 245 TYR A O 1
ATOM 1963 N N . ARG A 1 246 ? -7.503 18.403 18.797 1.00 95.38 246 ARG A N 1
ATOM 1964 C CA . ARG A 1 246 ? -8.199 17.398 19.603 1.00 95.38 246 ARG A CA 1
ATOM 1965 C C . ARG A 1 246 ? -9.681 17.738 19.793 1.00 95.38 246 ARG A C 1
ATOM 1967 O O . ARG A 1 246 ? -10.510 16.838 19.729 1.00 95.38 246 ARG A O 1
ATOM 1974 N N . GLY A 1 247 ? -10.006 19.021 19.970 1.00 95.31 247 GLY A N 1
ATOM 1975 C CA . GLY A 1 247 ? -11.382 19.501 20.106 1.00 95.31 247 GLY A CA 1
ATOM 1976 C C . GLY A 1 247 ? -12.263 19.253 18.875 1.00 95.31 247 GLY A C 1
ATOM 1977 O O . GLY A 1 247 ? -13.478 19.202 19.012 1.00 95.31 247 GLY A O 1
ATOM 1978 N N . LEU A 1 248 ? -11.682 19.048 17.684 1.00 94.25 248 LEU A N 1
ATOM 1979 C CA . LEU A 1 248 ? -12.437 18.724 16.465 1.00 94.25 248 LEU A CA 1
ATOM 1980 C C . LEU A 1 248 ? -13.077 17.331 16.509 1.00 94.25 248 LEU A C 1
ATOM 1982 O O . LEU A 1 248 ? -14.046 17.095 15.797 1.00 94.25 248 LEU A O 1
ATOM 1986 N N . PHE A 1 249 ? -12.532 16.422 17.321 1.00 95.62 249 PHE A N 1
ATOM 1987 C CA . PHE A 1 249 ? -13.001 15.038 17.438 1.00 95.62 249 PHE A CA 1
ATOM 1988 C C . PHE A 1 249 ? -13.883 14.814 18.669 1.00 95.62 249 PHE A C 1
ATOM 1990 O O . PHE A 1 249 ? -14.346 13.698 18.898 1.00 95.62 249 PHE A O 1
ATOM 1997 N N . GLU A 1 250 ? -14.094 15.846 19.487 1.00 94.56 250 GLU A N 1
ATOM 1998 C CA . GLU A 1 250 ? -15.012 15.772 20.618 1.00 94.56 250 GLU A CA 1
ATOM 1999 C C . GLU A 1 250 ? -16.455 15.701 20.103 1.00 94.56 250 GLU A C 1
ATOM 2001 O O . GLU A 1 250 ? -16.848 16.428 19.192 1.00 94.56 250 GLU A O 1
ATOM 2006 N N . TYR A 1 251 ? -17.256 14.822 20.701 1.00 94.44 251 TYR A N 1
ATOM 2007 C CA . TYR A 1 251 ? -18.683 14.711 20.425 1.00 94.44 251 TYR A CA 1
ATOM 2008 C C . TYR A 1 251 ? -19.472 14.638 21.728 1.00 94.44 251 TYR A C 1
ATOM 2010 O O . TYR A 1 251 ? -18.966 14.208 22.768 1.00 94.44 251 TYR A O 1
ATOM 2018 N N . GLU A 1 252 ? -20.730 15.065 21.677 1.00 88.75 252 GLU A N 1
ATOM 2019 C CA . GLU A 1 252 ? -21.633 14.931 22.814 1.00 88.75 252 GLU A CA 1
ATOM 2020 C C . GLU A 1 252 ? -22.061 13.466 22.976 1.00 88.75 252 GLU A C 1
ATOM 2022 O O . GLU A 1 252 ? -22.375 12.810 21.981 1.00 88.75 252 GLU A O 1
ATOM 2027 N N . PRO A 1 253 ? -22.126 12.930 24.207 1.00 85.62 253 PRO A N 1
ATOM 2028 C CA . PRO A 1 253 ? -22.673 11.601 24.433 1.00 85.62 253 PRO A CA 1
ATOM 2029 C C . PRO A 1 253 ? -24.110 11.498 23.903 1.00 85.62 253 PRO A C 1
ATOM 2031 O O . PRO A 1 253 ? -25.015 12.189 24.371 1.00 85.62 253 PRO A O 1
ATOM 2034 N N . LEU A 1 254 ? -24.317 10.605 22.938 1.00 90.19 254 LEU A N 1
ATOM 2035 C CA . LEU A 1 254 ? -25.617 10.302 22.345 1.00 90.19 254 LEU A CA 1
ATOM 2036 C C . LEU A 1 254 ? -25.963 8.835 22.588 1.00 90.19 254 LEU A C 1
ATOM 2038 O O . LEU A 1 254 ? -25.077 7.972 22.571 1.00 90.19 254 LEU A O 1
ATOM 2042 N N . ASP A 1 255 ? -27.256 8.542 22.745 1.00 94.81 255 ASP A N 1
ATOM 2043 C CA . ASP A 1 255 ? -27.733 7.159 22.731 1.00 94.81 255 ASP A CA 1
ATOM 2044 C C . ASP A 1 255 ? -27.287 6.484 21.423 1.00 94.81 255 ASP A C 1
ATOM 2046 O O . ASP A 1 255 ? -27.356 7.066 20.336 1.00 94.81 255 ASP A O 1
ATOM 2050 N N . LEU A 1 256 ? -26.753 5.270 21.538 1.00 96.44 256 LEU A N 1
ATOM 2051 C CA . LEU A 1 256 ? -26.280 4.496 20.395 1.00 96.44 256 LEU A CA 1
ATOM 2052 C C . LEU A 1 256 ? -27.433 4.110 19.478 1.00 96.44 256 LEU A C 1
ATOM 2054 O O . LEU A 1 256 ? -27.216 3.948 18.278 1.00 96.44 256 LEU A O 1
ATOM 2058 N N . GLU A 1 257 ? -28.643 3.934 20.022 1.00 97.19 257 GLU A N 1
ATOM 2059 C CA . GLU A 1 257 ? -29.794 3.419 19.273 1.00 97.19 257 GLU A CA 1
ATOM 2060 C C . GLU A 1 257 ? -29.410 2.161 18.463 1.00 97.19 257 GLU A C 1
ATOM 2062 O O . GLU A 1 257 ? -29.774 2.019 17.288 1.00 97.19 257 GLU A O 1
ATOM 2067 N N . ALA A 1 258 ? -28.582 1.295 19.061 1.00 97.69 258 ALA A N 1
ATOM 2068 C CA . ALA A 1 258 ? -27.911 0.199 18.373 1.00 97.69 258 ALA A CA 1
ATOM 2069 C C . ALA A 1 258 ? -28.892 -0.898 17.937 1.00 97.69 258 ALA A C 1
ATOM 2071 O O . ALA A 1 258 ? -29.869 -1.197 18.629 1.00 97.69 258 ALA A O 1
ATOM 2072 N N . ARG A 1 259 ? -28.635 -1.510 16.779 1.00 97.88 259 ARG A N 1
ATOM 2073 C CA . ARG A 1 259 ? -29.457 -2.583 16.203 1.00 97.88 259 ARG A CA 1
ATOM 2074 C C . ARG A 1 259 ? -28.571 -3.634 15.556 1.00 97.88 259 ARG A C 1
ATOM 2076 O O . ARG A 1 259 ? -27.547 -3.307 14.964 1.00 97.88 259 ARG A O 1
ATOM 2083 N N . VAL A 1 260 ? -28.992 -4.891 15.643 1.00 98.19 260 VAL A N 1
ATOM 2084 C CA . VAL A 1 260 ? -28.418 -5.972 14.837 1.00 98.19 260 VAL A CA 1
ATOM 2085 C C . VAL A 1 260 ? -29.136 -5.968 13.494 1.00 98.19 260 VAL A C 1
ATOM 2087 O O . VAL A 1 260 ? -30.344 -6.184 13.444 1.00 98.19 260 VAL A O 1
ATOM 2090 N N . GLU A 1 261 ? -28.397 -5.712 12.421 1.00 98.00 261 GLU A N 1
ATOM 2091 C CA . GLU A 1 261 ? -28.925 -5.660 11.054 1.00 98.00 261 GLU A CA 1
ATOM 2092 C C . GLU A 1 261 ? -28.983 -7.058 10.435 1.00 98.00 261 GLU A C 1
ATOM 2094 O O . GLU A 1 261 ? -29.956 -7.430 9.780 1.00 98.00 261 GLU A O 1
ATOM 2099 N N . SER A 1 262 ? -27.948 -7.867 10.668 1.00 98.00 262 SER A N 1
ATOM 2100 C CA . SER A 1 262 ? -27.892 -9.240 10.172 1.00 98.00 262 SER A CA 1
ATOM 2101 C C . SER A 1 262 ? -26.968 -10.111 11.008 1.00 98.00 262 SER A C 1
ATOM 2103 O O . SER A 1 262 ? -25.986 -9.633 11.575 1.00 98.00 262 SER A O 1
ATOM 2105 N N . VAL A 1 263 ? -27.237 -11.413 11.005 1.00 98.00 263 VAL A N 1
ATOM 2106 C CA . VAL A 1 263 ? -26.355 -12.435 11.572 1.00 98.00 263 VAL A CA 1
ATOM 2107 C C . VAL A 1 263 ? -26.060 -13.455 10.483 1.00 98.00 263 VAL A C 1
ATOM 2109 O O . VAL A 1 263 ? -26.980 -14.003 9.880 1.00 98.00 263 VAL A O 1
ATOM 2112 N N . ASP A 1 264 ? -24.781 -13.720 10.262 1.00 96.25 264 ASP A N 1
ATOM 2113 C CA . ASP A 1 264 ? -24.292 -14.747 9.356 1.00 96.25 264 ASP A CA 1
ATOM 2114 C C . ASP A 1 264 ? -23.494 -15.778 10.152 1.00 96.25 264 ASP A C 1
ATOM 2116 O O . ASP A 1 264 ? -22.455 -15.485 10.745 1.00 96.25 264 ASP A O 1
ATOM 2120 N N . ASP A 1 265 ? -24.020 -16.997 10.166 1.00 95.31 265 ASP A N 1
ATOM 2121 C CA . ASP A 1 265 ? -23.467 -18.124 10.909 1.00 95.31 265 ASP A CA 1
ATOM 2122 C C . ASP A 1 265 ? -22.913 -19.214 9.967 1.00 95.31 265 ASP A C 1
ATOM 2124 O O . ASP A 1 265 ? -22.672 -20.347 10.380 1.00 95.31 265 ASP A O 1
ATOM 2128 N N . SER A 1 266 ? -22.713 -18.889 8.684 1.00 93.75 266 SER A N 1
ATOM 2129 C CA . SER A 1 266 ? -22.285 -19.846 7.653 1.00 93.75 266 SER A CA 1
ATOM 2130 C C . SER A 1 266 ? -20.810 -20.247 7.753 1.00 93.75 266 SER A C 1
ATOM 2132 O O . SER A 1 266 ? -20.431 -21.340 7.326 1.00 93.75 266 SER A O 1
ATOM 2134 N N . SER A 1 267 ? -19.965 -19.389 8.331 1.00 92.00 267 SER A N 1
ATOM 2135 C CA . SER A 1 267 ? -18.543 -19.676 8.499 1.00 92.00 267 SER A CA 1
ATOM 2136 C C . SER A 1 267 ? -18.308 -20.707 9.603 1.00 92.00 267 SER A C 1
ATOM 2138 O O . SER A 1 267 ? -18.856 -20.642 10.707 1.00 92.00 267 SER A O 1
ATOM 2140 N N . ARG A 1 268 ? -17.402 -21.648 9.323 1.00 93.31 268 ARG A N 1
ATOM 2141 C CA . ARG A 1 268 ? -16.912 -22.618 10.314 1.00 93.31 268 ARG A CA 1
ATOM 2142 C C . ARG A 1 268 ? -15.995 -22.001 11.373 1.00 93.31 268 ARG A C 1
ATOM 2144 O O . ARG A 1 268 ? -15.712 -22.664 12.360 1.00 93.31 268 ARG A O 1
ATOM 2151 N N . TYR A 1 269 ? -15.477 -20.796 11.142 1.00 93.06 269 TYR A N 1
ATOM 2152 C CA . TYR A 1 269 ? -14.466 -20.173 12.002 1.00 93.06 269 TYR A CA 1
ATOM 2153 C C . TYR A 1 269 ? -15.055 -19.106 12.927 1.00 93.06 269 TYR A C 1
ATOM 2155 O O . TYR A 1 269 ? -14.564 -18.906 14.035 1.00 93.06 269 TYR A O 1
ATOM 2163 N N . TRP A 1 270 ? -16.103 -18.419 12.480 1.00 95.81 270 TRP A N 1
ATOM 2164 C CA . TRP A 1 270 ? -16.693 -17.300 13.202 1.00 95.81 270 TRP A CA 1
ATOM 2165 C C . TRP A 1 270 ? -18.193 -17.205 12.953 1.00 95.81 270 TRP A C 1
ATOM 2167 O O . TRP A 1 270 ? -18.703 -17.681 11.939 1.00 95.81 270 TRP A O 1
ATOM 2177 N N . ARG A 1 271 ? -18.874 -16.521 13.866 1.00 96.94 271 ARG A N 1
ATOM 2178 C CA . ARG A 1 271 ? -20.207 -15.959 13.668 1.00 96.94 271 ARG A CA 1
ATOM 2179 C C . ARG A 1 271 ? -20.043 -14.473 13.378 1.00 96.94 271 ARG A C 1
ATOM 2181 O O . ARG A 1 271 ? -19.375 -13.783 14.143 1.00 96.94 271 ARG A O 1
ATOM 2188 N N . ARG A 1 272 ? -20.619 -13.974 12.285 1.00 97.69 272 ARG A N 1
ATOM 2189 C CA . ARG A 1 272 ? -20.585 -12.545 11.959 1.00 97.69 272 ARG A CA 1
ATOM 2190 C C . ARG A 1 272 ? -21.903 -11.885 12.340 1.00 97.69 272 ARG A C 1
ATOM 2192 O O . ARG A 1 272 ? -22.964 -12.308 11.890 1.00 97.69 272 ARG A O 1
ATOM 2199 N N . GLU A 1 273 ? -21.826 -10.814 13.110 1.00 98.38 273 GLU A N 1
ATOM 2200 C CA . GLU A 1 273 ? -22.927 -9.888 13.351 1.00 98.38 273 GLU A CA 1
ATOM 2201 C C . GLU A 1 273 ? -22.635 -8.580 12.619 1.00 98.38 273 GLU A C 1
ATOM 2203 O O . GLU A 1 273 ? -21.573 -7.988 12.795 1.00 98.38 273 GLU A O 1
ATOM 2208 N N . THR A 1 274 ? -23.570 -8.118 11.797 1.00 98.50 274 THR A N 1
ATOM 2209 C CA . THR A 1 274 ? -23.545 -6.746 11.288 1.00 98.50 274 THR A CA 1
ATOM 2210 C C . THR A 1 274 ? -24.470 -5.929 12.165 1.00 98.50 274 THR A C 1
ATOM 2212 O O . THR A 1 274 ? -25.651 -6.259 12.303 1.00 98.50 274 THR A O 1
ATOM 2215 N N . VAL A 1 275 ? -23.932 -4.876 12.764 1.00 98.69 275 VAL A N 1
ATOM 2216 C CA . VAL A 1 275 ? -24.660 -3.985 13.664 1.00 98.69 275 VAL A CA 1
ATOM 2217 C C . VAL A 1 275 ? -24.636 -2.570 13.116 1.00 98.69 275 VAL A C 1
ATOM 2219 O O . VAL A 1 275 ? -23.705 -2.191 12.404 1.00 98.69 275 VAL A O 1
ATOM 2222 N N . SER A 1 276 ? -25.645 -1.782 13.464 1.00 98.56 276 SER A N 1
ATOM 2223 C CA . SER A 1 276 ? -25.636 -0.348 13.223 1.00 98.56 276 SER A CA 1
ATOM 2224 C C . SER A 1 276 ? -25.909 0.426 14.503 1.00 98.56 276 SER A C 1
ATOM 2226 O O . SER A 1 276 ? -26.693 -0.012 15.347 1.00 98.56 276 SER A O 1
ATOM 2228 N N . PHE A 1 277 ? -25.305 1.600 14.635 1.00 98.19 277 PHE A N 1
ATOM 2229 C CA . PHE A 1 277 ? -25.534 2.530 15.742 1.00 98.19 277 PHE A CA 1
ATOM 2230 C C . PHE A 1 277 ? -25.366 3.971 15.263 1.00 98.19 277 PHE A C 1
ATOM 2232 O O . PHE A 1 277 ? -24.778 4.235 14.215 1.00 98.19 277 PHE A O 1
ATOM 2239 N N . ARG A 1 278 ? -25.942 4.912 16.005 1.00 97.75 278 ARG A N 1
ATOM 2240 C CA . ARG A 1 278 ? -25.949 6.335 15.676 1.00 97.75 278 ARG A CA 1
ATOM 2241 C C . ARG A 1 278 ? -24.523 6.896 15.653 1.00 97.75 278 ARG A C 1
ATOM 2243 O O . ARG A 1 278 ? -23.783 6.752 16.635 1.00 97.75 278 ARG A O 1
ATOM 2250 N N . ALA A 1 279 ? -24.165 7.530 14.535 1.00 96.69 279 ALA A N 1
ATOM 2251 C CA . ALA A 1 279 ? -22.907 8.254 14.385 1.00 96.69 279 ALA A CA 1
ATOM 2252 C C . ALA A 1 279 ? -22.892 9.511 15.271 1.00 96.69 279 ALA A C 1
ATOM 2254 O O . ALA A 1 279 ? -23.928 9.950 15.770 1.00 96.69 279 ALA A O 1
ATOM 2255 N N . ALA A 1 280 ? -21.713 10.099 15.474 1.00 95.88 280 ALA A N 1
ATOM 2256 C CA . ALA A 1 280 ? -21.570 11.301 16.299 1.00 95.88 280 ALA A CA 1
ATOM 2257 C C . ALA A 1 280 ? -21.856 12.614 15.539 1.00 95.88 280 ALA A C 1
ATOM 2259 O O . ALA A 1 280 ? -21.674 13.702 16.076 1.00 95.88 280 ALA A O 1
ATOM 2260 N N . TYR A 1 281 ? -22.281 12.510 14.281 1.00 94.50 281 TYR A N 1
ATOM 2261 C CA . TYR A 1 281 ? -22.498 13.617 13.359 1.00 94.50 281 TYR A CA 1
ATOM 2262 C C . TYR A 1 281 ? -23.704 13.323 12.465 1.00 94.50 281 TYR A C 1
ATOM 2264 O O . TYR A 1 281 ? -24.004 12.170 12.149 1.00 94.50 281 TYR A O 1
ATOM 2272 N N . GLY A 1 282 ? -24.385 14.391 12.043 1.00 90.44 282 GLY A N 1
ATOM 2273 C CA . GLY A 1 282 ? -25.576 14.297 11.199 1.00 90.44 282 GLY A CA 1
ATOM 2274 C C . GLY A 1 282 ? -26.670 13.387 11.776 1.00 90.44 282 GLY A C 1
ATOM 2275 O O . GLY A 1 282 ? -26.724 13.125 12.977 1.00 90.44 282 GLY A O 1
ATOM 2276 N N . ASP A 1 283 ? -27.536 12.896 10.891 1.00 90.94 283 ASP A N 1
ATOM 2277 C CA . ASP A 1 283 ? -28.495 11.814 11.173 1.00 90.94 283 ASP A CA 1
ATOM 2278 C C . ASP A 1 283 ? -27.995 10.479 10.578 1.00 90.94 283 ASP A C 1
ATOM 2280 O O . ASP A 1 283 ? -28.764 9.661 10.072 1.00 90.94 283 ASP A O 1
ATOM 2284 N N . GLU A 1 284 ? -26.677 10.268 10.618 1.00 95.06 284 GLU A N 1
ATOM 2285 C CA . GLU A 1 284 ? -26.006 9.097 10.051 1.00 95.06 284 GLU A CA 1
ATOM 2286 C C . GLU A 1 284 ? -25.912 7.928 11.046 1.00 95.06 284 GLU A C 1
ATOM 2288 O O . GLU A 1 284 ? -26.006 8.077 12.272 1.00 95.06 284 GLU A O 1
ATOM 2293 N N . ARG A 1 285 ? -25.691 6.722 10.510 1.00 97.19 285 ARG A N 1
ATOM 2294 C CA . ARG A 1 285 ? -25.427 5.511 11.302 1.00 97.19 285 ARG A CA 1
ATOM 2295 C C . ARG A 1 285 ? -24.124 4.866 10.862 1.00 97.19 285 ARG A C 1
ATOM 2297 O O . ARG A 1 285 ? -23.887 4.693 9.670 1.00 97.19 285 ARG A O 1
ATOM 2304 N N . VAL A 1 286 ? -23.315 4.459 11.830 1.00 97.94 286 VAL A N 1
ATOM 2305 C CA . VAL A 1 286 ? -22.140 3.618 11.604 1.00 97.94 286 VAL A CA 1
ATOM 2306 C C . VAL A 1 286 ? -22.620 2.186 11.433 1.00 97.94 286 VAL A C 1
ATOM 2308 O O . VAL A 1 286 ? -23.421 1.708 12.236 1.00 97.94 286 VAL A O 1
ATOM 2311 N N . LEU A 1 287 ? -22.131 1.507 10.398 1.00 98.00 287 LEU A N 1
ATOM 2312 C CA . LEU A 1 287 ? -22.279 0.065 10.227 1.00 98.00 287 LEU A CA 1
ATOM 2313 C C . LEU A 1 287 ? -20.971 -0.592 10.681 1.00 98.00 287 LEU A C 1
ATOM 2315 O O . LEU A 1 287 ? -19.901 -0.137 10.285 1.00 98.00 287 LEU A O 1
ATOM 2319 N N . ALA A 1 288 ? -21.031 -1.637 11.501 1.00 98.25 288 ALA A N 1
ATOM 2320 C CA . ALA A 1 288 ? -19.848 -2.380 11.930 1.00 98.25 288 ALA A CA 1
ATOM 2321 C C . ALA A 1 288 ? -20.064 -3.887 11.778 1.00 98.25 288 ALA A C 1
ATOM 2323 O O . ALA A 1 288 ? -21.105 -4.425 12.166 1.00 98.25 288 ALA A O 1
ATOM 2324 N N . HIS A 1 289 ? -19.061 -4.572 11.232 1.00 98.38 289 HIS A N 1
ATOM 2325 C CA . HIS A 1 289 ? -19.057 -6.024 11.082 1.00 98.38 289 HIS A CA 1
ATOM 2326 C C . HIS A 1 289 ? -18.213 -6.655 12.186 1.00 98.38 289 HIS A C 1
ATOM 2328 O O . HIS A 1 289 ? -17.008 -6.420 12.268 1.00 98.38 289 HIS A O 1
ATOM 2334 N N . ILE A 1 290 ? -18.850 -7.459 13.029 1.00 98.50 290 ILE A N 1
ATOM 2335 C CA . ILE A 1 290 ? -18.252 -8.081 14.207 1.00 98.50 290 ILE A CA 1
ATOM 2336 C C . ILE A 1 290 ? -18.148 -9.578 13.961 1.00 98.50 290 ILE A C 1
ATOM 2338 O O . ILE A 1 290 ? -19.153 -10.267 13.814 1.00 98.50 290 ILE A O 1
ATOM 2342 N N . PHE A 1 291 ? -16.926 -10.085 13.915 1.00 98.19 291 PHE A N 1
ATOM 2343 C CA . PHE A 1 291 ? -16.612 -11.486 13.683 1.00 98.19 291 PHE A CA 1
ATOM 2344 C C . PHE A 1 291 ? -16.212 -12.121 15.013 1.00 98.19 291 PHE A C 1
ATOM 2346 O O . PHE A 1 291 ? -15.102 -11.914 15.505 1.00 98.19 291 PHE A O 1
ATOM 2353 N N . LEU A 1 292 ? -17.130 -12.892 15.592 1.00 98.06 292 LEU A N 1
ATOM 2354 C CA . LEU A 1 292 ? -16.955 -13.567 16.873 1.00 98.06 292 LEU A CA 1
ATOM 2355 C C . LEU A 1 292 ? -16.399 -14.981 16.648 1.00 98.06 292 LEU A C 1
ATOM 2357 O O . LEU A 1 292 ? -17.003 -15.752 15.892 1.00 98.06 292 LEU A O 1
ATOM 2361 N N . PRO A 1 293 ? -15.269 -15.352 17.271 1.00 97.06 293 PRO A N 1
ATOM 2362 C CA . PRO A 1 293 ? -14.682 -16.679 17.113 1.00 97.06 293 PRO A CA 1
ATOM 2363 C C . PRO A 1 293 ? -15.587 -17.760 17.724 1.00 97.06 293 PRO A C 1
ATOM 2365 O O . PRO A 1 293 ? -16.155 -17.569 18.798 1.00 97.06 293 PRO A O 1
ATOM 2368 N N . ARG A 1 294 ? -15.718 -18.916 17.057 1.00 91.44 294 ARG A N 1
ATOM 2369 C CA . ARG A 1 294 ? -16.613 -19.999 17.521 1.00 91.44 294 ARG A CA 1
ATOM 2370 C C . ARG A 1 294 ? -16.042 -20.857 18.649 1.00 91.44 294 ARG A C 1
ATOM 2372 O O . ARG A 1 294 ? -16.794 -21.292 19.513 1.00 91.44 294 ARG A O 1
ATOM 2379 N N . ASP A 1 295 ? -14.737 -21.107 18.632 1.00 87.06 295 ASP A N 1
ATOM 2380 C CA . ASP A 1 295 ? -14.096 -22.078 19.531 1.00 87.06 295 ASP A CA 1
ATOM 2381 C C . ASP A 1 295 ? -13.586 -21.448 20.840 1.00 87.06 295 ASP A C 1
ATOM 2383 O O . ASP A 1 295 ? -12.807 -22.068 21.558 1.00 87.06 295 ASP A O 1
ATOM 2387 N N . ILE A 1 296 ? -14.001 -20.213 21.146 1.00 93.88 296 ILE A N 1
ATOM 2388 C CA . ILE A 1 296 ? -13.591 -19.450 22.332 1.00 93.88 296 ILE A CA 1
ATOM 2389 C C . ILE A 1 296 ? -14.836 -18.963 23.069 1.00 93.88 296 ILE A C 1
ATOM 2391 O O . ILE A 1 296 ? -15.806 -18.522 22.450 1.00 93.88 296 ILE A O 1
ATOM 2395 N N . SER A 1 297 ? -14.801 -19.029 24.399 1.00 92.06 297 SER A N 1
ATOM 2396 C CA . SER A 1 297 ? -15.875 -18.489 25.238 1.00 92.06 297 SER A CA 1
ATOM 2397 C C . SER A 1 297 ? -15.664 -16.993 25.513 1.00 92.06 297 SER A C 1
ATOM 2399 O O . SER A 1 297 ? -14.523 -16.593 25.756 1.00 92.06 297 SER A O 1
ATOM 2401 N N . PRO A 1 298 ? -16.733 -16.176 25.523 1.00 95.00 298 PRO A N 1
ATOM 2402 C CA . PRO A 1 298 ? -16.652 -14.776 25.931 1.00 95.00 298 PRO A CA 1
ATOM 2403 C C . PRO A 1 298 ? -16.270 -14.622 27.422 1.00 95.00 298 PRO A C 1
ATOM 2405 O O . PRO A 1 298 ? -16.419 -15.578 28.194 1.00 95.00 298 PRO A O 1
ATOM 2408 N N . PRO A 1 299 ? -15.824 -13.427 27.857 1.00 96.88 299 PRO A N 1
ATOM 2409 C CA . PRO A 1 299 ? -15.712 -12.202 27.063 1.00 96.88 299 PRO A CA 1
ATOM 2410 C C . PRO A 1 299 ? -14.488 -12.205 26.127 1.00 96.88 299 PRO A C 1
ATOM 2412 O O . PRO A 1 299 ? -13.416 -12.705 26.476 1.00 96.88 299 PRO A O 1
ATOM 2415 N N . TYR A 1 300 ? -14.657 -11.682 24.911 1.00 98.06 300 TYR A N 1
ATOM 2416 C CA . TYR A 1 300 ? -13.641 -11.718 23.859 1.00 98.06 300 TYR A CA 1
ATOM 2417 C C . TYR A 1 300 ? -12.656 -10.549 23.962 1.00 98.06 300 TYR A C 1
ATOM 2419 O O . TYR A 1 300 ? -13.056 -9.385 24.008 1.00 98.06 300 TYR A O 1
ATOM 2427 N N . GLN A 1 301 ? -11.359 -10.858 23.860 1.00 98.38 301 GLN A N 1
ATOM 2428 C CA . GLN A 1 301 ? -10.370 -9.864 23.433 1.00 98.38 301 GLN A CA 1
ATOM 2429 C C . GLN A 1 301 ? -10.715 -9.414 22.016 1.00 98.38 301 GLN A C 1
ATOM 2431 O O . GLN A 1 301 ? -10.993 -10.266 21.165 1.00 98.38 301 GLN A O 1
ATOM 2436 N N . THR A 1 302 ? -10.675 -8.111 21.754 1.00 98.69 302 THR A N 1
ATOM 2437 C CA . THR A 1 302 ? -11.230 -7.557 20.516 1.00 98.69 302 THR A CA 1
ATOM 2438 C C . THR A 1 302 ? -10.234 -6.666 19.800 1.00 98.69 302 THR A C 1
ATOM 2440 O O . THR A 1 302 ? -9.621 -5.790 20.403 1.00 98.69 302 THR A O 1
ATOM 2443 N N . VAL A 1 303 ? -10.094 -6.876 18.493 1.00 98.81 303 VAL A N 1
ATOM 2444 C CA . VAL A 1 303 ? -9.270 -6.051 17.609 1.00 98.81 303 VAL A CA 1
ATOM 2445 C C . VAL A 1 303 ? -10.190 -5.241 16.702 1.00 98.81 303 VAL A C 1
ATOM 2447 O O . VAL A 1 303 ? -10.955 -5.812 15.922 1.00 98.81 303 VAL A O 1
ATOM 2450 N N . VAL A 1 304 ? -10.113 -3.915 16.797 1.00 98.81 304 VAL A N 1
ATOM 2451 C CA . VAL A 1 304 ? -10.780 -2.995 15.872 1.00 98.81 304 VAL A CA 1
ATOM 2452 C C . VAL A 1 304 ? -9.844 -2.718 14.702 1.00 98.81 304 VAL A C 1
ATOM 2454 O O . VAL A 1 304 ? -8.696 -2.314 14.893 1.00 98.81 304 VAL A O 1
ATOM 2457 N N . TYR A 1 305 ? -10.331 -2.975 13.493 1.00 98.31 305 TYR A N 1
ATOM 2458 C CA . TYR A 1 305 ? -9.536 -2.967 12.275 1.00 98.31 305 TYR A CA 1
ATOM 2459 C C . TYR A 1 305 ? -9.831 -1.746 11.406 1.00 98.31 305 TYR A C 1
ATOM 2461 O O . TYR A 1 305 ? -10.982 -1.489 11.050 1.00 98.31 305 TYR A O 1
ATOM 2469 N N . SER A 1 306 ? -8.770 -1.041 11.019 1.00 96.88 306 SER A N 1
ATOM 2470 C CA . SER A 1 306 ? -8.802 0.042 10.042 1.00 96.88 306 SER A CA 1
ATOM 2471 C C . SER A 1 306 ? -8.182 -0.430 8.723 1.00 96.88 306 SER A C 1
ATOM 2473 O O . SER A 1 306 ? -7.013 -0.833 8.698 1.00 96.88 306 SER A O 1
ATOM 2475 N N . PRO A 1 307 ? -8.954 -0.441 7.623 1.00 91.00 307 PRO A N 1
ATOM 2476 C CA . PRO A 1 307 ? -8.549 -1.104 6.393 1.00 91.00 307 PRO A CA 1
ATOM 2477 C C . PRO A 1 307 ? -7.567 -0.290 5.546 1.00 91.00 307 PRO A C 1
ATOM 2479 O O . PRO A 1 307 ? -7.414 0.919 5.707 1.00 91.00 307 PRO A O 1
ATOM 2482 N N . SER A 1 308 ? -6.974 -0.959 4.554 1.00 88.44 308 SER A N 1
ATOM 2483 C CA . SER A 1 308 ? -6.196 -0.299 3.506 1.00 88.44 308 SER A CA 1
ATOM 2484 C C . SER A 1 308 ? -7.067 0.535 2.564 1.00 88.44 308 SER A C 1
ATOM 2486 O O . SER A 1 308 ? -8.303 0.466 2.572 1.00 88.44 308 SER A O 1
ATOM 2488 N N . ALA A 1 309 ? -6.411 1.289 1.676 1.00 83.56 309 ALA A N 1
ATOM 2489 C CA . ALA A 1 309 ? -7.067 2.123 0.672 1.00 83.56 309 ALA A CA 1
ATOM 2490 C C . ALA A 1 309 ? -8.028 1.352 -0.263 1.00 83.56 309 ALA A C 1
ATOM 2492 O O . ALA A 1 309 ? -8.879 1.970 -0.904 1.00 83.56 309 ALA A O 1
ATOM 2493 N N . VAL A 1 310 ? -7.962 0.016 -0.310 1.00 78.69 310 VAL A N 1
ATOM 2494 C CA . VAL A 1 310 ? -8.883 -0.798 -1.118 1.00 78.69 310 VAL A CA 1
ATOM 2495 C C . VAL A 1 310 ? -10.324 -0.761 -0.599 1.00 78.69 310 VAL A C 1
ATOM 2497 O O . VAL A 1 310 ? -11.254 -0.883 -1.389 1.00 78.69 310 VAL A O 1
ATOM 2500 N N . ALA A 1 311 ? -10.549 -0.512 0.698 1.00 82.62 311 ALA A N 1
ATOM 2501 C CA . ALA A 1 311 ? -11.906 -0.434 1.258 1.00 82.62 311 ALA A CA 1
ATOM 2502 C C . ALA A 1 311 ? -12.718 0.760 0.726 1.00 82.62 311 ALA A C 1
ATOM 2504 O O . ALA A 1 311 ? -13.942 0.775 0.831 1.00 82.62 311 ALA A O 1
ATOM 2505 N N . TYR A 1 312 ? -12.053 1.744 0.118 1.00 80.25 312 TYR A N 1
ATOM 2506 C CA . TYR A 1 312 ? -12.704 2.860 -0.567 1.00 80.25 312 TYR A CA 1
ATOM 2507 C C . TYR A 1 312 ? -13.237 2.468 -1.947 1.00 80.25 312 TYR A C 1
ATOM 2509 O O . TYR A 1 312 ? -14.068 3.179 -2.499 1.00 80.25 312 TYR A O 1
ATOM 2517 N N . LEU A 1 313 ? -12.759 1.361 -2.519 1.00 77.38 313 LEU A N 1
ATOM 2518 C CA . LEU A 1 313 ? -13.120 0.903 -3.863 1.00 77.38 313 LEU A CA 1
ATOM 2519 C C . LEU A 1 313 ? -14.299 -0.074 -3.854 1.00 77.38 313 LEU A C 1
ATOM 2521 O O . LEU A 1 313 ? -14.923 -0.301 -4.888 1.00 77.38 313 LEU A O 1
ATOM 2525 N N . HIS A 1 314 ? -14.614 -0.646 -2.694 1.00 79.50 314 HIS A N 1
ATOM 2526 C CA . HIS A 1 314 ? -15.669 -1.637 -2.540 1.00 79.50 314 HIS A CA 1
ATOM 2527 C C . HIS A 1 314 ? -16.826 -1.065 -1.740 1.00 79.50 314 HIS A C 1
ATOM 2529 O O . HIS A 1 314 ? -16.611 -0.438 -0.712 1.00 79.50 314 HIS A O 1
ATOM 2535 N N . SER A 1 315 ? -18.050 -1.327 -2.191 1.00 87.62 315 SER A N 1
ATOM 2536 C CA . SER A 1 315 ? -19.284 -0.893 -1.530 1.00 87.62 315 SER A CA 1
ATOM 2537 C C . SER A 1 315 ? -19.833 -1.907 -0.519 1.00 87.62 315 SER A C 1
ATOM 2539 O O . SER A 1 315 ? -20.928 -1.720 0.006 1.00 87.62 315 SER A O 1
ATOM 2541 N N . SER A 1 316 ? -19.124 -3.015 -0.276 1.00 88.25 316 SER A N 1
ATOM 2542 C CA . SER A 1 316 ? -19.563 -4.053 0.658 1.00 88.25 316 SER A CA 1
ATOM 2543 C C . SER A 1 316 ? -18.406 -4.872 1.220 1.00 88.25 316 SER A C 1
ATOM 2545 O O . SER A 1 316 ? -17.471 -5.221 0.491 1.00 88.25 316 SER A O 1
ATOM 2547 N N . ILE A 1 317 ? -18.529 -5.269 2.490 1.00 88.69 317 ILE A N 1
ATOM 2548 C CA . ILE A 1 317 ? -17.629 -6.219 3.152 1.00 88.69 317 ILE A CA 1
ATOM 2549 C C . ILE A 1 317 ? -17.561 -7.574 2.427 1.00 88.69 317 ILE A C 1
ATOM 2551 O O . ILE A 1 317 ? -16.536 -8.248 2.480 1.00 88.69 317 ILE A O 1
ATOM 2555 N N . GLU A 1 318 ? -18.608 -7.966 1.693 1.00 87.75 318 GLU A N 1
ATOM 2556 C CA . GLU A 1 318 ? -18.642 -9.240 0.958 1.00 87.75 318 GLU A CA 1
ATOM 2557 C C . GLU A 1 318 ? -17.637 -9.296 -0.196 1.00 87.75 318 GLU A C 1
ATOM 2559 O O . GLU A 1 318 ? -17.197 -10.378 -0.598 1.00 87.75 318 GLU A O 1
ATOM 2564 N N . ALA A 1 319 ? -17.258 -8.135 -0.733 1.00 78.50 319 ALA A N 1
ATOM 2565 C CA . ALA A 1 319 ? -16.243 -8.026 -1.775 1.00 78.50 319 ALA A CA 1
ATOM 2566 C C . ALA A 1 319 ? -14.818 -8.065 -1.202 1.00 78.50 319 ALA A C 1
ATOM 2568 O O . ALA A 1 319 ? -13.863 -8.284 -1.945 1.00 78.50 319 ALA A O 1
ATOM 2569 N N . MET A 1 320 ? -14.664 -7.891 0.113 1.00 79.25 320 MET A N 1
ATOM 2570 C CA . MET A 1 320 ? -13.353 -7.819 0.741 1.00 79.25 320 MET A CA 1
ATOM 2571 C C . MET A 1 320 ? -12.723 -9.205 0.867 1.00 79.25 320 MET A C 1
ATOM 2573 O O . MET A 1 320 ? -13.344 -10.184 1.289 1.00 79.25 320 MET A O 1
ATOM 2577 N N . ARG A 1 321 ? -11.440 -9.282 0.524 1.00 74.94 321 ARG A N 1
ATOM 2578 C CA . ARG A 1 321 ? -10.566 -10.425 0.792 1.00 74.94 321 ARG A CA 1
ATOM 2579 C C . ARG A 1 321 ? -9.343 -9.873 1.518 1.00 74.94 321 ARG A C 1
ATOM 2581 O O . ARG A 1 321 ? -8.674 -8.994 0.988 1.00 74.94 321 ARG A O 1
ATOM 2588 N N . SER A 1 322 ? -9.106 -10.307 2.754 1.00 76.50 322 SER A N 1
ATOM 2589 C CA . SER A 1 322 ? -7.940 -9.876 3.535 1.00 76.50 322 SER A CA 1
ATOM 2590 C C . SER A 1 322 ? -7.542 -10.949 4.539 1.00 76.50 322 SER A C 1
ATOM 2592 O O . SER A 1 322 ? -8.131 -11.056 5.617 1.00 76.50 322 SER A O 1
ATOM 2594 N N . ASP A 1 323 ? -6.523 -11.735 4.200 1.00 75.81 323 ASP A N 1
ATOM 2595 C CA . ASP A 1 323 ? -5.968 -12.726 5.126 1.00 75.81 323 ASP A CA 1
ATOM 2596 C C . ASP A 1 323 ? -5.406 -12.060 6.391 1.00 75.81 323 ASP A C 1
ATOM 2598 O O . ASP A 1 323 ? -5.533 -12.608 7.486 1.00 75.81 323 ASP A O 1
ATOM 2602 N N . LEU A 1 324 ? -4.887 -10.832 6.262 1.00 84.69 324 LEU A N 1
ATOM 2603 C CA . LEU A 1 324 ? -4.393 -10.017 7.374 1.00 84.69 324 LEU A CA 1
ATOM 2604 C C . LEU A 1 324 ? -5.496 -9.504 8.310 1.00 84.69 324 LEU A C 1
ATOM 2606 O O . LEU A 1 324 ? -5.208 -9.227 9.464 1.00 84.69 324 LEU A O 1
ATOM 2610 N N . ALA A 1 325 ? -6.753 -9.415 7.878 1.00 88.50 325 ALA A N 1
ATOM 2611 C CA . ALA A 1 325 ? -7.856 -9.143 8.803 1.00 88.50 325 ALA A CA 1
ATOM 2612 C C . ALA A 1 325 ? -8.425 -10.454 9.372 1.00 88.50 325 ALA A C 1
ATOM 2614 O O . ALA A 1 325 ? -8.593 -10.615 10.581 1.00 88.50 325 ALA A O 1
ATOM 2615 N N . PHE A 1 326 ? -8.698 -11.435 8.505 1.00 90.81 326 PHE A N 1
ATOM 2616 C CA . PHE A 1 326 ? -9.464 -12.628 8.875 1.00 90.81 326 PHE A CA 1
ATOM 2617 C C . PHE A 1 326 ? -8.676 -13.688 9.659 1.00 90.81 326 PHE A C 1
ATOM 2619 O O . PHE A 1 326 ? -9.280 -14.645 10.154 1.00 90.81 326 PHE A O 1
ATOM 2626 N N . PHE A 1 327 ? -7.362 -13.534 9.854 1.00 94.19 327 PHE A N 1
ATOM 2627 C CA . PHE A 1 327 ? -6.633 -14.383 10.802 1.00 94.19 327 PHE A CA 1
ATOM 2628 C C . PHE A 1 327 ? -6.992 -14.077 12.269 1.00 94.19 327 PHE A C 1
ATOM 2630 O O . PHE A 1 327 ? -6.920 -14.980 13.103 1.00 94.19 327 PHE A O 1
ATOM 2637 N N . ILE A 1 328 ? -7.443 -12.857 12.586 1.00 97.19 328 ILE A N 1
ATOM 2638 C CA . ILE A 1 328 ? -7.811 -12.438 13.948 1.00 97.19 328 ILE A CA 1
ATOM 2639 C C . ILE A 1 328 ? -8.887 -13.348 14.571 1.00 97.19 328 ILE A C 1
ATOM 2641 O O . ILE A 1 328 ? -8.594 -13.955 15.606 1.00 97.19 328 ILE A O 1
ATOM 2645 N N . PRO A 1 329 ? -10.071 -13.569 13.959 1.00 96.31 329 PRO A N 1
ATOM 2646 C CA . PRO A 1 329 ? -11.052 -14.511 14.503 1.00 96.31 329 PRO A CA 1
ATOM 2647 C C . PRO A 1 329 ? -10.525 -15.945 14.570 1.00 96.31 329 PRO A C 1
ATOM 2649 O O . PRO A 1 329 ? -10.863 -16.692 15.484 1.00 96.31 329 PRO A O 1
ATOM 2652 N N . ARG A 1 330 ? -9.620 -16.341 13.667 1.00 94.06 330 ARG A N 1
ATOM 2653 C CA . ARG A 1 330 ? -8.987 -17.671 13.712 1.00 94.06 330 ARG A CA 1
ATOM 2654 C C . ARG A 1 330 ? -7.974 -17.811 14.852 1.00 94.06 330 ARG A C 1
ATOM 2656 O O . ARG A 1 330 ? -7.702 -18.931 15.276 1.00 94.06 330 ARG A O 1
ATOM 2663 N N . SER A 1 331 ? -7.448 -16.700 15.368 1.00 95.00 331 SER A N 1
ATOM 2664 C CA . SER A 1 331 ? -6.604 -16.676 16.568 1.00 95.00 331 SER A CA 1
ATOM 2665 C C . SER A 1 331 ? -7.399 -16.803 17.871 1.00 95.00 331 SER A C 1
ATOM 2667 O O . SER A 1 331 ? -6.817 -17.088 18.916 1.00 95.00 331 SER A O 1
ATOM 2669 N N . GLY A 1 332 ? -8.726 -16.639 17.805 1.00 96.19 332 GLY A N 1
ATOM 2670 C CA . GLY A 1 332 ? -9.613 -16.663 18.963 1.00 96.19 332 GLY A CA 1
ATOM 2671 C C . GLY A 1 332 ? -9.934 -15.287 19.556 1.00 96.19 332 GLY A C 1
ATOM 2672 O O . GLY A 1 332 ? -10.474 -15.209 20.656 1.00 96.19 332 GLY A O 1
ATOM 2673 N N . ARG A 1 333 ? -9.625 -14.207 18.833 1.00 98.00 333 ARG A N 1
ATOM 2674 C CA . ARG A 1 333 ? -9.990 -12.825 19.182 1.00 98.00 333 ARG A CA 1
ATOM 2675 C C . ARG A 1 333 ? -11.168 -12.363 18.333 1.00 98.00 333 ARG A C 1
ATOM 2677 O O . ARG A 1 333 ? -11.259 -12.750 17.174 1.00 98.00 333 ARG A O 1
ATOM 2684 N N . ALA A 1 334 ? -12.055 -11.532 18.867 1.00 98.44 334 ALA A N 1
ATOM 2685 C CA . ALA A 1 334 ? -13.074 -10.895 18.042 1.00 98.44 334 ALA A CA 1
ATOM 2686 C C . ALA A 1 334 ? -12.420 -9.870 17.100 1.00 98.44 334 ALA A C 1
ATOM 2688 O O . ALA A 1 334 ? -11.510 -9.141 17.496 1.00 98.44 334 ALA A O 1
ATOM 2689 N N . LEU A 1 335 ? -12.886 -9.818 15.855 1.00 98.62 335 LEU A N 1
ATOM 2690 C CA . LEU A 1 335 ? -12.518 -8.780 14.890 1.00 98.62 335 LEU A CA 1
ATOM 2691 C C . LEU A 1 335 ? -13.714 -7.858 14.692 1.00 98.62 335 LEU A C 1
ATOM 2693 O O . LEU A 1 335 ? -14.812 -8.330 14.401 1.00 98.62 335 LEU A O 1
ATOM 2697 N N . VAL A 1 336 ? -13.492 -6.555 14.793 1.00 98.69 336 VAL A N 1
ATOM 2698 C CA . VAL A 1 336 ? -14.500 -5.535 14.504 1.00 98.69 336 VAL A CA 1
ATOM 2699 C C . VAL A 1 336 ? -14.003 -4.698 13.341 1.00 98.69 336 VAL A C 1
ATOM 2701 O O . VAL A 1 336 ? -12.932 -4.104 13.414 1.00 98.69 336 VAL A O 1
ATOM 2704 N N . TRP A 1 337 ? -14.787 -4.648 12.270 1.00 97.88 337 TRP A N 1
ATOM 2705 C CA . TRP A 1 337 ? -14.491 -3.872 11.072 1.00 97.88 337 TRP A CA 1
ATOM 2706 C C . TRP A 1 337 ? -15.595 -2.827 10.870 1.00 97.88 337 TRP A C 1
ATOM 2708 O O . TRP A 1 337 ? -16.650 -3.150 10.312 1.00 97.88 337 TRP A O 1
ATOM 2718 N N . PRO A 1 338 ? -15.393 -1.585 11.343 1.00 97.81 338 PRO A N 1
ATOM 2719 C CA . PRO A 1 338 ? -16.303 -0.486 11.055 1.00 97.81 338 PRO A CA 1
ATOM 2720 C C . PRO A 1 338 ? -16.281 -0.161 9.559 1.00 97.81 338 PRO A C 1
ATOM 2722 O O . PRO A 1 338 ? -15.213 -0.012 8.961 1.00 97.81 338 PRO A O 1
ATOM 2725 N N . ALA A 1 339 ? -17.450 0.009 8.951 1.00 96.56 339 ALA A N 1
ATOM 2726 C CA . ALA A 1 339 ? -17.576 0.717 7.686 1.00 96.56 339 ALA A CA 1
ATOM 2727 C C . ALA A 1 339 ? -17.409 2.217 7.972 1.00 96.56 339 ALA A C 1
ATOM 2729 O O . ALA A 1 339 ? -18.374 2.955 8.179 1.00 96.56 339 ALA A O 1
ATOM 2730 N N . TYR A 1 340 ? -16.159 2.660 8.059 1.00 96.50 340 TYR A N 1
ATOM 2731 C CA . TYR A 1 340 ? -15.811 4.071 8.183 1.00 96.50 340 TYR A CA 1
ATOM 2732 C C . TYR A 1 340 ? -16.456 4.886 7.060 1.00 96.50 340 TYR A C 1
ATOM 2734 O O . TYR A 1 340 ? -16.587 4.389 5.936 1.00 96.50 340 TYR A O 1
ATOM 2742 N N . GLU A 1 341 ? -16.834 6.134 7.331 1.00 94.94 341 GLU A N 1
ATOM 2743 C CA . GLU A 1 341 ? -17.406 6.993 6.293 1.00 94.94 341 GLU A CA 1
ATOM 2744 C C . GLU A 1 341 ? -16.474 7.070 5.066 1.00 94.94 341 GLU A C 1
ATOM 2746 O O . GLU A 1 341 ? -15.249 7.190 5.177 1.00 94.94 341 GLU A O 1
ATOM 2751 N N . GLY A 1 342 ? -17.054 6.938 3.873 1.00 91.06 342 GLY A N 1
ATOM 2752 C CA . GLY A 1 342 ? -16.340 6.856 2.599 1.00 91.06 342 GLY A CA 1
ATOM 2753 C C . GLY A 1 342 ? -15.773 5.472 2.262 1.00 91.06 342 GLY A C 1
ATOM 2754 O O . GLY A 1 342 ? -15.056 5.347 1.268 1.00 91.06 342 GLY A O 1
ATOM 2755 N N . THR A 1 343 ? -16.060 4.439 3.058 1.00 91.81 343 THR A N 1
ATOM 2756 C CA . THR A 1 343 ? -15.607 3.057 2.822 1.00 91.81 343 THR A CA 1
ATOM 2757 C C . THR A 1 343 ? -16.769 2.071 2.881 1.00 91.81 343 THR A C 1
ATOM 2759 O O . THR A 1 343 ? -17.787 2.348 3.516 1.00 91.81 343 THR A O 1
ATOM 2762 N N . LEU A 1 344 ? -16.606 0.912 2.234 1.00 90.75 344 LEU A N 1
ATOM 2763 C CA . LEU A 1 344 ? -17.568 -0.194 2.268 1.00 90.75 344 LEU A CA 1
ATOM 2764 C C . LEU A 1 344 ? -19.015 0.282 2.021 1.00 90.75 344 LEU A C 1
ATOM 2766 O O . LEU A 1 344 ? -19.265 1.101 1.135 1.00 90.75 344 LEU A O 1
ATOM 2770 N N . GLU A 1 345 ? -19.978 -0.195 2.808 1.00 94.31 345 GLU A N 1
ATOM 2771 C CA . GLU A 1 345 ? -21.399 0.150 2.701 1.00 94.31 345 GLU A CA 1
ATOM 2772 C C . GLU A 1 345 ? -21.678 1.645 2.925 1.00 94.31 345 GLU A C 1
ATOM 2774 O O . GLU A 1 345 ? -22.754 2.133 2.579 1.00 94.31 345 GLU A O 1
ATOM 2779 N N . ARG A 1 346 ? -20.713 2.392 3.475 1.00 93.25 346 ARG A N 1
ATOM 2780 C CA . ARG A 1 346 ? -20.830 3.816 3.807 1.00 93.25 346 ARG A CA 1
ATOM 2781 C C . ARG A 1 346 ? -20.103 4.703 2.799 1.00 93.25 346 ARG A C 1
ATOM 2783 O O . ARG A 1 346 ? -19.387 5.629 3.167 1.00 93.25 346 ARG A O 1
ATOM 2790 N N . GLY A 1 347 ? -20.323 4.432 1.510 1.00 85.62 347 GLY A N 1
ATOM 2791 C CA . GLY A 1 347 ? -19.860 5.265 0.390 1.00 85.62 347 GLY A CA 1
ATOM 2792 C C . GLY A 1 347 ? -18.667 4.711 -0.394 1.00 85.62 347 GLY A C 1
ATOM 2793 O O . GLY A 1 347 ? -18.166 5.389 -1.293 1.00 85.62 347 GLY A O 1
ATOM 2794 N N . GLY A 1 348 ? -18.221 3.489 -0.092 1.00 81.50 348 GLY A N 1
ATOM 2795 C CA . GLY A 1 348 ? -17.190 2.807 -0.868 1.00 81.50 348 GLY A CA 1
ATOM 2796 C C . GLY A 1 348 ? -17.639 2.503 -2.303 1.00 81.50 348 GLY A C 1
ATOM 2797 O O . GLY A 1 348 ? -18.824 2.330 -2.591 1.00 81.50 348 GLY A O 1
ATOM 2798 N N . GLY A 1 349 ? -16.685 2.494 -3.234 1.00 68.25 349 GLY A N 1
ATOM 2799 C CA . GLY A 1 349 ? -16.930 2.450 -4.681 1.00 68.25 349 GLY A CA 1
ATOM 2800 C C . GLY A 1 349 ? -17.348 3.799 -5.285 1.00 68.25 349 GLY A C 1
ATOM 2801 O O . GLY A 1 349 ? -17.494 3.901 -6.503 1.00 68.25 349 GLY A O 1
ATOM 2802 N N . GLY A 1 350 ? -17.535 4.832 -4.456 1.00 67.69 350 GLY A N 1
ATOM 2803 C CA . GLY A 1 350 ? -17.787 6.208 -4.876 1.00 67.69 350 GLY A CA 1
ATOM 2804 C C . GLY A 1 350 ? -16.510 7.037 -5.047 1.00 67.69 350 GLY A C 1
ATOM 2805 O O . GLY A 1 350 ? -15.414 6.639 -4.654 1.00 67.69 350 GLY A O 1
ATOM 2806 N N . ASN A 1 351 ? -16.653 8.238 -5.615 1.00 61.81 351 ASN A N 1
ATOM 2807 C CA . ASN A 1 351 ? -15.549 9.196 -5.683 1.00 61.81 351 ASN A CA 1
ATOM 2808 C C . ASN A 1 351 ? -15.224 9.728 -4.285 1.00 61.81 351 ASN A C 1
ATOM 2810 O O . ASN A 1 351 ? -16.115 10.189 -3.569 1.00 61.81 351 ASN A O 1
ATOM 2814 N N . ARG A 1 352 ? -13.937 9.737 -3.925 1.00 65.88 352 ARG A N 1
ATOM 2815 C CA . ARG A 1 352 ? -13.485 10.413 -2.704 1.00 65.88 352 ARG A CA 1
ATOM 2816 C C . ARG A 1 352 ? -13.800 11.914 -2.783 1.00 65.88 352 ARG A C 1
ATOM 2818 O O . ARG A 1 352 ? -13.674 12.495 -3.866 1.00 65.88 352 ARG A O 1
ATOM 2825 N N . PRO A 1 353 ? -14.162 12.562 -1.661 1.00 66.75 353 PRO A N 1
ATOM 2826 C CA . PRO A 1 353 ? -14.403 13.998 -1.648 1.00 66.75 353 PRO A CA 1
ATOM 2827 C C . PRO A 1 353 ? -13.177 14.775 -2.146 1.00 66.75 353 PRO A C 1
ATOM 2829 O O . PRO A 1 353 ? -12.045 14.528 -1.718 1.00 66.75 353 PRO A O 1
ATOM 2832 N N . GLY A 1 354 ? -13.409 15.715 -3.064 1.00 64.69 354 GLY A N 1
ATOM 2833 C CA . GLY A 1 354 ? -12.382 16.636 -3.542 1.00 64.69 354 GLY A CA 1
ATOM 2834 C C . GLY A 1 354 ? -12.165 17.797 -2.567 1.00 64.69 354 GLY A C 1
ATOM 2835 O O . GLY A 1 354 ? -13.123 18.331 -2.010 1.00 64.69 354 GLY A O 1
ATOM 2836 N N . GLY A 1 355 ? -10.909 18.217 -2.403 1.00 74.50 355 GLY A N 1
ATOM 2837 C CA . GLY A 1 355 ? -10.529 19.393 -1.615 1.00 74.50 355 GLY A CA 1
ATOM 2838 C C . GLY A 1 355 ? -10.356 19.148 -0.109 1.00 74.50 355 GLY A C 1
ATOM 2839 O O . GLY A 1 355 ? -11.007 18.300 0.502 1.00 74.50 355 GLY A O 1
ATOM 2840 N N . ASN A 1 356 ? -9.478 19.944 0.503 1.00 80.38 356 ASN A N 1
ATOM 2841 C CA . ASN A 1 356 ? -8.999 19.731 1.873 1.00 80.38 356 ASN A CA 1
ATOM 2842 C C . ASN A 1 356 ? -10.075 19.801 2.949 1.00 80.38 356 ASN A C 1
ATOM 2844 O O . ASN A 1 356 ? -10.087 18.976 3.854 1.00 80.38 356 ASN A O 1
ATOM 2848 N N . ARG A 1 357 ? -11.019 20.740 2.837 1.00 84.31 357 ARG A N 1
ATOM 2849 C CA . ARG A 1 357 ? -12.098 20.871 3.823 1.00 84.31 357 ARG A CA 1
ATOM 2850 C C . ARG A 1 357 ? -12.954 19.605 3.901 1.00 84.31 357 ARG A C 1
ATOM 2852 O O . ARG A 1 357 ? -13.247 19.140 4.993 1.00 84.31 357 ARG A O 1
ATOM 2859 N N . ALA A 1 358 ? -13.331 19.051 2.750 1.00 85.31 358 ALA A N 1
ATOM 2860 C CA . ALA A 1 358 ? -14.159 17.852 2.705 1.00 85.31 358 ALA A CA 1
ATOM 2861 C C . ALA A 1 358 ? -13.391 16.615 3.195 1.00 85.31 358 ALA A C 1
ATOM 2863 O O . ALA A 1 358 ? -13.960 15.782 3.892 1.00 85.31 358 ALA A O 1
ATOM 2864 N N . ARG A 1 359 ? -12.089 16.517 2.884 1.00 84.81 359 ARG A N 1
ATOM 2865 C CA . ARG A 1 359 ? -11.217 15.462 3.430 1.00 84.81 359 ARG A CA 1
ATOM 2866 C C . ARG A 1 359 ? -11.075 15.563 4.946 1.00 84.81 359 ARG A C 1
ATOM 2868 O O . ARG A 1 359 ? -11.157 14.546 5.623 1.00 84.81 359 ARG A O 1
ATOM 2875 N N . ARG A 1 360 ? -10.912 16.774 5.476 1.00 90.12 360 ARG A N 1
ATOM 2876 C CA . ARG A 1 360 ? -10.847 17.010 6.918 1.00 90.12 360 ARG A CA 1
ATOM 2877 C C . ARG A 1 360 ? -12.116 16.546 7.622 1.00 90.12 360 ARG A C 1
ATOM 2879 O O . ARG A 1 360 ? -12.036 15.752 8.552 1.00 90.12 360 ARG A O 1
ATOM 2886 N N . ASP A 1 361 ? -13.273 17.010 7.154 1.00 91.38 361 ASP A N 1
ATOM 2887 C CA . ASP A 1 361 ? -14.561 16.648 7.751 1.00 91.38 361 ASP A CA 1
ATOM 2888 C C . ASP A 1 361 ? -14.769 15.114 7.694 1.00 91.38 361 ASP A C 1
ATOM 2890 O O . ASP A 1 361 ? -15.123 14.504 8.700 1.00 91.38 361 ASP A O 1
ATOM 2894 N N . LEU A 1 362 ? -14.399 14.470 6.576 1.00 91.50 362 LEU A N 1
ATOM 2895 C CA . LEU A 1 362 ? -14.414 13.009 6.429 1.00 91.50 362 LEU A CA 1
ATOM 2896 C C . LEU A 1 362 ? -13.554 12.294 7.484 1.00 91.50 362 LEU A C 1
ATOM 2898 O O . LEU A 1 362 ? -13.987 11.305 8.064 1.00 91.50 362 LEU A O 1
ATOM 2902 N N . TYR A 1 363 ? -12.320 12.730 7.740 1.00 92.31 363 TYR A N 1
ATOM 2903 C CA . TYR A 1 363 ? -11.483 12.045 8.731 1.00 92.31 363 TYR A CA 1
ATOM 2904 C C . TYR A 1 363 ? -11.908 12.321 10.177 1.00 92.31 363 TYR A C 1
ATOM 2906 O O . TYR A 1 363 ? -11.770 11.421 11.007 1.00 92.31 363 TYR A O 1
ATOM 2914 N N . ILE A 1 364 ? -12.479 13.494 10.477 1.00 95.31 364 ILE A N 1
ATOM 2915 C CA . ILE A 1 364 ? -13.148 13.743 11.765 1.00 95.31 364 ILE A CA 1
ATOM 2916 C C . ILE A 1 364 ? -14.249 12.701 11.975 1.00 95.31 364 ILE A C 1
ATOM 2918 O O . ILE A 1 364 ? -14.246 11.981 12.976 1.00 95.31 364 ILE A O 1
ATOM 2922 N N . HIS A 1 365 ? -15.118 12.538 10.978 1.00 95.81 365 HIS A N 1
ATOM 2923 C CA . HIS A 1 365 ? -16.187 11.550 11.002 1.00 95.81 365 HIS A CA 1
ATOM 2924 C C . HIS A 1 365 ? -15.665 10.121 11.185 1.00 95.81 365 HIS A C 1
ATOM 2926 O O . HIS A 1 365 ? -16.218 9.373 11.985 1.00 95.81 365 HIS A O 1
ATOM 2932 N N . LYS A 1 366 ? -14.554 9.737 10.544 1.00 96.06 366 LYS A N 1
ATOM 2933 C CA . LYS A 1 366 ? -13.955 8.404 10.749 1.00 96.06 366 LYS A CA 1
ATOM 2934 C C . LYS A 1 366 ? -13.424 8.181 12.162 1.00 96.06 366 LYS A C 1
ATOM 2936 O O . LYS A 1 366 ? -13.529 7.067 12.676 1.00 96.06 366 LYS A O 1
ATOM 2941 N N . VAL A 1 367 ? -12.826 9.196 12.787 1.00 97.50 367 VAL A N 1
ATOM 2942 C CA . VAL A 1 367 ? -12.421 9.101 14.200 1.00 97.50 367 VAL A CA 1
ATOM 2943 C C . VAL A 1 367 ? -13.654 8.945 15.078 1.00 97.50 367 VAL A C 1
ATOM 2945 O O . VAL A 1 367 ? -13.668 8.081 15.951 1.00 97.50 367 VAL A O 1
ATOM 2948 N N . ASN A 1 368 ? -14.718 9.699 14.806 1.00 97.75 368 ASN A N 1
ATOM 2949 C CA . ASN A 1 368 ? -15.970 9.527 15.528 1.00 97.75 368 ASN A CA 1
ATOM 2950 C C . ASN A 1 368 ? -16.598 8.146 15.289 1.00 97.75 368 ASN A C 1
ATOM 2952 O O . ASN A 1 368 ? -17.089 7.543 16.236 1.00 97.75 368 ASN A O 1
ATOM 2956 N N . ASP A 1 369 ? -16.537 7.592 14.077 1.00 98.25 369 ASP A N 1
ATOM 2957 C CA . ASP A 1 369 ? -17.010 6.233 13.789 1.00 98.25 369 ASP A CA 1
ATOM 2958 C C . ASP A 1 369 ? -16.256 5.190 14.628 1.00 98.25 369 ASP A C 1
ATOM 2960 O O . ASP A 1 369 ? -16.870 4.268 15.173 1.00 98.25 369 ASP A O 1
ATOM 2964 N N . LEU A 1 370 ? -14.935 5.358 14.785 1.00 98.44 370 LEU A N 1
ATOM 2965 C CA . LEU A 1 370 ? -14.113 4.530 15.670 1.00 98.44 370 LEU A CA 1
ATOM 2966 C C . LEU A 1 370 ? -14.559 4.657 17.128 1.00 98.44 370 LEU A C 1
ATOM 2968 O O . LEU A 1 370 ? -14.819 3.646 17.778 1.00 98.44 370 LEU A O 1
ATOM 2972 N N . GLN A 1 371 ? -14.682 5.886 17.630 1.00 98.19 371 GLN A N 1
ATOM 2973 C CA . GLN A 1 371 ? -15.082 6.150 19.013 1.00 98.19 371 GLN A CA 1
ATOM 2974 C C . GLN A 1 371 ? -16.477 5.586 19.311 1.00 98.19 371 GLN A C 1
ATOM 2976 O O . GLN A 1 371 ? -16.657 4.892 20.307 1.00 98.19 371 GLN A O 1
ATOM 2981 N N . ARG A 1 372 ? -17.447 5.783 18.407 1.00 98.12 372 ARG A N 1
ATOM 2982 C CA . ARG A 1 372 ? -18.804 5.225 18.523 1.00 98.12 372 ARG A CA 1
ATOM 2983 C C . ARG A 1 372 ? -18.821 3.703 18.426 1.00 98.12 372 ARG A C 1
ATOM 2985 O O . ARG A 1 372 ? -19.647 3.066 19.074 1.00 98.12 372 ARG A O 1
ATOM 2992 N N . THR A 1 373 ? -17.904 3.112 17.659 1.00 98.62 373 THR A N 1
ATOM 2993 C CA . THR A 1 373 ? -17.724 1.655 17.653 1.00 98.62 373 THR A CA 1
ATOM 2994 C C . THR A 1 373 ? -17.278 1.161 19.022 1.00 98.62 373 THR A C 1
ATOM 2996 O O . THR A 1 373 ? -17.838 0.192 19.523 1.00 98.62 373 THR A O 1
ATOM 2999 N N . LEU A 1 374 ? -16.309 1.826 19.649 1.00 98.44 374 LEU A N 1
ATOM 3000 C CA . LEU A 1 374 ? -15.843 1.455 20.985 1.00 98.44 374 LEU A CA 1
ATOM 3001 C C . LEU A 1 374 ? -16.930 1.668 22.047 1.00 98.44 374 LEU A C 1
ATOM 3003 O O . LEU A 1 374 ? -17.123 0.783 22.874 1.00 98.44 374 LEU A O 1
ATOM 3007 N N . ASP A 1 375 ? -17.709 2.753 21.956 1.00 98.25 375 ASP A N 1
ATOM 3008 C CA . ASP A 1 375 ? -18.887 2.964 22.812 1.00 98.25 375 ASP A CA 1
ATOM 3009 C C . ASP A 1 375 ? -19.862 1.785 22.701 1.00 98.25 375 ASP A C 1
ATOM 3011 O O . ASP A 1 375 ? -20.375 1.301 23.704 1.00 98.25 375 ASP A O 1
ATOM 3015 N N . TYR A 1 376 ? -20.112 1.292 21.482 1.00 98.50 376 TYR A N 1
ATOM 3016 C CA . TYR A 1 376 ? -20.958 0.120 21.278 1.00 98.50 376 TYR A CA 1
ATOM 3017 C C . TYR A 1 376 ? -20.355 -1.147 21.894 1.00 98.50 376 TYR A C 1
ATOM 3019 O O . TYR A 1 376 ? -21.078 -1.907 22.542 1.00 98.50 376 TYR A O 1
ATOM 3027 N N . LEU A 1 377 ? -19.050 -1.379 21.734 1.00 98.44 377 LEU A N 1
ATOM 3028 C CA . LEU A 1 377 ? -18.378 -2.549 22.307 1.00 98.44 377 LEU A CA 1
ATOM 3029 C C . LEU A 1 377 ? -18.425 -2.563 23.841 1.00 98.44 377 LEU A C 1
ATOM 3031 O O . LEU A 1 377 ? -18.597 -3.632 24.414 1.00 98.44 377 LEU A O 1
ATOM 3035 N N . GLU A 1 378 ? -18.365 -1.405 24.501 1.00 97.50 378 GLU A N 1
ATOM 3036 C CA . GLU A 1 378 ? -18.522 -1.293 25.961 1.00 97.50 378 GLU A CA 1
ATOM 3037 C C . GLU A 1 378 ? -19.924 -1.681 26.458 1.00 97.50 378 GLU A C 1
ATOM 3039 O O . GLU A 1 378 ? -20.091 -2.032 27.624 1.00 97.50 378 GLU A O 1
ATOM 3044 N N . THR A 1 379 ? -20.944 -1.655 25.591 1.00 97.12 379 THR A N 1
ATOM 3045 C CA . THR A 1 379 ? -22.305 -2.096 25.956 1.00 97.12 379 THR A CA 1
ATOM 3046 C C . THR A 1 379 ? -22.502 -3.610 25.895 1.00 97.12 379 THR A C 1
ATOM 3048 O O . THR A 1 379 ? -23.578 -4.102 26.240 1.00 97.12 379 THR A O 1
ATOM 3051 N N . ARG A 1 380 ? -21.506 -4.356 25.408 1.00 97.94 380 ARG A N 1
ATOM 3052 C CA . ARG A 1 380 ? -21.627 -5.785 25.129 1.00 97.94 380 ARG A CA 1
ATOM 3053 C C . ARG A 1 380 ? -21.032 -6.635 26.246 1.00 97.94 380 ARG A C 1
ATOM 3055 O O . ARG A 1 380 ? -19.832 -6.608 26.477 1.00 97.94 380 ARG A O 1
ATOM 3062 N N . ASP A 1 381 ? -21.854 -7.502 26.832 1.00 97.19 381 ASP A N 1
ATOM 3063 C CA . ASP A 1 381 ? -21.416 -8.447 27.873 1.00 97.19 381 ASP A CA 1
ATOM 3064 C C . ASP A 1 381 ? -20.458 -9.539 27.355 1.00 97.19 381 ASP A C 1
ATOM 3066 O O . ASP A 1 381 ? -19.785 -10.211 28.138 1.00 97.19 381 ASP A O 1
ATOM 3070 N N . ASP A 1 382 ? -20.413 -9.762 26.037 1.00 97.31 382 ASP A N 1
ATOM 3071 C CA . ASP A 1 382 ? -19.537 -10.746 25.401 1.00 97.31 382 ASP A CA 1
ATOM 3072 C C . ASP A 1 382 ? -18.183 -10.171 24.957 1.00 97.31 382 ASP A C 1
ATOM 3074 O O . ASP A 1 382 ? -17.346 -10.927 24.463 1.00 97.31 382 ASP A O 1
ATOM 3078 N N . ILE A 1 383 ? -17.925 -8.877 25.164 1.00 98.31 383 ILE A N 1
ATOM 3079 C CA . ILE A 1 383 ? -16.661 -8.209 24.831 1.00 98.31 383 ILE A CA 1
ATOM 3080 C C . ILE A 1 383 ? -15.929 -7.812 26.115 1.00 98.31 383 ILE A C 1
ATOM 3082 O O . ILE A 1 383 ? -16.517 -7.256 27.036 1.00 98.31 383 ILE A O 1
ATOM 3086 N N . ASP A 1 384 ? -14.626 -8.091 26.182 1.00 97.94 384 ASP A N 1
ATOM 3087 C CA . ASP A 1 384 ? -13.774 -7.619 27.276 1.00 97.94 384 ASP A CA 1
ATOM 3088 C C . ASP A 1 384 ? -13.288 -6.199 26.941 1.00 97.94 384 ASP A C 1
ATOM 3090 O O . ASP A 1 384 ? -12.336 -6.022 26.173 1.00 97.94 384 ASP A O 1
ATOM 3094 N N . SER A 1 385 ? -13.970 -5.180 27.474 1.00 96.38 385 SER A N 1
ATOM 3095 C CA . SER A 1 385 ? -13.661 -3.764 27.214 1.00 96.38 385 SER A CA 1
ATOM 3096 C C . SER A 1 385 ? -12.286 -3.333 27.731 1.00 96.38 385 SER A C 1
ATOM 3098 O O . SER A 1 385 ? -11.744 -2.338 27.255 1.00 96.38 385 SER A O 1
ATOM 3100 N N . ASP A 1 386 ? -11.685 -4.097 28.648 1.00 97.62 386 ASP A N 1
ATOM 3101 C CA . ASP A 1 386 ? -10.319 -3.859 29.120 1.00 97.62 386 ASP A CA 1
ATOM 3102 C C . ASP A 1 386 ? -9.271 -4.457 28.164 1.00 97.62 386 ASP A C 1
ATOM 3104 O O . ASP A 1 386 ? -8.069 -4.314 28.387 1.00 97.62 386 ASP A O 1
ATOM 3108 N N . LYS A 1 387 ? -9.695 -5.144 27.092 1.00 98.25 387 LYS A N 1
ATOM 3109 C CA . LYS A 1 387 ? -8.818 -5.856 26.147 1.00 98.25 387 LYS A CA 1
ATOM 3110 C C . LYS A 1 387 ? -9.120 -5.529 24.692 1.00 98.25 387 LYS A C 1
ATOM 3112 O O . LYS A 1 387 ? -9.293 -6.416 23.848 1.00 98.25 387 LYS A O 1
ATOM 3117 N N . LEU A 1 388 ? -9.140 -4.233 24.410 1.00 98.81 388 LEU A N 1
ATOM 3118 C CA . LEU A 1 388 ? -9.305 -3.687 23.071 1.00 98.81 388 LEU A CA 1
ATOM 3119 C C . LEU A 1 388 ? -7.938 -3.398 22.443 1.00 98.81 388 LEU A C 1
ATOM 3121 O O . LEU A 1 388 ? -7.073 -2.777 23.061 1.00 98.81 388 LEU A O 1
ATOM 3125 N N . ALA A 1 389 ? -7.751 -3.808 21.194 1.00 98.88 389 ALA A N 1
ATOM 3126 C CA . ALA A 1 389 ? -6.579 -3.483 20.391 1.00 98.88 389 ALA A CA 1
ATOM 3127 C C . ALA A 1 389 ? -6.969 -2.863 19.049 1.00 98.88 389 ALA A C 1
ATOM 3129 O O . ALA A 1 389 ? -8.073 -3.067 18.547 1.00 98.88 389 ALA A O 1
ATOM 3130 N N . TYR A 1 390 ? -6.037 -2.114 18.472 1.00 98.88 390 TYR A N 1
ATOM 3131 C CA . TYR A 1 390 ? -6.149 -1.543 17.137 1.00 98.88 390 TYR A CA 1
ATOM 3132 C C . TYR A 1 390 ? -5.252 -2.303 16.163 1.00 98.88 390 TYR A C 1
ATOM 3134 O O . TYR A 1 390 ? -4.097 -2.607 16.484 1.00 98.88 390 TYR A O 1
ATOM 3142 N N . MET A 1 391 ? -5.756 -2.548 14.956 1.00 98.69 391 MET A N 1
ATOM 3143 C CA . MET A 1 391 ? -4.954 -2.987 13.819 1.00 98.69 391 MET A CA 1
ATOM 3144 C C . MET A 1 391 ? -5.224 -2.085 12.617 1.00 98.69 391 MET A C 1
ATOM 3146 O O . MET A 1 391 ? -6.348 -2.027 12.125 1.00 98.69 391 MET A O 1
ATOM 3150 N N . GLY A 1 392 ? -4.190 -1.413 12.121 1.00 98.00 392 GLY A N 1
ATOM 3151 C CA . GLY A 1 392 ? -4.225 -0.713 10.839 1.00 98.00 392 GLY A CA 1
ATOM 3152 C C . GLY A 1 392 ? -3.517 -1.523 9.758 1.00 98.00 392 GLY A C 1
ATOM 3153 O O . GLY A 1 392 ? -2.547 -2.223 10.056 1.00 98.00 392 GLY A O 1
ATOM 3154 N N . LEU A 1 393 ? -3.977 -1.395 8.514 1.00 95.12 393 LEU A N 1
ATOM 3155 C CA . LEU A 1 393 ? -3.253 -1.856 7.328 1.00 95.12 393 LEU A CA 1
ATOM 3156 C C . LEU A 1 393 ? -3.108 -0.713 6.319 1.00 95.12 393 LEU A C 1
ATOM 3158 O O . LEU A 1 393 ? -4.128 -0.144 5.927 1.00 95.12 393 LEU A O 1
ATOM 3162 N N . SER A 1 394 ? -1.894 -0.441 5.825 1.00 92.69 394 SER A N 1
ATOM 3163 C CA . SER A 1 394 ? -1.633 0.558 4.770 1.00 92.69 394 SER A CA 1
ATOM 3164 C C . SER A 1 394 ? -2.234 1.916 5.163 1.00 92.69 394 SER A C 1
ATOM 3166 O O . SER A 1 394 ? -1.885 2.425 6.222 1.00 92.69 394 SER A O 1
ATOM 3168 N N . ALA A 1 395 ? -3.228 2.442 4.441 1.00 90.12 395 ALA A N 1
ATOM 3169 C CA . ALA A 1 395 ? -3.973 3.649 4.824 1.00 90.12 395 ALA A CA 1
ATOM 3170 C C . ALA A 1 395 ? -4.470 3.650 6.291 1.00 90.12 395 ALA A C 1
ATOM 3172 O O . ALA A 1 395 ? -4.428 4.674 6.973 1.00 90.12 395 ALA A O 1
ATOM 3173 N N . GLY A 1 396 ? -4.915 2.505 6.820 1.00 94.81 396 GLY A N 1
ATOM 3174 C CA . GLY A 1 396 ? -5.299 2.382 8.229 1.00 94.81 396 GLY A CA 1
ATOM 3175 C C . GLY A 1 396 ? -4.113 2.499 9.196 1.00 94.81 396 GLY A C 1
ATOM 3176 O O . GLY A 1 396 ? -4.288 2.851 10.360 1.00 94.81 396 GLY A O 1
ATOM 3177 N N . SER A 1 397 ? -2.896 2.221 8.740 1.00 97.81 397 SER A N 1
ATOM 3178 C CA . SER A 1 397 ? -1.658 2.438 9.489 1.00 97.81 397 SER A CA 1
ATOM 3179 C C . SER A 1 397 ? -1.090 3.836 9.311 1.00 97.81 397 SER A C 1
ATOM 3181 O O . SER A 1 397 ? -0.711 4.424 10.316 1.00 97.81 397 SER A O 1
ATOM 3183 N N . GLU A 1 398 ? -1.109 4.390 8.099 1.00 96.12 398 GLU A N 1
ATOM 3184 C CA . GLU A 1 398 ? -0.746 5.783 7.791 1.00 96.12 398 GLU A CA 1
ATOM 3185 C C . GLU A 1 398 ? -1.494 6.769 8.707 1.00 96.12 398 GLU A C 1
ATOM 3187 O O . GLU A 1 398 ? -0.879 7.596 9.375 1.00 96.12 398 GLU A O 1
ATOM 3192 N N . TYR A 1 399 ? -2.816 6.607 8.844 1.00 96.56 399 TYR A N 1
ATOM 3193 C CA . TYR A 1 399 ? -3.644 7.395 9.771 1.00 96.56 399 TYR A CA 1
ATOM 3194 C C . TYR A 1 399 ? -3.795 6.760 11.158 1.00 96.56 399 TYR A C 1
ATOM 3196 O O . TYR A 1 399 ? -4.490 7.299 12.019 1.00 96.56 399 TYR A O 1
ATOM 3204 N N . GLY A 1 400 ? -3.127 5.636 11.417 1.00 97.81 400 GLY A N 1
ATOM 3205 C CA . GLY A 1 400 ? -3.107 4.973 12.721 1.00 97.81 400 GLY A CA 1
ATOM 3206 C C . GLY A 1 400 ? -2.787 5.928 13.876 1.00 97.81 400 GLY A C 1
ATOM 3207 O O . GLY A 1 400 ? -3.554 5.946 14.840 1.00 97.81 400 GLY A O 1
ATOM 3208 N N . PRO A 1 401 ? -1.740 6.776 13.776 1.00 98.25 401 PRO A N 1
ATOM 3209 C CA . PRO A 1 401 ? -1.436 7.784 14.786 1.00 98.25 401 PRO A CA 1
ATOM 3210 C C . PRO A 1 401 ? -2.581 8.745 15.065 1.00 98.25 401 PRO A C 1
ATOM 3212 O O . PRO A 1 401 ? -2.781 9.125 16.211 1.00 98.25 401 PRO A O 1
ATOM 3215 N N . LEU A 1 402 ? -3.349 9.125 14.045 1.00 97.56 402 LEU A N 1
ATOM 3216 C CA . LEU A 1 402 ? -4.498 10.003 14.216 1.00 97.56 402 LEU A CA 1
ATOM 3217 C C . LEU A 1 402 ? -5.591 9.324 15.051 1.00 97.56 402 LEU A C 1
ATOM 3219 O O . LEU A 1 402 ? -6.089 9.907 16.014 1.00 97.56 402 LEU A O 1
ATOM 3223 N N . TYR A 1 403 ? -5.898 8.061 14.753 1.00 97.94 403 TYR A N 1
ATOM 3224 C CA . TYR A 1 403 ? -6.871 7.281 15.517 1.00 97.94 403 TYR A CA 1
ATOM 3225 C C . TYR A 1 403 ? -6.423 7.043 16.965 1.00 97.94 403 TYR A C 1
ATOM 3227 O O . TYR A 1 403 ? -7.149 7.377 17.898 1.00 97.94 403 TYR A O 1
ATOM 3235 N N . THR A 1 404 ? -5.222 6.503 17.175 1.00 98.38 404 THR A N 1
ATOM 3236 C CA . THR A 1 404 ? -4.721 6.074 18.500 1.00 98.38 404 THR A CA 1
ATOM 3237 C C . THR A 1 404 ? -4.103 7.224 19.313 1.00 98.38 404 THR A C 1
ATOM 3239 O O . THR A 1 404 ? -3.929 7.159 20.536 1.00 98.38 404 THR A O 1
ATOM 3242 N N . GLY A 1 405 ? -3.796 8.336 18.649 1.00 97.44 405 GLY A N 1
ATOM 3243 C CA . GLY A 1 405 ? -3.413 9.602 19.262 1.00 97.44 405 GLY A CA 1
ATOM 3244 C C . GLY A 1 405 ? -4.602 10.320 19.902 1.00 97.44 405 GLY A C 1
ATOM 3245 O O . GLY A 1 405 ? -4.414 10.978 20.927 1.00 97.44 405 GLY A O 1
ATOM 3246 N N . ILE A 1 406 ? -5.813 10.138 19.365 1.00 97.56 406 ILE A N 1
ATOM 3247 C CA . ILE A 1 406 ? -7.065 10.660 19.931 1.00 97.56 406 ILE A CA 1
ATOM 3248 C C . ILE A 1 406 ? -7.718 9.657 20.888 1.00 97.56 406 ILE A C 1
ATOM 3250 O O . ILE A 1 406 ? -8.038 10.012 22.022 1.00 97.56 406 ILE A O 1
ATOM 3254 N N . GLU A 1 407 ? -7.886 8.408 20.463 1.00 97.19 407 GLU A N 1
ATOM 3255 C CA . GLU A 1 407 ? -8.576 7.366 21.221 1.00 97.19 407 GLU A CA 1
ATOM 3256 C C . GLU A 1 407 ? -7.614 6.602 22.141 1.00 97.19 407 GLU A C 1
ATOM 3258 O O . GLU A 1 407 ? -6.587 6.086 21.700 1.00 97.19 407 GLU A O 1
ATOM 3263 N N . LYS A 1 408 ? -7.949 6.525 23.434 1.00 96.69 408 LYS A N 1
ATOM 3264 C CA . LYS A 1 408 ? -7.071 6.005 24.498 1.00 96.69 408 LYS A CA 1
ATOM 3265 C C . LYS A 1 408 ? -7.519 4.676 25.094 1.00 96.69 408 LYS A C 1
ATOM 3267 O O . LYS A 1 408 ? -6.807 4.136 25.934 1.00 96.69 408 LYS A O 1
ATOM 3272 N N . ARG A 1 409 ? -8.659 4.131 24.664 1.00 98.12 409 ARG A N 1
ATOM 3273 C CA . ARG A 1 409 ? -9.187 2.851 25.166 1.00 98.12 409 ARG A CA 1
ATOM 3274 C C . ARG A 1 409 ? -8.406 1.623 24.690 1.00 98.12 409 ARG A C 1
ATOM 3276 O O . ARG A 1 409 ? -8.501 0.563 25.305 1.00 98.12 409 ARG A O 1
ATOM 3283 N N . PHE A 1 410 ? -7.603 1.746 23.633 1.00 98.69 410 PHE A N 1
ATOM 3284 C CA . PHE A 1 410 ? -6.767 0.644 23.159 1.00 98.69 410 PHE A CA 1
ATOM 3285 C C . PHE A 1 410 ? -5.605 0.346 24.108 1.00 98.69 410 PHE A C 1
ATOM 3287 O O . PHE A 1 410 ? -4.886 1.249 24.532 1.00 98.69 410 PHE A O 1
ATOM 3294 N N . GLN A 1 411 ? -5.376 -0.943 24.350 1.00 98.69 411 GLN A N 1
ATOM 3295 C CA . GLN A 1 411 ? -4.257 -1.464 25.139 1.00 98.69 411 GLN A CA 1
ATOM 3296 C C . GLN A 1 411 ? -3.055 -1.866 24.275 1.00 98.69 411 GLN A C 1
ATOM 3298 O O . GLN A 1 411 ? -1.933 -1.932 24.770 1.00 98.69 411 GLN A O 1
ATOM 3303 N N . ALA A 1 412 ? -3.274 -2.130 22.984 1.00 98.75 412 ALA A N 1
ATOM 3304 C CA . ALA A 1 412 ? -2.223 -2.471 22.032 1.00 98.75 412 ALA A CA 1
ATOM 3305 C C . ALA A 1 412 ? -2.572 -1.984 20.622 1.00 98.75 412 ALA A C 1
ATOM 3307 O O . ALA A 1 412 ? -3.734 -2.002 20.214 1.00 98.75 412 ALA A O 1
ATOM 3308 N N . VAL A 1 413 ? -1.553 -1.588 19.865 1.00 98.88 413 VAL A N 1
ATOM 3309 C CA . VAL A 1 413 ? -1.665 -1.103 18.485 1.00 98.88 413 VAL A CA 1
ATOM 3310 C C . VAL A 1 413 ? -0.735 -1.924 17.596 1.00 98.88 413 VAL A C 1
ATOM 3312 O O . VAL A 1 413 ? 0.427 -2.126 17.944 1.00 98.88 413 VAL A O 1
ATOM 3315 N N . ALA A 1 414 ? -1.235 -2.371 16.445 1.00 98.81 414 ALA A N 1
ATOM 3316 C CA . ALA A 1 414 ? -0.430 -2.922 15.359 1.00 98.81 414 ALA A CA 1
ATOM 3317 C C . ALA A 1 414 ? -0.634 -2.086 14.087 1.00 98.81 414 ALA A C 1
ATOM 3319 O O . ALA A 1 414 ? -1.767 -1.885 13.642 1.00 98.81 414 ALA A O 1
ATOM 3320 N N . LEU A 1 415 ? 0.459 -1.591 13.513 1.00 98.81 415 LEU A N 1
ATOM 3321 C CA . LEU A 1 415 ? 0.489 -0.812 12.280 1.00 98.81 415 LEU A CA 1
ATOM 3322 C C . LEU A 1 415 ? 1.236 -1.624 11.217 1.00 98.81 415 LEU A C 1
ATOM 3324 O O . LEU A 1 415 ? 2.450 -1.783 11.304 1.00 98.81 415 LEU A O 1
ATOM 3328 N N . VAL A 1 416 ? 0.514 -2.178 10.246 1.00 97.69 416 VAL A N 1
ATOM 3329 C CA . VAL A 1 416 ? 1.088 -2.989 9.168 1.00 97.69 416 VAL A CA 1
ATOM 3330 C C . VAL A 1 416 ? 1.153 -2.158 7.892 1.00 97.69 416 VAL A C 1
ATOM 3332 O O . VAL A 1 416 ? 0.126 -1.643 7.454 1.00 97.69 416 VAL A O 1
ATOM 3335 N N . ALA A 1 417 ? 2.331 -2.070 7.274 1.00 93.19 417 ALA A N 1
ATOM 3336 C CA . ALA A 1 417 ? 2.577 -1.226 6.102 1.00 93.19 417 ALA A CA 1
ATOM 3337 C C . ALA A 1 417 ? 2.285 0.266 6.376 1.00 93.19 417 ALA A C 1
ATOM 3339 O O . ALA A 1 417 ? 1.608 0.927 5.597 1.00 93.19 417 ALA A O 1
ATOM 3340 N N . GLY A 1 418 ? 2.722 0.777 7.535 1.00 95.00 418 GLY A N 1
ATOM 3341 C CA . GLY A 1 418 ? 2.542 2.183 7.926 1.00 95.00 418 GLY A CA 1
ATOM 3342 C C . GLY A 1 418 ? 3.724 3.084 7.560 1.00 95.00 418 GLY A C 1
ATOM 3343 O O . GLY A 1 418 ? 4.813 2.605 7.258 1.00 95.00 418 GLY A O 1
ATOM 3344 N N . GLY A 1 419 ? 3.528 4.395 7.638 1.00 96.38 419 GLY A N 1
ATOM 3345 C CA . GLY A 1 419 ? 4.533 5.419 7.347 1.00 96.38 419 GLY A CA 1
ATOM 3346 C C . GLY A 1 419 ? 3.853 6.755 7.052 1.00 96.38 419 GLY A C 1
ATOM 3347 O O . GLY A 1 419 ? 2.627 6.809 6.941 1.00 96.38 419 GLY A O 1
ATOM 3348 N N . PHE A 1 420 ? 4.631 7.831 6.938 1.00 95.19 420 PHE A N 1
ATOM 3349 C CA . PHE A 1 420 ? 4.115 9.089 6.393 1.00 95.19 420 PHE A CA 1
ATOM 3350 C C . PHE A 1 420 ? 4.172 9.057 4.862 1.00 95.19 420 PHE A C 1
ATOM 3352 O O . PHE A 1 420 ? 5.209 8.736 4.293 1.00 95.19 420 PHE A O 1
ATOM 3359 N N . ASP A 1 421 ? 3.050 9.362 4.211 1.00 87.31 421 ASP A N 1
ATOM 3360 C CA . ASP A 1 421 ? 2.888 9.279 2.755 1.00 87.31 421 ASP A CA 1
ATOM 3361 C C . ASP A 1 421 ? 2.853 10.689 2.146 1.00 87.31 421 ASP A C 1
ATOM 3363 O O . ASP A 1 421 ? 1.889 11.450 2.304 1.00 87.31 421 ASP A O 1
ATOM 3367 N N . ASP A 1 422 ? 3.909 11.045 1.420 1.00 77.62 422 ASP A N 1
ATOM 3368 C CA . ASP A 1 422 ? 4.034 12.335 0.739 1.00 77.62 422 ASP A CA 1
ATOM 3369 C C . ASP A 1 422 ? 3.049 12.506 -0.426 1.00 77.62 422 ASP A C 1
ATOM 3371 O O . ASP A 1 422 ? 2.692 13.634 -0.774 1.00 77.62 422 ASP A O 1
ATOM 3375 N N . SER A 1 423 ? 2.500 11.409 -0.953 1.00 67.44 423 SER A N 1
ATOM 3376 C CA . SER A 1 423 ? 1.556 11.415 -2.069 1.00 67.44 423 SER A CA 1
ATOM 3377 C C . SER A 1 423 ? 0.157 11.913 -1.697 1.00 67.44 423 SER A C 1
ATOM 3379 O O . SER A 1 423 ? -0.742 11.957 -2.544 1.00 67.44 423 SER A O 1
ATOM 3381 N N . HIS A 1 424 ? -0.080 12.294 -0.446 1.00 71.00 424 HIS A N 1
ATOM 3382 C CA . HIS A 1 424 ? -1.309 12.996 -0.085 1.00 71.00 424 HIS A CA 1
ATOM 3383 C C . HIS A 1 424 ? -1.199 13.860 1.171 1.00 71.00 424 HIS A C 1
ATOM 3385 O O . HIS A 1 424 ? -1.915 14.856 1.253 1.00 71.00 424 HIS A O 1
ATOM 3391 N N . MET A 1 425 ? -0.326 13.526 2.127 1.00 84.38 425 MET A N 1
ATOM 3392 C CA . MET A 1 425 ? -0.304 14.219 3.420 1.00 84.38 425 MET A CA 1
ATOM 3393 C C . MET A 1 425 ? 0.259 15.644 3.344 1.00 84.38 425 MET A C 1
ATOM 3395 O O . MET A 1 425 ? -0.076 16.476 4.183 1.00 84.38 425 MET A O 1
ATOM 3399 N N . LEU A 1 426 ? 1.091 15.961 2.345 1.00 80.25 426 LEU A N 1
ATOM 3400 C CA . LEU A 1 426 ? 1.643 17.315 2.183 1.00 80.25 426 LEU A CA 1
ATOM 3401 C C . LEU A 1 426 ? 0.587 18.339 1.765 1.00 80.25 426 LEU A C 1
ATOM 3403 O O . LEU A 1 426 ? 0.675 19.510 2.134 1.00 80.25 426 LEU A O 1
ATOM 3407 N N . ASP A 1 427 ? -0.424 17.887 1.026 1.00 75.56 427 ASP A N 1
ATOM 3408 C CA . ASP A 1 427 ? -1.530 18.731 0.591 1.00 75.56 427 ASP A CA 1
ATOM 3409 C C . ASP A 1 427 ? -2.643 18.807 1.637 1.00 75.56 427 ASP A C 1
ATOM 3411 O O . ASP A 1 427 ? -3.548 19.628 1.503 1.00 75.56 427 ASP A O 1
ATOM 3415 N N . GLU A 1 428 ? -2.617 17.966 2.673 1.00 83.06 428 GLU A N 1
ATOM 3416 C CA . GLU A 1 428 ? -3.658 17.912 3.692 1.00 83.06 428 GLU A CA 1
ATOM 3417 C C . GLU A 1 428 ? -3.549 19.050 4.712 1.00 83.06 428 GLU A C 1
ATOM 3419 O O . GLU A 1 428 ? -2.502 19.649 4.955 1.00 83.06 428 GLU A O 1
ATOM 3424 N N . SER A 1 429 ? -4.694 19.407 5.300 1.00 83.75 429 SER A N 1
ATOM 3425 C CA . SER A 1 429 ? -4.718 20.422 6.356 1.00 83.75 429 SER A CA 1
ATOM 3426 C C . SER A 1 429 ? -3.996 19.897 7.592 1.00 83.75 429 SER A C 1
ATOM 3428 O O . SER A 1 429 ? -4.153 18.731 7.937 1.00 83.75 429 SER A O 1
ATOM 3430 N N . ALA A 1 430 ? -3.237 20.757 8.271 1.00 87.69 430 ALA A N 1
ATOM 3431 C CA . ALA A 1 430 ? -2.375 20.361 9.385 1.00 87.69 430 ALA A CA 1
ATOM 3432 C C . ALA A 1 430 ? -3.121 19.585 10.486 1.00 87.69 430 ALA A C 1
ATOM 3434 O O . ALA A 1 430 ? -2.572 18.646 11.060 1.00 87.69 430 ALA A O 1
ATOM 3435 N N . GLU A 1 431 ? -4.390 19.905 10.741 1.00 89.31 431 GLU A N 1
ATOM 3436 C CA . GLU A 1 431 ? -5.241 19.169 11.677 1.00 89.31 431 GLU A CA 1
ATOM 3437 C C . GLU A 1 431 ? -5.493 17.704 11.287 1.00 89.31 431 GLU A C 1
ATOM 3439 O O . GLU A 1 431 ? -5.945 16.941 12.129 1.00 89.31 431 GLU A O 1
ATOM 3444 N N . MET A 1 432 ? -5.195 17.275 10.060 1.00 89.62 432 MET A N 1
ATOM 3445 C CA . MET A 1 432 ? -5.322 15.877 9.641 1.00 89.62 432 MET A CA 1
ATOM 3446 C C . MET A 1 432 ? -4.018 15.102 9.609 1.00 89.62 432 MET A C 1
ATOM 3448 O O . MET A 1 432 ? -4.045 13.874 9.550 1.00 89.62 432 MET A O 1
ATOM 3452 N N . ASN A 1 433 ? -2.888 15.794 9.689 1.00 92.94 433 ASN A N 1
ATOM 3453 C CA . ASN A 1 433 ? -1.615 15.166 9.397 1.00 92.94 433 ASN A CA 1
ATOM 3454 C C . ASN A 1 433 ? -1.192 14.234 10.545 1.00 92.94 433 ASN A C 1
ATOM 3456 O O . ASN A 1 433 ? -1.027 14.708 11.677 1.00 92.94 433 ASN A O 1
ATOM 3460 N N . PRO A 1 434 ? -0.980 12.926 10.294 1.00 95.69 434 PRO A N 1
ATOM 3461 C CA . PRO A 1 434 ? -0.708 11.940 11.343 1.00 95.69 434 PRO A CA 1
ATOM 3462 C C . PRO A 1 434 ? 0.521 12.245 12.209 1.00 95.69 434 PRO A C 1
ATOM 3464 O O . PRO A 1 434 ? 0.548 11.870 13.384 1.00 95.69 434 PRO A O 1
ATOM 3467 N N . TRP A 1 435 ? 1.510 12.984 11.695 1.00 95.88 435 TRP A N 1
ATOM 3468 C CA . TRP A 1 435 ? 2.683 13.403 12.472 1.00 95.88 435 TRP A CA 1
ATOM 3469 C C . TRP A 1 435 ? 2.351 14.328 13.649 1.00 95.88 435 TRP A C 1
ATOM 3471 O O . TRP A 1 435 ? 3.067 14.326 14.645 1.00 95.88 435 TRP A O 1
ATOM 3481 N N . ASN A 1 436 ? 1.230 15.056 13.607 1.00 97.00 436 ASN A N 1
ATOM 3482 C CA . ASN A 1 436 ? 0.769 15.852 14.751 1.00 97.00 436 ASN A CA 1
ATOM 3483 C C . ASN A 1 436 ? 0.216 14.986 15.893 1.00 97.00 436 ASN A C 1
ATOM 3485 O O . ASN A 1 436 ? 0.154 15.428 17.042 1.00 97.00 436 ASN A O 1
ATOM 3489 N N . TYR A 1 437 ? -0.159 13.744 15.585 1.00 98.00 437 TYR A N 1
ATOM 3490 C CA . TYR A 1 437 ? -0.769 12.803 16.519 1.00 98.00 437 TYR A CA 1
ATOM 3491 C C . TYR A 1 437 ? 0.205 11.725 16.992 1.00 98.00 437 TYR A C 1
ATOM 3493 O O . TYR A 1 437 ? 0.064 11.250 18.117 1.00 98.00 437 TYR A O 1
ATOM 3501 N N . ALA A 1 438 ? 1.218 11.379 16.191 1.00 98.06 438 ALA A N 1
ATOM 3502 C CA . ALA A 1 438 ? 2.239 10.387 16.538 1.00 98.06 438 ALA A CA 1
ATOM 3503 C C . ALA A 1 438 ? 2.881 10.618 17.925 1.00 98.06 438 ALA A C 1
ATOM 3505 O O . ALA A 1 438 ? 2.859 9.681 18.731 1.00 98.06 438 ALA A O 1
ATOM 3506 N N . PRO A 1 439 ? 3.298 11.842 18.317 1.00 97.69 439 PRO A N 1
ATOM 3507 C CA . PRO A 1 439 ? 3.841 12.094 19.658 1.00 97.69 439 PRO A CA 1
ATOM 3508 C C . PRO A 1 439 ? 2.834 11.880 20.795 1.00 97.69 439 PRO A C 1
ATOM 3510 O O . PRO A 1 439 ? 3.204 11.841 21.965 1.00 97.69 439 PRO A O 1
ATOM 3513 N N . ARG A 1 440 ? 1.540 11.793 20.473 1.00 97.69 440 ARG A N 1
ATOM 3514 C CA . ARG A 1 440 ? 0.436 11.614 21.427 1.00 97.69 440 ARG A CA 1
ATOM 3515 C C . ARG A 1 440 ? 0.008 10.161 21.542 1.00 97.69 440 ARG A C 1
ATOM 3517 O O . ARG A 1 440 ? -0.804 9.839 22.412 1.00 97.69 440 ARG A O 1
ATOM 3524 N N . VAL A 1 441 ? 0.515 9.285 20.679 1.00 98.31 441 VAL A N 1
ATOM 3525 C CA . VAL A 1 441 ? 0.325 7.843 20.805 1.00 98.31 441 VAL A CA 1
ATOM 3526 C C . VAL A 1 441 ? 1.170 7.369 21.978 1.00 98.31 441 VAL A C 1
ATOM 3528 O O . VAL A 1 441 ? 2.393 7.387 21.921 1.00 98.31 441 VAL A O 1
ATOM 3531 N N . THR A 1 442 ? 0.505 6.960 23.054 1.00 97.38 442 THR A N 1
ATOM 3532 C CA . THR A 1 442 ? 1.144 6.429 24.269 1.00 97.38 442 THR A CA 1
ATOM 3533 C C . THR A 1 442 ? 0.875 4.937 24.456 1.00 97.38 442 THR A C 1
ATOM 3535 O O . THR A 1 442 ? 1.469 4.307 25.326 1.00 97.38 442 THR A O 1
ATOM 3538 N N . THR A 1 443 ? -0.033 4.370 23.659 1.00 98.50 443 THR A N 1
ATOM 3539 C CA . THR A 1 443 ? -0.377 2.948 23.687 1.00 98.50 443 THR A CA 1
ATOM 3540 C C . THR A 1 443 ? 0.756 2.121 23.072 1.00 98.50 443 THR A C 1
ATOM 3542 O O . THR A 1 443 ? 1.281 2.511 22.025 1.00 98.50 443 THR A O 1
ATOM 3545 N N . PRO A 1 444 ? 1.122 0.968 23.660 1.00 98.88 444 PRO A N 1
ATOM 3546 C CA . PRO A 1 444 ? 2.129 0.084 23.093 1.00 98.88 444 PRO A CA 1
ATOM 3547 C C . PRO A 1 444 ? 1.883 -0.236 21.616 1.00 98.88 444 PRO A C 1
ATOM 3549 O O . PRO A 1 444 ? 0.818 -0.740 21.247 1.00 98.88 444 PRO A O 1
ATOM 3552 N N . THR A 1 445 ? 2.869 0.064 20.769 1.00 98.88 445 THR A N 1
ATOM 3553 C CA . THR A 1 445 ? 2.718 0.037 19.309 1.00 98.88 445 THR A CA 1
ATOM 3554 C C . THR A 1 445 ? 3.756 -0.848 18.623 1.00 98.88 445 THR A C 1
ATOM 3556 O O . THR A 1 445 ? 4.959 -0.602 18.692 1.00 98.88 445 THR A O 1
ATOM 3559 N N . LEU A 1 446 ? 3.271 -1.847 17.893 1.00 98.88 446 LEU A N 1
ATOM 3560 C CA . LEU A 1 446 ? 4.041 -2.616 16.925 1.00 98.88 446 LEU A CA 1
ATOM 3561 C C . LEU A 1 446 ? 3.865 -2.000 15.538 1.00 98.88 446 LEU A C 1
ATOM 3563 O O . LEU A 1 446 ? 2.739 -1.761 15.107 1.00 98.88 446 LEU A O 1
ATOM 3567 N N . MET A 1 447 ? 4.964 -1.800 14.827 1.00 98.81 447 MET A N 1
ATOM 3568 C CA . MET A 1 447 ? 4.983 -1.404 13.425 1.00 98.81 447 MET A CA 1
ATOM 3569 C C . MET A 1 447 ? 5.671 -2.506 12.613 1.00 98.81 447 MET A C 1
ATOM 3571 O O . MET A 1 447 ? 6.741 -2.970 13.008 1.00 98.81 447 MET A O 1
ATOM 3575 N N . ILE A 1 448 ? 5.046 -2.973 11.531 1.00 98.56 448 ILE A N 1
ATOM 3576 C CA . ILE A 1 448 ? 5.565 -4.047 10.670 1.00 98.56 448 ILE A CA 1
ATOM 3577 C C . ILE A 1 448 ? 5.548 -3.572 9.222 1.00 98.56 448 ILE A C 1
ATOM 3579 O O . ILE A 1 448 ? 4.483 -3.243 8.696 1.00 98.56 448 ILE A O 1
ATOM 3583 N N . ASN A 1 449 ? 6.699 -3.600 8.559 1.00 95.75 449 ASN A N 1
ATOM 3584 C CA . ASN A 1 449 ? 6.870 -3.026 7.230 1.00 95.75 449 ASN A CA 1
ATOM 3585 C C . ASN A 1 449 ? 7.764 -3.880 6.326 1.00 95.75 449 ASN A C 1
ATOM 3587 O O . ASN A 1 449 ? 8.555 -4.699 6.803 1.00 95.75 449 ASN A O 1
ATOM 3591 N N . GLY A 1 450 ? 7.616 -3.689 5.012 1.00 81.81 450 GLY A N 1
ATOM 3592 C CA . GLY A 1 450 ? 8.488 -4.292 4.009 1.00 81.81 450 GLY A CA 1
ATOM 3593 C C . GLY A 1 450 ? 9.744 -3.458 3.752 1.00 81.81 450 GLY A C 1
ATOM 3594 O O . GLY A 1 450 ? 9.687 -2.227 3.709 1.00 81.81 450 GLY A O 1
ATOM 3595 N N . LEU A 1 451 ? 10.880 -4.135 3.573 1.00 80.25 451 LEU A N 1
ATOM 3596 C CA . LEU A 1 451 ? 12.180 -3.522 3.267 1.00 80.25 451 LEU A CA 1
ATOM 3597 C C . LEU A 1 451 ? 12.219 -2.847 1.893 1.00 80.25 451 LEU A C 1
ATOM 3599 O O . LEU A 1 451 ? 12.939 -1.871 1.709 1.00 80.25 451 LEU A O 1
ATOM 3603 N N . SER A 1 452 ? 11.447 -3.360 0.936 1.00 72.44 452 SER A N 1
ATOM 3604 C CA . SER A 1 452 ? 11.373 -2.858 -0.439 1.00 72.44 452 SER A CA 1
ATOM 3605 C C . SER A 1 452 ? 10.075 -2.089 -0.700 1.00 72.44 452 SER A C 1
ATOM 3607 O O . SER A 1 452 ? 9.591 -2.051 -1.835 1.00 72.44 452 SER A O 1
ATOM 3609 N N . ASP A 1 453 ? 9.465 -1.511 0.340 1.00 72.69 453 ASP A N 1
ATOM 3610 C CA . ASP A 1 453 ? 8.301 -0.645 0.174 1.00 72.69 453 ASP A CA 1
ATOM 3611 C C . ASP A 1 453 ? 8.703 0.645 -0.548 1.00 72.69 453 ASP A C 1
ATOM 3613 O O . ASP A 1 453 ? 9.315 1.553 0.013 1.00 72.69 453 ASP A O 1
ATOM 3617 N N . TYR A 1 454 ? 8.349 0.711 -1.829 1.00 66.81 454 TYR A N 1
ATOM 3618 C CA . TYR A 1 454 ? 8.587 1.888 -2.644 1.00 66.81 454 TYR A CA 1
ATOM 3619 C C . TYR A 1 454 ? 7.633 3.034 -2.291 1.00 66.81 454 TYR A C 1
ATOM 3621 O O . TYR A 1 454 ? 8.025 4.180 -2.442 1.00 66.81 454 TYR A O 1
ATOM 3629 N N . GLY A 1 455 ? 6.401 2.768 -1.849 1.00 71.69 455 GLY A N 1
ATOM 3630 C CA . GLY A 1 455 ? 5.451 3.832 -1.505 1.00 71.69 455 GLY A CA 1
ATOM 3631 C C . GLY A 1 455 ? 5.803 4.506 -0.183 1.00 71.69 455 GLY A C 1
ATOM 3632 O O . GLY A 1 455 ? 5.721 5.722 -0.065 1.00 71.69 455 GLY A O 1
ATOM 3633 N N . LEU A 1 456 ? 6.254 3.711 0.786 1.00 83.44 456 LEU A N 1
ATOM 3634 C CA . LEU A 1 456 ? 6.682 4.167 2.104 1.00 83.44 456 LEU A CA 1
ATOM 3635 C C . LEU A 1 456 ? 8.115 3.685 2.358 1.00 83.44 456 LEU A C 1
ATOM 3637 O O . LEU A 1 456 ? 8.300 2.696 3.063 1.00 83.44 456 LEU A O 1
ATOM 3641 N N . PRO A 1 457 ? 9.144 4.334 1.792 1.00 84.75 457 PRO A N 1
ATOM 3642 C CA . PRO A 1 457 ? 10.541 3.973 2.044 1.00 84.75 457 PRO A CA 1
ATOM 3643 C C . PRO A 1 457 ? 10.910 3.968 3.532 1.00 84.75 457 PRO A C 1
ATOM 3645 O O . PRO A 1 457 ? 10.457 4.798 4.328 1.00 84.75 457 PRO A O 1
ATOM 3648 N N . VAL A 1 458 ? 11.790 3.034 3.903 1.00 87.44 458 VAL A N 1
ATOM 3649 C CA . VAL A 1 458 ? 12.184 2.791 5.299 1.00 87.44 458 VAL A CA 1
ATOM 3650 C C . VAL A 1 458 ? 12.718 4.058 5.969 1.00 87.44 458 VAL A C 1
ATOM 3652 O O . VAL A 1 458 ? 12.272 4.403 7.062 1.00 87.44 458 VAL A O 1
ATOM 3655 N N . ASP A 1 459 ? 13.662 4.747 5.329 1.00 89.31 459 ASP A N 1
ATOM 3656 C CA . ASP A 1 459 ? 14.412 5.834 5.965 1.00 89.31 459 ASP A CA 1
ATOM 3657 C C . ASP A 1 459 ? 13.667 7.168 5.993 1.00 89.31 459 ASP A C 1
ATOM 3659 O O . ASP A 1 459 ? 13.780 7.892 6.978 1.00 89.31 459 ASP A O 1
ATOM 3663 N N . THR A 1 460 ? 12.871 7.467 4.966 1.00 89.19 460 THR A N 1
ATOM 3664 C CA . THR A 1 460 ? 12.225 8.779 4.811 1.00 89.19 460 THR A CA 1
ATOM 3665 C C . THR A 1 460 ? 10.740 8.790 5.170 1.00 89.19 460 THR A C 1
ATOM 3667 O O . THR A 1 460 ? 10.195 9.869 5.371 1.00 89.19 460 THR A O 1
ATOM 3670 N N . ALA A 1 461 ? 10.085 7.629 5.325 1.00 93.00 461 ALA A N 1
ATOM 3671 C CA . ALA A 1 461 ? 8.654 7.536 5.652 1.00 93.00 461 ALA A CA 1
ATOM 3672 C C . ALA A 1 461 ? 8.348 6.645 6.870 1.00 93.00 461 ALA A C 1
ATOM 3674 O O . ALA A 1 461 ? 7.634 7.067 7.786 1.00 93.00 461 ALA A O 1
ATOM 3675 N N . GLN A 1 462 ? 8.888 5.420 6.915 1.00 97.06 462 GLN A N 1
ATOM 3676 C CA . GLN A 1 462 ? 8.562 4.453 7.977 1.00 97.06 462 GLN A CA 1
ATOM 3677 C C . GLN A 1 462 ? 9.234 4.806 9.312 1.00 97.06 462 GLN A C 1
ATOM 3679 O O . GLN A 1 462 ? 8.561 4.947 10.336 1.00 97.06 462 GLN A O 1
ATOM 3684 N N . LYS A 1 463 ? 10.568 4.958 9.309 1.00 97.31 463 LYS A N 1
ATOM 3685 C CA . LYS A 1 463 ? 11.351 5.311 10.502 1.00 97.31 463 LYS A CA 1
ATOM 3686 C C . LYS A 1 463 ? 10.924 6.656 11.094 1.00 97.31 463 LYS A C 1
ATOM 3688 O O . LYS A 1 463 ? 10.679 6.668 12.297 1.00 97.31 463 LYS A O 1
ATOM 3693 N N . PRO A 1 464 ? 10.722 7.738 10.312 1.00 97.69 464 PRO A N 1
ATOM 3694 C CA . PRO A 1 464 ? 10.255 9.005 10.868 1.00 97.69 464 PRO A CA 1
ATOM 3695 C C . PRO A 1 464 ? 8.941 8.878 11.637 1.00 97.69 464 PRO A C 1
ATOM 3697 O O . PRO A 1 464 ? 8.826 9.400 12.744 1.00 97.69 464 PRO A O 1
ATOM 3700 N N . MET A 1 465 ? 7.972 8.124 11.112 1.00 98.19 465 MET A N 1
ATOM 3701 C CA . MET A 1 465 ? 6.725 7.871 11.828 1.00 98.19 465 MET A CA 1
ATOM 3702 C C . MET A 1 465 ? 6.951 7.074 13.115 1.00 98.19 465 MET A C 1
ATOM 3704 O O . MET A 1 465 ? 6.450 7.473 14.168 1.00 98.19 465 MET A O 1
ATOM 3708 N N . PHE A 1 466 ? 7.708 5.975 13.052 1.00 98.38 466 PHE A N 1
ATOM 3709 C CA . PHE A 1 466 ? 8.004 5.135 14.215 1.00 98.38 466 PHE A CA 1
ATOM 3710 C C . PHE A 1 466 ? 8.743 5.896 15.326 1.00 98.38 466 PHE A C 1
ATOM 3712 O O . PHE A 1 466 ? 8.405 5.786 16.512 1.00 98.38 466 PHE A O 1
ATOM 3719 N N . ASP A 1 467 ? 9.744 6.686 14.951 1.00 97.56 467 ASP A N 1
ATOM 3720 C CA . ASP A 1 467 ? 10.567 7.458 15.875 1.00 97.56 467 ASP A CA 1
ATOM 3721 C C . ASP A 1 467 ? 9.743 8.554 16.552 1.00 97.56 467 ASP A C 1
ATOM 3723 O O . ASP A 1 467 ? 9.865 8.739 17.766 1.00 97.56 467 ASP A O 1
ATOM 3727 N N . LEU A 1 468 ? 8.825 9.179 15.805 1.00 97.75 468 LEU A N 1
ATOM 3728 C CA . LEU A 1 468 ? 7.932 10.227 16.295 1.00 97.75 468 LEU A CA 1
ATOM 3729 C C . LEU A 1 468 ? 6.825 9.716 17.234 1.00 97.75 468 LEU A C 1
ATOM 3731 O O . LEU A 1 468 ? 6.209 10.518 17.938 1.00 97.75 468 LEU A O 1
ATOM 3735 N N . LEU A 1 469 ? 6.567 8.402 17.291 1.00 98.38 469 LEU A N 1
ATOM 3736 C CA . LEU A 1 469 ? 5.612 7.837 18.249 1.00 98.38 469 LEU A CA 1
ATOM 3737 C C . LEU A 1 469 ? 6.026 8.160 19.691 1.00 98.38 469 LEU A C 1
ATOM 3739 O O . LEU A 1 469 ? 7.119 7.779 20.123 1.00 98.38 469 LEU A O 1
ATOM 3743 N N . GLY A 1 470 ? 5.102 8.745 20.460 1.00 97.94 470 GLY A N 1
ATOM 3744 C CA . GLY A 1 470 ? 5.248 9.075 21.888 1.00 97.94 470 GLY A CA 1
ATOM 3745 C C . GLY A 1 470 ? 5.267 7.871 22.838 1.00 97.94 470 GLY A C 1
ATOM 3746 O O . GLY A 1 470 ? 5.081 8.017 24.046 1.00 97.94 470 GLY A O 1
ATOM 3747 N N . VAL A 1 471 ? 5.467 6.671 22.296 1.00 98.12 471 VAL A N 1
ATOM 3748 C CA . VAL A 1 471 ? 5.488 5.410 23.029 1.00 98.12 471 VAL A CA 1
ATOM 3749 C C . VAL A 1 471 ? 6.902 5.173 23.575 1.00 98.12 471 VAL A C 1
ATOM 3751 O O . VAL A 1 471 ? 7.868 5.300 22.811 1.00 98.12 471 VAL A O 1
ATOM 3754 N N . PRO A 1 472 ? 7.057 4.805 24.862 1.00 97.50 472 PRO A N 1
ATOM 3755 C CA . PRO A 1 472 ? 8.357 4.444 25.423 1.00 97.50 472 PRO A CA 1
ATOM 3756 C C . PRO A 1 472 ? 9.067 3.367 24.581 1.00 97.50 472 PRO A C 1
ATOM 3758 O O . PRO A 1 472 ? 8.389 2.454 24.101 1.00 97.50 472 PRO A O 1
ATOM 3761 N N . PRO A 1 473 ? 10.401 3.427 24.393 1.00 97.19 473 PRO A N 1
ATOM 3762 C CA . PRO A 1 473 ? 11.134 2.481 23.544 1.00 97.19 473 PRO A CA 1
ATOM 3763 C C . PRO A 1 473 ? 10.906 1.001 23.886 1.00 97.19 473 PRO A C 1
ATOM 3765 O O . PRO A 1 473 ? 10.859 0.163 22.995 1.00 97.19 473 PRO A O 1
ATOM 3768 N N . GLU A 1 474 ? 10.710 0.665 25.161 1.00 97.12 474 GLU A N 1
ATOM 3769 C CA . GLU A 1 474 ? 10.397 -0.688 25.640 1.00 97.12 474 GLU A CA 1
ATOM 3770 C C . GLU A 1 474 ? 8.981 -1.172 25.276 1.00 97.12 474 GLU A C 1
ATOM 3772 O O . GLU A 1 474 ? 8.645 -2.341 25.475 1.00 97.12 474 GLU A O 1
ATOM 3777 N N . HIS A 1 475 ? 8.138 -0.273 24.772 1.00 98.44 475 HIS A N 1
ATOM 3778 C CA . HIS A 1 475 ? 6.749 -0.520 24.400 1.00 98.44 475 HIS A CA 1
ATOM 3779 C C . HIS A 1 475 ? 6.451 -0.178 22.938 1.00 98.44 475 HIS A C 1
ATOM 3781 O O . HIS A 1 475 ? 5.288 -0.198 22.534 1.00 98.44 475 HIS A O 1
ATOM 3787 N N . LYS A 1 476 ? 7.480 0.082 22.122 1.00 98.50 476 LYS A N 1
ATOM 3788 C CA . LYS A 1 476 ? 7.345 0.140 20.666 1.00 98.50 476 LYS A CA 1
ATOM 3789 C C . LYS A 1 476 ? 8.384 -0.716 19.958 1.00 98.50 476 LYS A C 1
ATOM 3791 O O . LYS A 1 476 ? 9.531 -0.798 20.384 1.00 98.50 476 LYS A O 1
ATOM 3796 N N . ARG A 1 477 ? 7.991 -1.350 18.854 1.00 98.69 477 ARG A N 1
ATOM 3797 C CA . ARG A 1 477 ? 8.894 -2.166 18.028 1.00 98.69 477 ARG A CA 1
ATOM 3798 C C . ARG A 1 477 ? 8.602 -1.956 16.550 1.00 98.69 477 ARG A C 1
ATOM 3800 O O . ARG A 1 477 ? 7.443 -1.991 16.156 1.00 98.69 477 ARG A O 1
ATOM 3807 N N . HIS A 1 478 ? 9.654 -1.778 15.754 1.00 98.69 478 HIS A N 1
ATOM 3808 C CA . HIS A 1 478 ? 9.582 -1.739 14.297 1.00 98.69 478 HIS A CA 1
ATOM 3809 C C . HIS A 1 478 ? 10.198 -3.026 13.740 1.00 98.69 478 HIS A C 1
ATOM 3811 O O . HIS A 1 478 ? 11.377 -3.303 13.964 1.00 98.69 478 HIS A O 1
ATOM 3817 N N . VAL A 1 479 ? 9.387 -3.842 13.073 1.00 98.50 479 VAL A N 1
ATOM 3818 C CA . VAL A 1 479 ? 9.799 -5.097 12.446 1.00 98.50 479 VAL A CA 1
ATOM 3819 C C . VAL A 1 479 ? 9.855 -4.890 10.939 1.00 98.50 479 VAL A C 1
ATOM 3821 O O . VAL A 1 479 ? 8.832 -4.656 10.301 1.00 98.50 479 VAL A O 1
ATOM 3824 N N . LEU A 1 480 ? 11.057 -5.001 10.382 1.00 96.12 480 LEU A N 1
ATOM 3825 C CA . LEU A 1 480 ? 11.293 -4.954 8.944 1.00 96.12 480 LEU A CA 1
ATOM 3826 C C . LEU A 1 480 ? 11.413 -6.378 8.408 1.00 96.12 480 LEU A C 1
ATOM 3828 O O . LEU A 1 480 ? 12.201 -7.173 8.924 1.00 96.12 480 LEU A O 1
ATOM 3832 N N . LEU A 1 481 ? 10.616 -6.693 7.396 1.00 85.62 481 LEU A N 1
ATOM 3833 C CA . LEU A 1 481 ? 10.566 -7.998 6.745 1.00 85.62 481 LEU A CA 1
ATOM 3834 C C . LEU A 1 481 ? 10.811 -7.842 5.241 1.00 85.62 481 LEU A C 1
ATOM 3836 O O . LEU A 1 481 ? 10.581 -6.779 4.669 1.00 85.62 481 LEU A O 1
ATOM 3840 N N . GLU A 1 482 ? 11.245 -8.916 4.586 1.00 75.19 482 GLU A N 1
ATOM 3841 C CA . GLU A 1 482 ? 11.363 -8.943 3.126 1.00 75.19 482 GLU A CA 1
ATOM 3842 C C . GLU A 1 482 ? 9.995 -8.738 2.452 1.00 75.19 482 GLU A C 1
ATOM 3844 O O . GLU A 1 482 ? 8.979 -9.315 2.865 1.00 75.19 482 GLU A O 1
ATOM 3849 N N . GLY A 1 483 ? 9.969 -7.929 1.394 1.00 65.56 483 GLY A N 1
ATOM 3850 C CA . GLY A 1 483 ? 8.768 -7.640 0.609 1.00 65.56 483 GLY A CA 1
ATOM 3851 C C . GLY A 1 483 ? 8.559 -6.157 0.314 1.00 65.56 483 GLY A C 1
ATOM 3852 O O . GLY A 1 483 ? 9.311 -5.299 0.775 1.00 65.56 483 GLY A O 1
ATOM 3853 N N . GLY A 1 484 ? 7.535 -5.886 -0.497 1.00 70.94 484 GLY A N 1
ATOM 3854 C CA . GLY A 1 484 ? 7.132 -4.542 -0.917 1.00 70.94 484 GLY A CA 1
ATOM 3855 C C . GLY A 1 484 ? 6.245 -3.842 0.115 1.00 70.94 484 GLY A C 1
ATOM 3856 O O . GLY A 1 484 ? 6.507 -3.911 1.308 1.00 70.94 484 GLY A O 1
ATOM 3857 N N . HIS A 1 485 ? 5.168 -3.189 -0.339 1.00 81.81 485 HIS A N 1
ATOM 3858 C CA . HIS A 1 485 ? 4.295 -2.407 0.545 1.00 81.81 485 HIS A CA 1
ATOM 3859 C C . HIS A 1 485 ? 3.771 -3.199 1.751 1.00 81.81 485 HIS A C 1
ATOM 3861 O O . HIS A 1 485 ? 3.872 -2.770 2.895 1.00 81.81 485 HIS A O 1
ATOM 3867 N N . VAL A 1 486 ? 3.287 -4.415 1.506 1.00 79.81 486 VAL A N 1
ATOM 3868 C CA . VAL A 1 486 ? 3.040 -5.408 2.555 1.00 79.81 486 VAL A CA 1
ATOM 3869 C C . VAL A 1 486 ? 4.153 -6.460 2.476 1.00 79.81 486 VAL A C 1
ATOM 3871 O O . VAL A 1 486 ? 4.482 -6.881 1.362 1.00 79.81 486 VAL A O 1
ATOM 3874 N N . PRO A 1 487 ? 4.730 -6.908 3.610 1.00 81.06 487 PRO A N 1
ATOM 3875 C CA . PRO A 1 487 ? 5.710 -7.991 3.613 1.00 81.06 487 PRO A CA 1
ATOM 3876 C C . PRO A 1 487 ? 5.210 -9.278 2.954 1.00 81.06 487 PRO A C 1
ATOM 3878 O O . PRO A 1 487 ? 4.041 -9.644 3.098 1.00 81.06 487 PRO A O 1
ATOM 3881 N N . ASN A 1 488 ? 6.121 -10.010 2.311 1.00 73.88 488 ASN A N 1
ATOM 3882 C CA . ASN A 1 488 ? 5.779 -11.226 1.568 1.00 73.88 488 ASN A CA 1
ATOM 3883 C C . ASN A 1 488 ? 5.470 -12.410 2.507 1.00 73.88 488 ASN A C 1
ATOM 3885 O O . ASN A 1 488 ? 4.576 -13.212 2.235 1.00 73.88 488 ASN A O 1
ATOM 3889 N N . ASP A 1 489 ? 6.177 -12.520 3.640 1.00 81.19 489 ASP A N 1
ATOM 3890 C CA . ASP A 1 489 ? 5.932 -13.565 4.643 1.00 81.19 489 ASP A CA 1
ATOM 3891 C C . ASP A 1 489 ? 4.797 -13.175 5.603 1.00 81.19 489 ASP A C 1
ATOM 3893 O O . ASP A 1 489 ? 5.010 -12.740 6.742 1.00 81.19 489 ASP A O 1
ATOM 3897 N N . LEU A 1 490 ? 3.559 -13.382 5.146 1.00 82.75 490 LEU A N 1
ATOM 3898 C CA . LEU A 1 490 ? 2.357 -13.104 5.934 1.00 82.75 490 LEU A CA 1
ATOM 3899 C C . LEU A 1 490 ? 2.294 -13.903 7.245 1.00 82.75 490 LEU A C 1
ATOM 3901 O O . LEU A 1 490 ? 1.711 -13.423 8.215 1.00 82.75 490 LEU A O 1
ATOM 3905 N N . ASN A 1 491 ? 2.903 -15.091 7.324 1.00 88.56 491 ASN A N 1
ATOM 3906 C CA . ASN A 1 491 ? 2.908 -15.868 8.567 1.00 88.56 491 ASN A CA 1
ATOM 3907 C C . ASN A 1 491 ? 3.793 -15.214 9.630 1.00 88.56 491 ASN A C 1
ATOM 3909 O O . ASN A 1 491 ? 3.437 -15.225 10.810 1.00 88.56 491 ASN A O 1
ATOM 3913 N N . SER A 1 492 ? 4.930 -14.641 9.233 1.00 92.12 492 SER A N 1
ATOM 3914 C CA . SER A 1 492 ? 5.766 -13.868 10.154 1.00 92.12 492 SER A CA 1
ATOM 3915 C C . SER A 1 492 ? 5.090 -12.566 10.579 1.00 92.12 492 SER A C 1
ATOM 3917 O O . SER A 1 492 ? 5.133 -12.245 11.765 1.00 92.12 492 SER A O 1
ATOM 3919 N N . VAL A 1 493 ? 4.364 -11.889 9.679 1.00 92.44 493 VAL A N 1
ATOM 3920 C CA . VAL A 1 493 ? 3.511 -10.740 10.047 1.00 92.44 493 VAL A CA 1
ATOM 3921 C C . VAL A 1 493 ? 2.475 -11.149 11.100 1.00 92.44 493 VAL A C 1
ATOM 3923 O O . VAL A 1 493 ? 2.390 -10.532 12.159 1.00 92.44 493 VAL A O 1
ATOM 3926 N N . MET A 1 494 ? 1.718 -12.224 10.849 1.00 96.75 494 MET A N 1
ATOM 3927 C CA . MET A 1 494 ? 0.707 -12.725 11.789 1.00 96.75 494 MET A CA 1
ATOM 3928 C C . MET A 1 494 ? 1.320 -13.108 13.139 1.00 96.75 494 MET A C 1
ATOM 3930 O O . MET A 1 494 ? 0.735 -12.798 14.173 1.00 96.75 494 MET A O 1
ATOM 3934 N N . ARG A 1 495 ? 2.493 -13.756 13.147 1.00 97.81 495 ARG A N 1
ATOM 3935 C CA . ARG A 1 495 ? 3.199 -14.136 14.379 1.00 97.81 495 ARG A CA 1
ATOM 3936 C C . ARG A 1 495 ? 3.524 -12.915 15.236 1.00 97.81 495 ARG A C 1
ATOM 3938 O O . ARG A 1 495 ? 3.155 -12.898 16.402 1.00 97.81 495 ARG A O 1
ATOM 3945 N N . GLU A 1 496 ? 4.148 -11.896 14.652 1.00 98.50 496 GLU A N 1
ATOM 3946 C CA . GLU A 1 496 ? 4.539 -10.682 15.381 1.00 98.50 496 GLU A CA 1
ATOM 3947 C C . GLU A 1 496 ? 3.317 -9.950 15.963 1.00 98.50 496 GLU A C 1
ATOM 3949 O O . GLU A 1 496 ? 3.351 -9.506 17.110 1.00 98.50 496 GLU A O 1
ATOM 3954 N N . ILE A 1 497 ? 2.199 -9.894 15.225 1.00 98.62 497 ILE A N 1
ATOM 3955 C CA . ILE A 1 497 ? 0.944 -9.308 15.728 1.00 98.62 497 ILE A CA 1
ATOM 3956 C C . ILE A 1 497 ? 0.383 -10.116 16.904 1.00 98.62 497 ILE A C 1
ATOM 3958 O O . ILE A 1 497 ? -0.026 -9.538 17.912 1.00 98.62 497 ILE A O 1
ATOM 3962 N N . LEU A 1 498 ? 0.343 -11.447 16.790 1.00 98.44 498 LEU A N 1
ATOM 3963 C CA . LEU A 1 498 ? -0.179 -12.312 17.850 1.00 98.44 498 LEU A CA 1
ATOM 3964 C C . LEU A 1 498 ? 0.671 -12.233 19.113 1.00 98.44 498 LEU A C 1
ATOM 3966 O O . LEU A 1 498 ? 0.104 -12.077 20.191 1.00 98.44 498 LEU A O 1
ATOM 3970 N N . ASP A 1 499 ? 1.995 -12.275 18.977 1.00 98.56 499 ASP A N 1
ATOM 3971 C CA . ASP A 1 499 ? 2.924 -12.164 20.102 1.00 98.56 499 ASP A CA 1
ATOM 3972 C C . ASP A 1 499 ? 2.768 -10.805 20.806 1.00 98.56 499 ASP A C 1
ATOM 3974 O O . ASP A 1 499 ? 2.758 -10.731 22.037 1.00 98.56 499 ASP A O 1
ATOM 3978 N N . TRP A 1 500 ? 2.566 -9.726 20.041 1.00 98.75 500 TRP A N 1
ATOM 3979 C CA . TRP A 1 500 ? 2.321 -8.392 20.592 1.00 98.75 500 TRP A CA 1
ATOM 3980 C C . TRP A 1 500 ? 0.991 -8.294 21.341 1.00 98.75 500 TRP A C 1
ATOM 3982 O O . TRP A 1 500 ? 0.932 -7.771 22.454 1.00 98.75 500 TRP A O 1
ATOM 3992 N N . TYR A 1 501 ? -0.089 -8.830 20.774 1.00 98.62 501 TYR A N 1
ATOM 3993 C CA . TYR A 1 501 ? -1.380 -8.849 21.458 1.00 98.62 501 TYR A CA 1
ATOM 3994 C C . TYR A 1 501 ? -1.388 -9.783 22.668 1.00 98.62 501 TYR A C 1
ATOM 3996 O O . TYR A 1 501 ? -1.991 -9.440 23.681 1.00 98.62 501 TYR A O 1
ATOM 4004 N N . ASP A 1 502 ? -0.693 -10.918 22.620 1.00 98.56 502 ASP A N 1
ATOM 4005 C CA . ASP A 1 502 ? -0.519 -11.796 23.778 1.00 98.56 502 ASP A CA 1
ATOM 4006 C C . ASP A 1 502 ? 0.257 -11.092 24.903 1.00 98.56 502 ASP A C 1
ATOM 4008 O O . ASP A 1 502 ? -0.084 -11.267 26.074 1.00 98.56 502 ASP A O 1
ATOM 4012 N N . LEU A 1 503 ? 1.248 -10.257 24.570 1.00 98.50 503 LEU A N 1
ATOM 4013 C CA . LEU A 1 503 ? 2.019 -9.485 25.547 1.00 98.50 503 LEU A CA 1
ATOM 4014 C C . LEU A 1 503 ? 1.159 -8.455 26.300 1.00 98.50 503 LEU A C 1
ATOM 4016 O O . LEU A 1 503 ? 1.282 -8.341 27.519 1.00 98.50 503 LEU A O 1
ATOM 4020 N N . TYR A 1 504 ? 0.285 -7.727 25.598 1.00 98.44 504 TYR A N 1
ATOM 4021 C CA . TYR A 1 504 ? -0.448 -6.589 26.175 1.00 98.44 504 TYR A CA 1
ATOM 4022 C C . TYR A 1 504 ? -1.900 -6.884 26.568 1.00 98.44 504 TYR A C 1
ATOM 4024 O O . TYR A 1 504 ? -2.398 -6.304 27.530 1.00 98.44 504 TYR A O 1
ATOM 4032 N N . LEU A 1 505 ? -2.582 -7.806 25.885 1.00 98.12 505 LEU A N 1
ATOM 4033 C CA . LEU A 1 505 ? -3.942 -8.250 26.239 1.00 98.12 505 LEU A CA 1
ATOM 4034 C C . LEU A 1 505 ? -3.932 -9.541 27.081 1.00 98.12 505 LEU A C 1
ATOM 4036 O O . LEU A 1 505 ? -4.941 -9.927 27.693 1.00 98.12 505 LEU A O 1
ATOM 4040 N N . GLY A 1 506 ? -2.793 -10.236 27.112 1.00 97.81 506 GLY A N 1
ATOM 4041 C CA . GLY A 1 506 ? -2.670 -11.609 27.587 1.00 97.81 506 GLY A CA 1
ATOM 4042 C C . GLY A 1 506 ? -3.027 -12.633 26.499 1.00 97.81 506 GLY A C 1
ATOM 4043 O O . GLY A 1 506 ? -3.742 -12.311 25.545 1.00 97.81 506 GLY A O 1
ATOM 4044 N N . PRO A 1 507 ? -2.604 -13.898 26.653 1.00 96.44 507 PRO A N 1
ATOM 4045 C CA . PRO A 1 507 ? -2.931 -14.950 25.698 1.00 96.44 507 PRO A CA 1
ATOM 4046 C C . PRO A 1 507 ? -4.435 -15.246 25.679 1.00 96.44 507 PRO A C 1
ATOM 4048 O O . PRO A 1 507 ? -5.123 -15.155 26.705 1.00 96.44 507 PRO A O 1
ATOM 4051 N N . VAL A 1 508 ? -4.943 -15.651 24.513 1.00 94.56 508 VAL A N 1
ATOM 4052 C CA . VAL A 1 508 ? -6.318 -16.151 24.374 1.00 94.56 508 VAL A CA 1
ATOM 4053 C C . VAL A 1 508 ? -6.475 -17.434 25.195 1.00 94.56 508 VAL A C 1
ATOM 4055 O O . VAL A 1 508 ? -5.706 -18.385 25.047 1.00 94.56 508 VAL A O 1
ATOM 4058 N N . ARG A 1 509 ? -7.492 -17.477 26.061 1.00 84.38 509 ARG A N 1
ATOM 4059 C CA . ARG A 1 509 ? -7.828 -18.671 26.846 1.00 84.38 509 ARG A CA 1
ATOM 4060 C C . ARG A 1 509 ? -8.762 -19.553 26.020 1.00 84.38 509 ARG A C 1
ATOM 4062 O O . ARG A 1 509 ? -9.856 -19.114 25.680 1.00 84.38 509 ARG A O 1
ATOM 4069 N N . ARG A 1 510 ? -8.295 -20.753 25.678 1.00 76.88 510 ARG A N 1
ATOM 4070 C CA . ARG A 1 510 ? -9.070 -21.774 24.961 1.00 76.88 510 ARG A CA 1
ATOM 4071 C C . ARG A 1 510 ? -9.846 -22.660 25.918 1.00 76.88 510 ARG A C 1
ATOM 4073 O O . ARG A 1 510 ? -9.297 -22.943 27.009 1.00 76.88 510 ARG A O 1
#

pLDDT: mean 91.27, std 9.57, range [49.03, 98.88]

=== Feature glossary ===
A reading guide for the features in this record.

Start from the sequence.

  · Sequence gives the chain of amino acids in standard one-letter code (A=alanine, C=cysteine, …, Y=tyrosine), read N→C. It is the only feature that is directly encoded by the gene; all structural features are derived from the folded form of this sequence.

Fold it, and you get atomic coordinates and the backbone conformation that goes with them.

  · The mmCIF table is the protein's shape written out atom by atom. For each backbone N, Cα, C, and carbonyl O, it records an (x, y, z) coordinate triple in Å plus the residue type, chain letter, and residue number.

  · Backbone dihedral angles. Every residue except chain termini has a φ (preceding-C → N → Cα → C) and a ψ (N → Cα → C → next-N). They are reported in degrees following the IUPAC sign convention. Secondary structure is essentially a statement about which (φ, ψ) basin each residue occupies.

  · DSSP 8-state secondary structure assigns each residue one of H (α-helix), G (3₁₀-helix), I (π-helix), E (extended β-strand), B (isolated β-bridge), T (hydrogen-bonded turn), S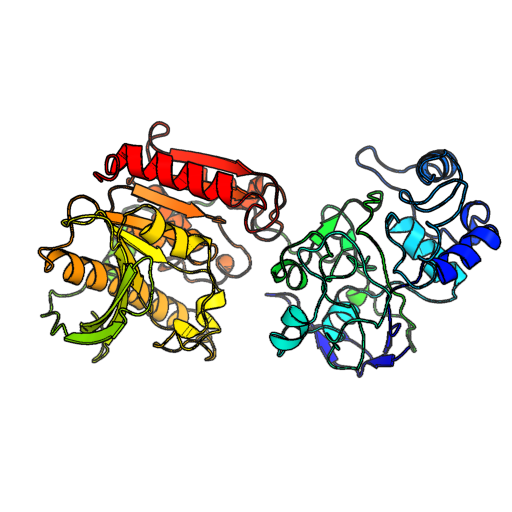 (bend), or '-' (coil). The assignment is computed from backbone hydrogen-bond geometry via the Kabsch–Sander algorithm.

  · P-SEA three-state annotation labels each residue as helix, strand, or coil based purely on the geometry of the Cα trace. It serves as a fallback when the full backbone (and thus DSSP) is unavailable.

Summarize the fold with a handful of shape descriptors and a per-residue structural alphabet.

  · Radius of gyration (Rg) is the root-mean-square distance of Cα atoms from their centroid — a single number for overall size and compactness. A globular domain of N residues has Rg ≈ 2.2·N^0.38 Å; an extended or disordered chain has a much larger Rg. The Cα contact count is the number of residue pairs whose Cα atoms are within 8 Å and are more than four positions apart in sequence — a standard proxy for tertiary packing density. The bounding box is the smallest axis-aligned box enclosing all Cα atoms.

  · Foldseek's 3Di representation compresses backbone geometry into a per-residue letter drawn from a learned twenty-state alphabet. It captures the tertiary interaction pattern around each residue — which residues are packed against it in space, regardless of where they are in sequence.

  · Accessible surface area quantifies burial. A residue with SASA near zero is packed into the hydrophobic core; one with SASA >100 Å² sits on the surface. Computed here via the Shrake–Rupley numerical algorithm with a 1.4 Å probe.

Ask how reliable the model is.

  · For AlphaFold models, the B-factor field carries pLDDT — the model's own estimate of local accuracy on a 0–100 scale. Regions with pLDDT<50 should be treated as essentially unmodeled; they often correspond to intrinsically disordered segments.

  · For experimental (PDB) structures, the B-factor (temperature factor) quantifies the positional spread of each atom in the crystal — a combination of thermal vibration and static disorder — in units of Å². High B-factors mark flexible loops or poorly resolved regions; low B-factors mark the rigid, well-ordered core.

  · PAE(i, j) answers: if I align the predicted and true structures on residue i, how far off (in Å) do I expect residue j to be? A block-diagonal PAE matrix with low values on the blocks and high values off-diagonal is the signature of a multi-domain protein with confidently predicted domains but uncertain inter-domain orientation.

Place it in context: what it resembles, what it is annotated as, and how it looks.

  · Structural nearest neighbors (via Foldseek easy-search vs the PDB). Reported per hit: target PDB id, E-value, and alignment TM-score. A TM-score above ~0.5 is the conventional threshold for 'same fold'.

  · Functional annotations link the protein to curated databases. InterPro entries identify conserved domains and families by matching the sequence against member-database signatures (Pfam, PROSITE, CDD, …). Gene Ontology (GO) terms describe molecular function, biological process, and cellular component in a controlled vocabulary. CATH places the structure in a hierarchical fold classification (Class/Architecture/Topology/Homologous-superfamily). The organism is the source species.

  · Plot images: a contact map (which residues are close in 3D, as an N×N binary image), a Ramachandran scatter (backbone torsion angles, revealing secondary-structure composition at a glance), and — for AlphaFold structures — a PAE heatmap (pairwise prediction confidence).

  · Structure images are PyMOL renders from six orthogonal camera directions. Cartoon representation draws helices as coils and strands as arrows; sticks shows the backbone as bonds; surface shows the solvent-excluded envelope. Rainbow coloring maps sequence position to hue (blue→red, N→C); chain coloring assigns a distinct color per polypeptide.